Protein AF-0000000077138131 (afdb_homodimer)

pLDDT: mean 81.43, std 16.79, range [23.45, 96.25]

Radius of gyration: 29.4 Å; Cα contacts (8 Å, |Δi|>4): 985; chains: 2; bounding box: 98×81×58 Å

Secondary structure (DSSP, 8-state):
----SHHHHHHHHHHHHHHHHHHHHHHHHHHHHHHH--HHHHHHHHHHHHHHHHHHHHHHHHHHHTS---SS-TTTTHHHHHHHHHHHHHHHHHHHHHHHHHHHHHHHTT----HHHHHHHHHHHHHHHHHHHHHHHTTTTT-HHHHHHHHHHHHHHHHHHHHHHHHHHHHHH--THHHHHHHHHHHHHHHHHHHHHHHHHHHHHTT---SSS-HHHHHHHHHTSTTEEEEEEEEEEEEETTEEEEEEEEEE-TT--HHHHHHHHHHIIIIIS--SEEEEEEEEHHHHHHHHTPPPP------S----------------------/--TTHHHHHHHHHHHHHHHHHHHHHHHHHHHHHHHH--HHHHHHHHHHHHHHHHHHHHHHHHHHHTS---SS-TTTTHHHHHHHHHHHHHHHHHHHHHHHHHHHHHHHTT----HHHHHHHHHHHHHHHHHHHHHHHTTTTT-HHHHHHHHHHHHHHHHHHHHHHHHHHHHHH--THHHHHHHHHHHHHHHHHHHHHHHHHHHHHTT---SSS-HHHHHHHHHTSTTEEEEEEEEEEEEETTEEEEEEEEEE-TT--HHHHHHHHHHIIIIIS--SEEEEEEEEHHHHHHHHTPPPP------S----------------------

Foldseek 3Di:
DDPVVVLVVVVCVLLVVLLVLLVVLLVLLVVLCVVFVFLLSVLLSQLSVLVSQLSVQVVVLCVFQVDDQDPVRNPGSQLSNLVSLLVSLVSLLVSLVVLLVVLVVVLPPDRGGRLVSQQVSLVVSLVSLVVSLVSLVVCLVVDVSSVVSNVVSVVSNVSSVLSNVLSVCCVVVVPPNSSSVSSNVSSVVSNVVSVVSNVVSVCQVVFPDDPVQDVVVLLVQLVPDPFFDDWPDWRWHDSHVLEIAIETETAGHPPDDPVVSVVSSCCCCCVPVNHPHYHYHYHHPVVVVVVVPDDDDDDPDDPDPPPDPPPPPPPPDDPDPPPPDD/DPPVVVLVVVVCVLLVVLLVLLVVLLVLLCVLCVVFVFLLSVLLSQLSVLVSQLSVQVVVLCVFQVDDQDPVRNPGSQLSNLVSLLVSLVSLLVSLVVLLVVLVVVLPPDRGGRLVSQQVSLVVSLVSLVVSLVSLVVCLVVDVSSVVSNVVSVVSNVSSVLSNVLSVCCVVVVPPNSSSVSSNVSSVVSNVVSVVSNVVSVCQVVFPDDPVQDVVVLLVQLVPDPFFDDWPDWRWHDSHVLEIAIETETAGHPPDDVVVSVVVSCCCCCVPVNHPHYHYHYHHPVVVVVVVPDDDDDDPDDPDPPPDPPPPPPPPPPPDPPPPDD

Organism: Leptospira biflexa serovar Patoc (strain Patoc 1 / ATCC 23582 / Paris) (NCBI:txid456481)

Structure (mmCIF, N/CA/C/O backbone):
data_AF-0000000077138131-model_v1
#
loop_
_entity.id
_entity.type
_entity.pdbx_description
1 polymer 'Putative cation efflux system protein putative membrane protein putative signal peptide'
#
loop_
_atom_site.group_PDB
_atom_site.id
_atom_site.type_symbol
_atom_site.label_atom_id
_atom_site.label_alt_id
_atom_site.label_comp_id
_atom_site.label_asym_id
_atom_site.label_entity_id
_atom_site.label_seq_id
_atom_site.pdbx_PDB_ins_code
_atom_site.Cartn_x
_atom_site.Cartn_y
_atom_site.Cartn_z
_atom_site.occupancy
_atom_site.B_iso_or_equiv
_atom_site.auth_seq_id
_atom_site.auth_comp_id
_atom_site.auth_asym_id
_atom_site.auth_atom_id
_atom_site.pdbx_PDB_model_num
ATOM 1 N N . MET A 1 1 ? -25.469 8.414 31.25 1 25.17 1 MET A N 1
ATOM 2 C CA . MET A 1 1 ? -25.016 7.031 31.375 1 25.17 1 MET A CA 1
ATOM 3 C C . MET A 1 1 ? -25 6.336 30.031 1 25.17 1 MET A C 1
ATOM 5 O O . MET A 1 1 ? -26.031 5.848 29.562 1 25.17 1 MET A O 1
ATOM 9 N N . SER A 1 2 ? -24.453 6.926 28.922 1 30.14 2 SER A N 1
ATOM 10 C CA . SER A 1 2 ? -24.547 6.945 27.469 1 30.14 2 SER A CA 1
ATOM 11 C C . SER A 1 2 ? -24.156 5.594 26.875 1 30.14 2 SER A C 1
ATOM 13 O O . SER A 1 2 ? -23.047 5.098 27.109 1 30.14 2 SER A O 1
ATOM 15 N N . ASN A 1 3 ? -25 4.59 26.719 1 34.44 3 ASN A N 1
ATOM 16 C CA . ASN A 1 3 ? -25.266 3.205 26.344 1 34.44 3 ASN A CA 1
ATOM 17 C C . ASN A 1 3 ? -24.562 2.832 25.047 1 34.44 3 ASN A C 1
ATOM 19 O O . ASN A 1 3 ? -25.188 2.371 24.094 1 34.44 3 ASN A O 1
ATOM 23 N N . LYS A 1 4 ? -23.656 3.559 24.516 1 38.31 4 LYS A N 1
ATOM 24 C CA . LYS A 1 4 ? -23 3.666 23.203 1 38.31 4 LYS A CA 1
ATOM 25 C C . LYS A 1 4 ? -22.156 2.43 22.906 1 38.31 4 LYS A C 1
ATOM 27 O O . LYS A 1 4 ? -21.609 2.297 21.812 1 38.31 4 LYS A O 1
ATOM 32 N N . ARG A 1 5 ? -21.656 1.759 23.859 1 42.44 5 ARG A N 1
ATOM 33 C CA . ARG A 1 5 ? -20.734 0.623 23.828 1 42.44 5 ARG A CA 1
ATOM 34 C C . ARG A 1 5 ? -21.438 -0.628 23.297 1 42.44 5 ARG A C 1
ATOM 36 O O . ARG A 1 5 ? -20.797 -1.668 23.109 1 42.44 5 ARG A O 1
ATOM 43 N N . PRO A 1 6 ? -22.688 -0.85 23.594 1 48.09 6 PRO A N 1
ATOM 44 C CA . PRO A 1 6 ? -23.422 -2.057 23.203 1 48.09 6 PRO A CA 1
ATOM 45 C C . PRO A 1 6 ? -23.422 -2.283 21.703 1 48.09 6 PRO A C 1
ATOM 47 O O . PRO A 1 6 ? -23.516 -3.426 21.25 1 48.09 6 PRO A O 1
ATOM 50 N N . LYS A 1 7 ? -23.281 -1.236 20.922 1 63.47 7 LYS A N 1
ATOM 51 C CA . LYS A 1 7 ? -23.422 -1.116 19.469 1 63.47 7 LYS A CA 1
ATOM 52 C C . LYS A 1 7 ? -22.219 -1.716 18.75 1 63.47 7 LYS A C 1
ATOM 54 O O . LYS A 1 7 ? -22.375 -2.428 17.75 1 63.47 7 LYS A O 1
ATOM 59 N N . ARG A 1 8 ? -21.203 -1.608 19.5 1 67.62 8 ARG A N 1
ATOM 60 C CA . ARG A 1 8 ? -20 -2.186 18.891 1 67.62 8 ARG A CA 1
ATOM 61 C C . ARG A 1 8 ? -20.031 -3.709 18.969 1 67.62 8 ARG A C 1
ATOM 63 O O . ARG A 1 8 ? -19.672 -4.387 18 1 67.62 8 ARG A O 1
ATOM 70 N N . LYS A 1 9 ? -20.531 -4.145 20.156 1 72.75 9 LYS A N 1
ATOM 71 C CA . LYS A 1 9 ? -20.594 -5.59 20.344 1 72.75 9 LYS A CA 1
ATOM 72 C C . LYS A 1 9 ? -21.547 -6.234 19.344 1 72.75 9 LYS A C 1
ATOM 74 O O . LYS A 1 9 ? -21.25 -7.293 18.781 1 72.75 9 LYS A O 1
ATOM 79 N N . LYS A 1 10 ? -22.75 -5.602 19.234 1 76 10 LYS A N 1
ATOM 80 C CA . LYS A 1 10 ? -23.719 -6.102 18.281 1 76 10 LYS A CA 1
ATOM 81 C C . LYS A 1 10 ? -23.172 -6.047 16.859 1 76 10 LYS A C 1
ATOM 83 O O . LYS A 1 10 ? -23.391 -6.965 16.062 1 76 10 LYS A O 1
ATOM 88 N N . LEU A 1 11 ? -22.453 -5.055 16.609 1 74.31 11 LEU A N 1
ATOM 89 C CA . LEU A 1 11 ? -21.828 -4.887 15.305 1 74.31 11 LEU A CA 1
ATOM 90 C C . LEU A 1 11 ? -20.828 -6.004 15.031 1 74.31 11 LEU A C 1
ATOM 92 O O . LEU A 1 11 ? -20.875 -6.645 13.977 1 74.31 11 LEU A O 1
ATOM 96 N N . ILE A 1 12 ? -20.062 -6.289 16.062 1 75 12 ILE A N 1
ATOM 97 C CA . ILE A 1 12 ? -19.031 -7.316 15.914 1 75 12 ILE A CA 1
ATOM 98 C C . ILE A 1 12 ? -19.688 -8.688 15.766 1 75 12 ILE A C 1
ATOM 100 O O . ILE A 1 12 ? -19.219 -9.523 14.992 1 75 12 ILE A O 1
ATOM 104 N N . PHE A 1 13 ? -20.734 -8.82 16.469 1 81.56 13 PHE A N 1
ATOM 105 C CA . PHE A 1 13 ? -21.438 -10.094 16.422 1 81.56 13 PHE A CA 1
ATOM 106 C C . PHE A 1 13 ? -22 -10.359 15.023 1 81.56 13 PHE A C 1
ATOM 108 O O . PHE A 1 13 ? -21.734 -11.422 14.438 1 81.56 13 PHE A O 1
ATOM 115 N N . TYR A 1 14 ? -22.688 -9.43 14.5 1 79.56 14 TYR A N 1
ATOM 116 C CA . TYR A 1 14 ? -23.328 -9.609 13.203 1 79.56 14 TYR A CA 1
ATOM 117 C C . TYR A 1 14 ? -22.281 -9.727 12.102 1 79.56 14 TYR A C 1
ATOM 119 O O . TYR A 1 14 ? -22.422 -10.523 11.172 1 79.56 14 TYR A O 1
ATOM 127 N N . LEU A 1 15 ? -21.234 -9.062 12.242 1 77.38 15 LEU A N 1
ATOM 128 C CA . LEU A 1 15 ? -20.172 -9.133 11.242 1 77.38 15 LEU A CA 1
ATOM 129 C C . LEU A 1 15 ? -19.453 -10.477 11.32 1 77.38 15 LEU A C 1
ATOM 131 O O . LEU A 1 15 ? -19.125 -11.07 10.289 1 77.38 15 LEU A O 1
ATOM 135 N N . SER A 1 16 ? -19.219 -10.898 12.516 1 82.5 16 SER A N 1
ATOM 136 C CA . SER A 1 16 ? -18.562 -12.188 12.703 1 82.5 16 SER A CA 1
ATOM 137 C C . SER A 1 16 ? -19.438 -13.328 12.203 1 82.5 16 SER A C 1
ATOM 139 O O . SER A 1 16 ? -18.938 -14.281 11.594 1 82.5 16 SER A O 1
ATOM 141 N N . LEU A 1 17 ? -20.688 -13.18 12.469 1 83.75 17 LEU A N 1
ATOM 142 C CA . LEU A 1 17 ? -21.625 -14.203 12.016 1 83.75 17 LEU A CA 1
ATOM 143 C C . LEU A 1 17 ? -21.672 -14.25 10.492 1 83.75 17 LEU A C 1
ATOM 145 O O . LEU A 1 17 ? -21.656 -15.328 9.898 1 83.75 17 LEU A O 1
ATOM 149 N N . SER A 1 18 ? -21.781 -13.156 9.945 1 81.94 18 SER A N 1
ATOM 150 C CA . SER A 1 18 ? -21.781 -13.086 8.484 1 81.94 18 SER A CA 1
ATOM 151 C C . SER A 1 18 ? -20.484 -13.656 7.91 1 81.94 18 SER A C 1
ATOM 153 O O . SER A 1 18 ? -20.516 -14.352 6.891 1 81.94 18 SER A O 1
ATOM 155 N N . GLY A 1 19 ? -19.422 -13.391 8.586 1 83.19 19 GLY A N 1
ATOM 156 C CA . GLY A 1 19 ? -18.141 -13.953 8.18 1 83.19 19 GLY A CA 1
ATOM 157 C C . GLY A 1 19 ? -18.094 -15.461 8.273 1 83.19 19 GLY A C 1
ATOM 158 O O . GLY A 1 19 ? -17.578 -16.125 7.371 1 83.19 19 GLY A O 1
ATOM 159 N N . LEU A 1 20 ? -18.594 -15.945 9.266 1 87 20 LEU A N 1
ATOM 160 C CA . LEU A 1 20 ? -18.641 -17.391 9.461 1 87 20 LEU A CA 1
ATOM 161 C C . LEU A 1 20 ? -19.484 -18.062 8.383 1 87 20 LEU A C 1
ATOM 163 O O . LEU A 1 20 ? -19.141 -19.125 7.879 1 87 20 LEU A O 1
ATOM 167 N N . LEU A 1 21 ? -20.578 -17.438 8.141 1 88.75 21 LEU A N 1
ATOM 168 C CA . LEU A 1 21 ? -21.438 -17.969 7.086 1 88.75 21 LEU A CA 1
ATOM 169 C C . LEU A 1 21 ? -20.734 -17.938 5.738 1 88.75 21 LEU A C 1
ATOM 171 O O . LEU A 1 21 ? -20.875 -18.859 4.934 1 88.75 21 LEU A O 1
ATOM 175 N N . SER A 1 22 ? -19.969 -16.922 5.57 1 88.38 22 SER A N 1
ATOM 176 C CA . SER A 1 22 ? -19.203 -16.828 4.328 1 88.38 22 SER A CA 1
ATOM 177 C C . SER A 1 22 ? -18.188 -17.953 4.227 1 88.38 22 SER A C 1
ATOM 179 O O . SER A 1 22 ? -17.969 -18.516 3.146 1 88.38 22 SER A O 1
ATOM 181 N N . ILE A 1 23 ? -17.625 -18.281 5.324 1 90 23 ILE A N 1
ATOM 182 C CA . ILE A 1 23 ? -16.641 -19.359 5.352 1 90 23 ILE A CA 1
ATOM 183 C C . ILE A 1 23 ? -17.328 -20.688 4.996 1 90 23 ILE A C 1
ATOM 185 O O . ILE A 1 23 ? -16.781 -21.484 4.23 1 90 23 ILE A O 1
ATOM 189 N N . LEU A 1 24 ? -18.484 -20.828 5.527 1 92.38 24 LEU A N 1
ATOM 190 C CA . LEU A 1 24 ? -19.25 -22.031 5.234 1 92.38 24 LEU A CA 1
ATOM 191 C C . LEU A 1 24 ? -19.594 -22.094 3.75 1 92.38 24 LEU A C 1
ATOM 193 O O . LEU A 1 24 ? -19.469 -23.156 3.131 1 92.38 24 LEU A O 1
ATOM 197 N N . ILE A 1 25 ? -20.016 -21.062 3.252 1 91.31 25 ILE A N 1
ATOM 198 C CA . ILE A 1 25 ? -20.375 -21.016 1.839 1 91.31 25 ILE A CA 1
ATOM 199 C C . ILE A 1 25 ? -19.156 -21.297 0.981 1 91.31 25 ILE A C 1
ATOM 201 O O . ILE A 1 25 ? -19.234 -22.031 -0.009 1 91.31 25 ILE A O 1
ATOM 205 N N . PHE A 1 26 ? -18.047 -20.781 1.332 1 91.31 26 PHE A N 1
ATOM 206 C CA . PHE A 1 26 ? -16.812 -21.016 0.593 1 91.31 26 PHE A CA 1
ATOM 207 C C . PHE A 1 26 ? -16.5 -22.5 0.534 1 91.31 26 PHE A C 1
ATOM 209 O O . PHE A 1 26 ? -16.203 -23.031 -0.538 1 91.31 26 PHE A O 1
ATOM 216 N N . CYS A 1 27 ? -16.562 -23.125 1.654 1 93.38 27 CYS A N 1
ATOM 217 C CA . CYS A 1 27 ? -16.266 -24.547 1.721 1 93.38 27 CYS A CA 1
ATOM 218 C C . CYS A 1 27 ? -17.219 -25.344 0.84 1 93.38 27 CYS A C 1
ATOM 220 O O . CYS A 1 27 ? -16.781 -26.219 0.089 1 93.38 27 CYS A O 1
ATOM 222 N N . ILE A 1 28 ? -18.453 -25 0.902 1 92.38 28 ILE A N 1
ATOM 223 C CA . ILE A 1 28 ? -19.484 -25.703 0.143 1 92.38 28 ILE A CA 1
ATOM 224 C C . ILE A 1 28 ? -19.25 -25.5 -1.353 1 92.38 28 ILE A C 1
ATOM 226 O O . ILE A 1 28 ? -19.266 -26.453 -2.127 1 92.38 28 ILE A O 1
ATOM 230 N N . GLU A 1 29 ? -19 -24.328 -1.694 1 92.69 29 GLU A N 1
ATOM 231 C CA . GLU A 1 29 ? -18.828 -24.031 -3.113 1 92.69 29 GLU A CA 1
ATOM 232 C C . GLU A 1 29 ? -17.5 -24.562 -3.635 1 92.69 29 GLU A C 1
ATOM 234 O O . GLU A 1 29 ? -17.406 -24.984 -4.793 1 92.69 29 GLU A O 1
ATOM 239 N N . TRP A 1 30 ? -16.516 -24.516 -2.826 1 92.69 30 TRP A N 1
ATOM 240 C CA . TRP A 1 30 ? -15.219 -25.078 -3.215 1 92.69 30 TRP A CA 1
ATOM 241 C C . TRP A 1 30 ? -15.344 -26.578 -3.496 1 92.69 30 TRP A C 1
ATOM 243 O O . TRP A 1 30 ? -14.891 -27.062 -4.539 1 92.69 30 TRP A O 1
ATOM 253 N N . VAL A 1 31 ? -16 -27.281 -2.594 1 93.56 31 VAL A N 1
ATOM 254 C CA . VAL A 1 31 ? -16.219 -28.703 -2.768 1 93.56 31 VAL A CA 1
ATOM 255 C C . VAL A 1 31 ? -17.141 -28.953 -3.967 1 93.56 31 VAL A C 1
ATOM 257 O O . VAL A 1 31 ? -16.875 -29.828 -4.793 1 93.56 31 VAL A O 1
ATOM 260 N N . GLY A 1 32 ? -18.156 -28.172 -4.055 1 92.12 32 GLY A N 1
ATOM 261 C CA . GLY A 1 32 ? -19.078 -28.297 -5.168 1 92.12 32 GLY A CA 1
ATOM 262 C C . GLY A 1 32 ? -18.422 -28.078 -6.516 1 92.12 32 GLY A C 1
ATOM 263 O O . GLY A 1 32 ? -18.766 -28.734 -7.5 1 92.12 32 GLY A O 1
ATOM 264 N N . SER A 1 33 ? -17.5 -27.141 -6.562 1 91.88 33 SER A N 1
ATOM 265 C CA . SER A 1 33 ? -16.812 -26.859 -7.816 1 91.88 33 SER A CA 1
ATOM 266 C C . SER A 1 33 ? -15.945 -28.047 -8.234 1 91.88 33 SER A C 1
ATOM 268 O O . SER A 1 33 ? -15.867 -28.375 -9.422 1 91.88 33 SER A O 1
ATOM 270 N N . LYS A 1 34 ? -15.336 -28.734 -7.324 1 91.31 34 LYS A N 1
ATOM 271 C CA . LYS A 1 34 ? -14.492 -29.891 -7.617 1 91.31 34 LYS A CA 1
ATOM 272 C C . LYS A 1 34 ? -15.328 -31.078 -8.055 1 91.31 34 LYS A C 1
ATOM 274 O O . LYS A 1 34 ? -14.945 -31.812 -8.977 1 91.31 34 LYS A O 1
ATOM 279 N N . GLU A 1 35 ? -16.484 -31.297 -7.43 1 92.19 35 GLU A N 1
ATOM 280 C CA . GLU A 1 35 ? -17.344 -32.438 -7.723 1 92.19 35 GLU A CA 1
ATOM 281 C C . GLU A 1 35 ? -18.125 -32.219 -9.016 1 92.19 35 GLU A C 1
ATOM 283 O O . GLU A 1 35 ? -18.297 -33.156 -9.797 1 92.19 35 GLU A O 1
ATOM 288 N N . SER A 1 36 ? -18.531 -31.062 -9.25 1 90.94 36 SER A N 1
ATOM 289 C CA . SER A 1 36 ? -19.359 -30.797 -10.43 1 90.94 36 SER A CA 1
ATOM 290 C C . SER A 1 36 ? -18.5 -30.484 -11.648 1 90.94 36 SER A C 1
ATOM 292 O O . SER A 1 36 ? -18.938 -30.641 -12.789 1 90.94 36 SER A O 1
ATOM 294 N N . GLY A 1 37 ? -17.297 -29.891 -11.359 1 89.44 37 GLY A N 1
ATOM 295 C CA . GLY A 1 37 ? -16.438 -29.438 -12.445 1 89.44 37 GLY A CA 1
ATOM 296 C C . GLY A 1 37 ? -16.797 -28.062 -12.961 1 89.44 37 GLY A C 1
ATOM 297 O O . GLY A 1 37 ? -16.328 -27.641 -14.016 1 89.44 37 GLY A O 1
ATOM 298 N N . SER A 1 38 ? -17.641 -27.438 -12.305 1 89.94 38 SER A N 1
ATOM 299 C CA . SER A 1 38 ? -18.109 -26.141 -12.758 1 89.94 38 SER A CA 1
ATOM 300 C C . SER A 1 38 ? -17.094 -25.047 -12.438 1 89.94 38 SER A C 1
ATOM 302 O O . SER A 1 38 ? -16.703 -24.875 -11.281 1 89.94 38 SER A O 1
ATOM 304 N N . LEU A 1 39 ? -16.766 -24.312 -13.453 1 88.81 39 LEU A N 1
ATOM 305 C CA . LEU A 1 39 ? -15.875 -23.172 -13.281 1 88.81 39 LEU A CA 1
ATOM 306 C C . LEU A 1 39 ? -16.609 -21.984 -12.672 1 88.81 39 LEU A C 1
ATOM 308 O O . LEU A 1 39 ? -16.031 -21.203 -11.93 1 88.81 39 LEU A O 1
ATOM 312 N N . ALA A 1 40 ? -17.812 -21.906 -13.047 1 88.75 40 ALA A N 1
ATOM 313 C CA . ALA A 1 40 ? -18.625 -20.812 -12.484 1 88.75 40 ALA A CA 1
ATOM 314 C C . ALA A 1 40 ? -18.719 -20.938 -10.969 1 88.75 40 ALA A C 1
ATOM 316 O O . ALA A 1 40 ? -18.609 -19.938 -10.25 1 88.75 40 ALA A O 1
ATOM 317 N N . LEU A 1 41 ? -18.891 -22.109 -10.555 1 89.56 41 LEU A N 1
ATOM 318 C CA . LEU A 1 41 ? -18.922 -22.359 -9.117 1 89.56 41 LEU A CA 1
ATOM 319 C C . LEU A 1 41 ? -17.578 -22.062 -8.477 1 89.56 41 LEU A C 1
ATOM 321 O O . LEU A 1 41 ? -17.516 -21.531 -7.367 1 89.56 41 LEU A O 1
ATOM 325 N N . PHE A 1 42 ? -16.594 -22.391 -9.109 1 88.81 42 PHE A N 1
ATOM 326 C CA . PHE A 1 42 ? -15.234 -22.094 -8.656 1 88.81 42 PHE A CA 1
ATOM 327 C C . PHE A 1 42 ? -15.016 -20.578 -8.57 1 88.81 42 PHE A C 1
ATOM 329 O O . PHE A 1 42 ? -14.414 -20.094 -7.609 1 88.81 42 PHE A O 1
ATOM 336 N N . ALA A 1 43 ? -15.445 -19.906 -9.539 1 87.44 43 ALA A N 1
ATOM 337 C CA . ALA A 1 43 ? -15.312 -18.453 -9.57 1 87.44 43 ALA A CA 1
ATOM 338 C C . ALA A 1 43 ? -15.992 -17.812 -8.359 1 87.44 43 ALA A C 1
ATOM 340 O O . ALA A 1 43 ? -15.422 -16.922 -7.719 1 87.44 43 ALA A O 1
ATOM 341 N N . ASP A 1 44 ? -17.078 -18.266 -8.086 1 88.06 44 ASP A N 1
ATOM 342 C CA . ASP A 1 44 ? -17.812 -17.75 -6.934 1 88.06 44 ASP A CA 1
ATOM 343 C C . ASP A 1 44 ? -17.078 -18.062 -5.629 1 88.06 44 ASP A C 1
ATOM 345 O O . ASP A 1 44 ? -16.938 -17.203 -4.762 1 88.06 44 ASP A O 1
ATOM 349 N N . ALA A 1 45 ? -16.641 -19.25 -5.512 1 88.62 45 ALA A N 1
ATOM 350 C CA . ALA A 1 45 ? -15.867 -19.656 -4.336 1 88.62 45 ALA A CA 1
ATOM 351 C C . ALA A 1 45 ? -14.625 -18.781 -4.176 1 88.62 45 ALA A C 1
ATOM 353 O O . ALA A 1 45 ? -14.281 -18.375 -3.062 1 88.62 45 ALA A O 1
ATOM 354 N N . GLY A 1 46 ? -13.992 -18.547 -5.273 1 86.06 46 GLY A N 1
ATOM 355 C CA . GLY A 1 46 ? -12.812 -17.703 -5.254 1 86.06 46 GLY A CA 1
ATOM 356 C C . GLY A 1 46 ? -13.109 -16.281 -4.777 1 86.06 46 GLY A C 1
ATOM 357 O O . GLY A 1 46 ? -12.336 -15.711 -4.008 1 86.06 46 GLY A O 1
ATOM 358 N N . HIS A 1 47 ? -14.133 -15.773 -5.211 1 86.56 47 HIS A N 1
ATOM 359 C CA . HIS A 1 47 ? -14.562 -14.445 -4.793 1 86.56 47 HIS A CA 1
ATOM 360 C C . HIS A 1 47 ? -14.812 -14.398 -3.289 1 86.56 47 HIS A C 1
ATOM 362 O O . HIS A 1 47 ? -14.344 -13.484 -2.607 1 86.56 47 HIS A O 1
ATOM 368 N N . ILE A 1 48 ? -15.422 -15.422 -2.82 1 86.5 48 ILE A N 1
ATOM 369 C CA . ILE A 1 48 ? -15.734 -15.492 -1.397 1 86.5 48 ILE A CA 1
ATOM 370 C C . ILE A 1 48 ? -14.445 -15.648 -0.591 1 86.5 48 ILE A C 1
ATOM 372 O O . ILE A 1 48 ? -14.297 -15.055 0.479 1 86.5 48 ILE A O 1
ATOM 376 N N . PHE A 1 49 ? -13.625 -16.359 -1.09 1 86.88 49 PHE A N 1
ATOM 377 C CA . PHE A 1 49 ? -12.344 -16.578 -0.426 1 86.88 49 PHE A CA 1
ATOM 378 C C . PHE A 1 49 ? -11.594 -15.258 -0.254 1 86.88 49 PHE A C 1
ATOM 380 O O . PHE A 1 49 ? -11.102 -14.961 0.834 1 86.88 49 PHE A O 1
ATOM 387 N N . ALA A 1 50 ? -11.555 -14.547 -1.346 1 84.25 50 ALA A N 1
ATOM 388 C CA . ALA A 1 50 ? -10.867 -13.266 -1.31 1 84.25 50 ALA A CA 1
ATOM 389 C C . ALA A 1 50 ? -11.516 -12.32 -0.302 1 84.25 50 ALA A C 1
ATOM 391 O O . ALA A 1 50 ? -10.82 -11.609 0.433 1 84.25 50 ALA A O 1
ATOM 392 N N . ASP A 1 51 ? -12.742 -12.383 -0.251 1 81.75 51 ASP A N 1
ATOM 393 C CA . ASP A 1 51 ? -13.477 -11.508 0.664 1 81.75 51 ASP A CA 1
ATOM 394 C C . ASP A 1 51 ? -13.211 -11.898 2.117 1 81.75 51 ASP A C 1
ATOM 396 O O . ASP A 1 51 ? -13.062 -11.031 2.979 1 81.75 51 ASP A O 1
ATOM 400 N N . ILE A 1 52 ? -13.195 -13.133 2.365 1 83.31 52 ILE A N 1
ATOM 401 C CA . ILE A 1 52 ? -12.922 -13.617 3.711 1 83.31 52 ILE A CA 1
ATOM 402 C C . ILE A 1 52 ? -11.539 -13.148 4.152 1 83.31 52 ILE A C 1
ATOM 404 O O . ILE A 1 52 ? -11.359 -12.688 5.285 1 83.31 52 ILE A O 1
ATOM 408 N N . PHE A 1 53 ? -10.648 -13.18 3.266 1 78.69 53 PHE A N 1
ATOM 409 C CA . PHE A 1 53 ? -9.281 -12.758 3.561 1 78.69 53 PHE A CA 1
ATOM 410 C C . PHE A 1 53 ? -9.227 -11.273 3.893 1 78.69 53 PHE A C 1
ATOM 412 O O . PHE A 1 53 ? -8.617 -10.875 4.887 1 78.69 53 PHE A O 1
ATOM 419 N N . ALA A 1 54 ? -9.867 -10.594 3.098 1 73.62 54 ALA A N 1
ATOM 420 C CA . ALA A 1 54 ? -9.906 -9.148 3.328 1 73.62 54 ALA A CA 1
ATOM 421 C C . ALA A 1 54 ? -10.594 -8.82 4.652 1 73.62 54 ALA A C 1
ATOM 423 O O . ALA A 1 54 ? -10.148 -7.941 5.387 1 73.62 54 ALA A O 1
ATOM 424 N N . HIS A 1 55 ? -11.602 -9.539 4.887 1 72.44 55 HIS A N 1
ATOM 425 C CA . HIS A 1 55 ? -12.359 -9.32 6.113 1 72.44 55 HIS A CA 1
ATOM 426 C C . HIS A 1 55 ? -11.523 -9.648 7.344 1 72.44 55 HIS A C 1
ATOM 428 O O . HIS A 1 55 ? -11.555 -8.914 8.336 1 72.44 55 HIS A O 1
ATOM 434 N N . LEU A 1 56 ? -10.812 -10.656 7.293 1 75 56 LEU A N 1
ATOM 435 C CA . LEU A 1 56 ? -9.961 -11.055 8.406 1 75 56 LEU A CA 1
ATOM 436 C C . LEU A 1 56 ? -8.891 -10.008 8.68 1 75 56 LEU A C 1
ATOM 438 O O . LEU A 1 56 ? -8.641 -9.641 9.828 1 75 56 LEU A O 1
ATOM 442 N N . ILE A 1 57 ? -8.336 -9.523 7.625 1 70.5 57 ILE A N 1
ATOM 443 C CA . ILE A 1 57 ? -7.305 -8.508 7.777 1 70.5 57 ILE A CA 1
ATOM 444 C C . ILE A 1 57 ? -7.918 -7.227 8.336 1 70.5 57 ILE A C 1
ATOM 446 O O . ILE A 1 57 ? -7.332 -6.586 9.219 1 70.5 57 ILE A O 1
ATOM 450 N N . SER A 1 58 ? -9.07 -6.961 7.832 1 65.44 58 SER A N 1
ATOM 451 C CA . SER A 1 58 ? -9.766 -5.766 8.305 1 65.44 58 SER A CA 1
ATOM 452 C C . SER A 1 58 ? -10.117 -5.887 9.789 1 65.44 58 SER A C 1
ATOM 454 O O . SER A 1 58 ? -9.984 -4.922 10.539 1 65.44 58 SER A O 1
ATOM 456 N N . LEU A 1 59 ? -10.609 -7.043 10.141 1 68.44 59 LEU A N 1
ATOM 457 C CA . LEU A 1 59 ? -10.945 -7.273 11.539 1 68.44 59 LEU A CA 1
ATOM 458 C C . LEU A 1 59 ? -9.703 -7.156 12.422 1 68.44 59 LEU A C 1
ATOM 460 O O . LEU A 1 59 ? -9.758 -6.566 13.5 1 68.44 59 LEU A O 1
ATOM 464 N N . PHE A 1 60 ? -8.664 -7.648 11.953 1 70.5 60 PHE A N 1
ATOM 465 C CA . PHE A 1 60 ? -7.402 -7.551 12.688 1 70.5 60 PHE A CA 1
ATOM 466 C C . PHE A 1 60 ? -6.957 -6.102 12.805 1 70.5 60 PHE A C 1
ATOM 468 O O . PHE A 1 60 ? -6.512 -5.668 13.867 1 70.5 60 PHE A O 1
ATOM 475 N N . ALA A 1 61 ? -7.086 -5.438 11.719 1 62.19 61 ALA A N 1
ATOM 476 C CA . ALA A 1 61 ? -6.738 -4.02 11.703 1 62.19 61 ALA A CA 1
ATOM 477 C C . ALA A 1 61 ? -7.594 -3.238 12.695 1 62.19 61 ALA A C 1
ATOM 479 O O . ALA A 1 61 ? -7.094 -2.348 13.391 1 62.19 61 ALA A O 1
ATOM 480 N N . LEU A 1 62 ? -8.844 -3.57 12.703 1 60.31 62 LEU A N 1
ATOM 481 C CA . LEU A 1 62 ? -9.773 -2.896 13.609 1 60.31 62 LEU A CA 1
ATOM 482 C C . LEU A 1 62 ? -9.422 -3.186 15.062 1 60.31 62 LEU A C 1
ATOM 484 O O . LEU A 1 62 ? -9.523 -2.305 15.914 1 60.31 62 LEU A O 1
ATOM 488 N N . LEU A 1 63 ? -9.062 -4.395 15.234 1 64 63 LEU A N 1
ATOM 489 C CA . LEU A 1 63 ? -8.711 -4.773 16.609 1 64 63 LEU A CA 1
ATOM 490 C C . LEU A 1 63 ? -7.461 -4.039 17.062 1 64 63 LEU A C 1
ATOM 492 O O . LEU A 1 63 ? -7.359 -3.65 18.234 1 64 63 LEU A O 1
ATOM 496 N N . ILE A 1 64 ? -6.688 -3.729 16.094 1 63.22 64 ILE A N 1
ATOM 497 C CA . ILE A 1 64 ? -5.453 -3.033 16.438 1 63.22 64 ILE A CA 1
ATOM 498 C C . ILE A 1 64 ? -5.684 -1.523 16.391 1 63.22 64 ILE A C 1
ATOM 500 O O . ILE A 1 64 ? -5.086 -0.776 17.172 1 63.22 64 ILE A O 1
ATOM 504 N N . ALA A 1 65 ? -6.469 -1.178 15.367 1 56.62 65 ALA A N 1
ATOM 505 C CA . ALA A 1 65 ? -6.754 0.242 15.172 1 56.62 65 ALA A CA 1
ATOM 506 C C . ALA A 1 65 ? -7.48 0.822 16.375 1 56.62 65 ALA A C 1
ATOM 508 O O . ALA A 1 65 ? -7.406 2.025 16.641 1 56.62 65 ALA A O 1
ATOM 509 N N . SER A 1 66 ? -8.32 -0.052 16.953 1 58.22 66 SER A N 1
ATOM 510 C CA . SER A 1 66 ? -8.977 0.452 18.156 1 58.22 66 SER A CA 1
ATOM 511 C C . SER A 1 66 ? -7.961 0.969 19.172 1 58.22 66 SER A C 1
ATOM 513 O O . SER A 1 66 ? -8.32 1.669 20.109 1 58.22 66 SER A O 1
ATOM 515 N N . LYS A 1 67 ? -6.789 0.785 18.719 1 61.59 67 LYS A N 1
ATOM 516 C CA . LYS A 1 67 ? -5.766 1.322 19.609 1 61.59 67 LYS A CA 1
ATOM 517 C C . LYS A 1 67 ? -5.445 2.775 19.266 1 61.59 67 LYS A C 1
ATOM 519 O O . LYS A 1 67 ? -5.363 3.139 18.094 1 61.59 67 LYS A O 1
ATOM 524 N N . LYS A 1 68 ? -5.57 3.658 20.125 1 66.31 68 LYS A N 1
ATOM 525 C CA . LYS A 1 68 ? -5.262 5.082 20 1 66.31 68 LYS A CA 1
ATOM 526 C C . LYS A 1 68 ? -3.924 5.293 19.297 1 66.31 68 LYS A C 1
ATOM 528 O O . LYS A 1 68 ? -3.031 4.445 19.391 1 66.31 68 LYS A O 1
ATOM 533 N N . PRO A 1 69 ? -3.957 6.367 18.484 1 71.19 69 PRO A N 1
ATOM 534 C CA . PRO A 1 69 ? -2.664 6.727 17.906 1 71.19 69 PRO A CA 1
ATOM 535 C C . PRO A 1 69 ? -1.536 6.75 18.938 1 71.19 69 PRO A C 1
ATOM 537 O O . PRO A 1 69 ? -1.773 7.051 20.109 1 71.19 69 PRO A O 1
ATOM 540 N N . SER A 1 70 ? -0.458 6.176 18.562 1 74.31 70 SER A N 1
ATOM 541 C CA . SER A 1 70 ? 0.732 6.168 19.406 1 74.31 70 SER A CA 1
ATOM 542 C C . SER A 1 70 ? 1.887 6.91 18.734 1 74.31 70 SER A C 1
ATOM 544 O O . SER A 1 70 ? 1.749 7.402 17.609 1 74.31 70 SER A O 1
ATOM 546 N N . SER A 1 71 ? 2.9 7.051 19.484 1 78.06 71 SER A N 1
ATOM 547 C CA . SER A 1 71 ? 4.082 7.723 18.953 1 78.06 71 SER A CA 1
ATOM 548 C C . SER A 1 71 ? 4.641 6.98 17.75 1 78.06 71 SER A C 1
ATOM 550 O O . SER A 1 71 ? 5.113 7.602 16.781 1 78.06 71 SER A O 1
ATOM 552 N N . LYS A 1 72 ? 4.398 5.727 17.766 1 79.31 72 LYS A N 1
ATOM 553 C CA . LYS A 1 72 ? 4.91 4.918 16.672 1 79.31 72 LYS A CA 1
ATOM 554 C C . LYS A 1 72 ? 3.965 4.953 15.477 1 79.31 72 LYS A C 1
ATOM 556 O O . LYS A 1 72 ? 4.406 4.906 14.328 1 79.31 72 LYS A O 1
ATOM 561 N N . TYR A 1 73 ? 2.717 5.059 15.82 1 81.75 73 TYR A N 1
ATOM 562 C CA . TYR A 1 73 ? 1.687 5.105 14.789 1 81.75 73 TYR A CA 1
ATOM 563 C C . TYR A 1 73 ? 0.812 6.344 14.945 1 81.75 73 TYR A C 1
ATOM 565 O O . TYR A 1 73 ? -0.335 6.246 15.383 1 81.75 73 TYR A O 1
ATOM 573 N N . PRO A 1 74 ? 1.342 7.398 14.453 1 78.94 74 PRO A N 1
ATOM 574 C CA . PRO A 1 74 ? 0.682 8.68 14.727 1 78.94 74 PRO A CA 1
ATOM 575 C C . PRO A 1 74 ? -0.719 8.758 14.117 1 78.94 74 PRO A C 1
ATOM 577 O O . PRO A 1 74 ? -1.56 9.523 14.602 1 78.94 74 PRO A O 1
ATOM 580 N N . PHE A 1 75 ? -1.027 8.008 13.156 1 78.38 75 PHE A N 1
ATOM 581 C CA . PHE A 1 75 ? -2.336 8.086 12.516 1 78.38 75 PHE A CA 1
ATOM 582 C C . PHE A 1 75 ? -3.135 6.812 12.766 1 78.38 75 PHE A C 1
ATOM 584 O O . PHE A 1 75 ? -4.156 6.578 12.109 1 78.38 75 PHE A O 1
ATOM 591 N N . GLY A 1 76 ? -2.562 6.004 13.695 1 75.12 76 GLY A N 1
ATOM 592 C CA . GLY A 1 76 ? -3.252 4.766 14.023 1 75.12 76 GLY A CA 1
ATOM 593 C C . GLY A 1 76 ? -3.074 3.693 12.961 1 75.12 76 GLY A C 1
ATOM 594 O O . GLY A 1 76 ? -2.072 3.682 12.242 1 75.12 76 GLY A O 1
ATOM 595 N N . PHE A 1 77 ? -4.121 2.814 12.922 1 76.06 77 PHE A N 1
ATOM 596 C CA . PHE A 1 77 ? -3.971 1.633 12.078 1 76.06 77 PHE A CA 1
ATOM 597 C C . PHE A 1 77 ? -4.965 1.663 10.922 1 76.06 77 PHE A C 1
ATOM 599 O O . PHE A 1 77 ? -5.266 0.625 10.328 1 76.06 77 PHE A O 1
ATOM 606 N N . HIS A 1 78 ? -5.359 2.799 10.523 1 76.5 78 HIS A N 1
ATOM 607 C CA . HIS A 1 78 ? -6.379 2.977 9.492 1 76.5 78 HIS A CA 1
ATOM 608 C C . HIS A 1 78 ? -5.891 2.461 8.141 1 76.5 78 HIS A C 1
ATOM 610 O O . HIS A 1 78 ? -6.637 1.798 7.422 1 76.5 78 HIS A O 1
ATOM 616 N N . ARG A 1 79 ? -4.648 2.607 7.91 1 85.38 79 ARG A N 1
ATOM 617 C CA . ARG A 1 79 ? -4.133 2.305 6.582 1 85.38 79 ARG A CA 1
ATOM 618 C C . ARG A 1 79 ? -3.947 0.801 6.395 1 85.38 79 ARG A C 1
ATOM 620 O O . ARG A 1 79 ? -3.789 0.324 5.27 1 85.38 79 ARG A O 1
ATOM 627 N N . PHE A 1 80 ? -4.012 0.079 7.492 1 82.69 80 PHE A N 1
ATOM 628 C CA . PHE A 1 80 ? -3.979 -1.373 7.363 1 82.69 80 PHE A CA 1
ATOM 629 C C . PHE A 1 80 ? -5.195 -1.875 6.594 1 82.69 80 PHE A C 1
ATOM 631 O O . PHE A 1 80 ? -5.105 -2.848 5.844 1 82.69 80 PHE A O 1
ATOM 638 N N . GLU A 1 81 ? -6.234 -1.159 6.84 1 80.19 81 GLU A N 1
ATOM 639 C CA . GLU A 1 81 ? -7.461 -1.515 6.125 1 80.19 81 GLU A CA 1
ATOM 640 C C . GLU A 1 81 ? -7.305 -1.306 4.621 1 80.19 81 GLU A C 1
ATOM 642 O O . GLU A 1 81 ? -7.797 -2.105 3.826 1 80.19 81 GLU A O 1
ATOM 647 N N . VAL A 1 82 ? -6.648 -0.29 4.277 1 85.75 82 VAL A N 1
ATOM 648 C CA . VAL A 1 82 ? -6.457 0.035 2.869 1 85.75 82 VAL A CA 1
ATOM 649 C C . VAL A 1 82 ? -5.516 -0.982 2.229 1 85.75 82 VAL A C 1
ATOM 651 O O . VAL A 1 82 ? -5.738 -1.418 1.097 1 85.75 82 VAL A O 1
ATOM 654 N N . ILE A 1 83 ? -4.551 -1.399 2.969 1 86.75 83 ILE A N 1
ATOM 655 C CA . ILE A 1 83 ? -3.621 -2.408 2.475 1 86.75 83 ILE A CA 1
ATOM 656 C C . ILE A 1 83 ? -4.355 -3.732 2.273 1 86.75 83 ILE A C 1
ATOM 658 O O . ILE A 1 83 ? -4.152 -4.414 1.266 1 86.75 83 ILE A O 1
ATOM 662 N N . ALA A 1 84 ? -5.172 -4.039 3.23 1 82.5 84 ALA A N 1
ATOM 663 C CA . ALA A 1 84 ? -5.961 -5.262 3.121 1 82.5 84 ALA A CA 1
ATOM 664 C C . ALA A 1 84 ? -6.848 -5.23 1.879 1 82.5 84 ALA A C 1
ATOM 666 O O . ALA A 1 84 ? -6.949 -6.227 1.157 1 82.5 84 ALA A O 1
ATOM 667 N N . ALA A 1 85 ? -7.469 -4.098 1.661 1 83.88 85 ALA A N 1
ATOM 668 C CA . ALA A 1 85 ? -8.32 -3.936 0.484 1 83.88 85 ALA A CA 1
ATOM 669 C C . ALA A 1 85 ? -7.508 -4.062 -0.801 1 83.88 85 ALA A C 1
ATOM 671 O O . ALA A 1 85 ? -7.957 -4.68 -1.77 1 83.88 85 ALA A O 1
ATOM 672 N N . PHE A 1 86 ? -6.352 -3.484 -0.778 1 89.31 86 PHE A N 1
ATOM 673 C CA . PHE A 1 86 ? -5.449 -3.537 -1.922 1 89.31 86 PHE A CA 1
ATOM 674 C C . PHE A 1 86 ? -5.074 -4.977 -2.25 1 89.31 86 PHE A C 1
ATOM 676 O O . PHE A 1 86 ? -5.176 -5.402 -3.402 1 89.31 86 PHE A O 1
ATOM 683 N N . LEU A 1 87 ? -4.668 -5.727 -1.267 1 86.88 87 LEU A N 1
ATOM 684 C CA . LEU A 1 87 ? -4.289 -7.121 -1.439 1 86.88 87 LEU A CA 1
ATOM 685 C C . LEU A 1 87 ? -5.48 -7.957 -1.903 1 86.88 87 LEU A C 1
ATOM 687 O O . LEU A 1 87 ? -5.336 -8.82 -2.768 1 86.88 87 LEU A O 1
ATOM 691 N N . ASN A 1 88 ? -6.586 -7.645 -1.342 1 83.44 88 ASN A N 1
ATOM 692 C CA . ASN A 1 88 ? -7.809 -8.328 -1.753 1 83.44 88 ASN A CA 1
ATOM 693 C C . ASN A 1 88 ? -8.102 -8.102 -3.232 1 83.44 88 ASN A C 1
ATOM 695 O O . ASN A 1 88 ? -8.406 -9.047 -3.959 1 83.44 88 ASN A O 1
ATOM 699 N N . GLY A 1 89 ? -8.039 -6.859 -3.58 1 87.94 89 GLY A N 1
ATOM 700 C CA . GLY A 1 89 ? -8.266 -6.539 -4.98 1 87.94 89 GLY A CA 1
ATOM 701 C C . GLY A 1 89 ? -7.316 -7.262 -5.918 1 87.94 89 GLY A C 1
ATOM 702 O O . GLY A 1 89 ? -7.734 -7.773 -6.957 1 87.94 89 GLY A O 1
ATOM 703 N N . LEU A 1 90 ? -6.094 -7.332 -5.551 1 88.94 90 LEU A N 1
ATOM 704 C CA . LEU A 1 90 ? -5.098 -8.008 -6.375 1 88.94 90 LEU A CA 1
ATOM 705 C C . LEU A 1 90 ? -5.41 -9.5 -6.484 1 88.94 90 LEU A C 1
ATOM 707 O O . LEU A 1 90 ? -5.297 -10.086 -7.562 1 88.94 90 LEU A O 1
ATOM 711 N N . LEU A 1 91 ? -5.711 -10.07 -5.363 1 86.69 91 LEU A N 1
ATOM 712 C CA . LEU A 1 91 ? -6.07 -11.484 -5.359 1 86.69 91 LEU A CA 1
ATOM 713 C C . LEU A 1 91 ? -7.258 -11.75 -6.277 1 86.69 91 LEU A C 1
ATOM 715 O O . LEU A 1 91 ? -7.25 -12.711 -7.047 1 86.69 91 LEU A O 1
ATOM 719 N N . LEU A 1 92 ? -8.203 -10.867 -6.199 1 88.69 92 LEU A N 1
ATOM 720 C CA . LEU A 1 92 ? -9.398 -11.008 -7.031 1 88.69 92 LEU A CA 1
ATOM 721 C C . LEU A 1 92 ? -9.055 -10.859 -8.508 1 88.69 92 LEU A C 1
ATOM 723 O O . LEU A 1 92 ? -9.625 -11.547 -9.359 1 88.69 92 LEU A O 1
ATOM 727 N N . ILE A 1 93 ? -8.18 -9.961 -8.781 1 91.06 93 ILE A N 1
ATOM 728 C CA . ILE A 1 93 ? -7.738 -9.797 -10.164 1 91.06 93 ILE A CA 1
ATOM 729 C C . ILE A 1 93 ? -7.09 -11.094 -10.648 1 91.06 93 ILE A C 1
ATOM 731 O O . ILE A 1 93 ? -7.398 -11.578 -11.742 1 91.06 93 ILE A O 1
ATOM 735 N N . GLY A 1 94 ? -6.23 -11.641 -9.844 1 89.88 94 GLY A N 1
ATOM 736 C CA . GLY A 1 94 ? -5.613 -12.914 -10.195 1 89.88 94 GLY A CA 1
ATOM 737 C C . GLY A 1 94 ? -6.617 -14.023 -10.43 1 89.88 94 GLY A C 1
ATOM 738 O O . GLY A 1 94 ? -6.535 -14.742 -11.422 1 89.88 94 GLY A O 1
ATOM 739 N N . ILE A 1 95 ? -7.531 -14.148 -9.531 1 86.44 95 ILE A N 1
ATOM 740 C CA . ILE A 1 95 ? -8.562 -15.18 -9.625 1 86.44 95 ILE A CA 1
ATOM 741 C C . ILE A 1 95 ? -9.383 -14.977 -10.891 1 86.44 95 ILE A C 1
ATOM 743 O O . ILE A 1 95 ? -9.672 -15.93 -11.617 1 86.44 95 ILE A O 1
ATOM 747 N N . SER A 1 96 ? -9.742 -13.758 -11.102 1 91.62 96 SER A N 1
ATOM 748 C CA . SER A 1 96 ? -10.562 -13.453 -12.266 1 91.62 96 SER A CA 1
ATOM 749 C C . SER A 1 96 ? -9.828 -13.766 -13.57 1 91.62 96 SER A C 1
ATOM 751 O O . SER A 1 96 ? -10.414 -14.305 -14.508 1 91.62 96 SER A O 1
ATOM 753 N N . LEU A 1 97 ? -8.586 -13.445 -13.672 1 91.81 97 LEU A N 1
ATOM 754 C CA . LEU A 1 97 ? -7.801 -13.75 -14.867 1 91.81 97 LEU A CA 1
ATOM 755 C C . LEU A 1 97 ? -7.695 -15.258 -15.07 1 91.81 97 LEU A C 1
ATOM 757 O O . LEU A 1 97 ? -7.766 -15.742 -16.203 1 91.81 97 LEU A O 1
ATOM 761 N N . PHE A 1 98 ? -7.473 -15.984 -14.016 1 89.25 98 PHE A N 1
ATOM 762 C CA . PHE A 1 98 ? -7.434 -17.438 -14.062 1 89.25 98 PHE A CA 1
ATOM 763 C C . PHE A 1 98 ? -8.75 -18 -14.586 1 89.25 98 PHE A C 1
ATOM 765 O O . PHE A 1 98 ? -8.758 -18.875 -15.445 1 89.25 98 PHE A O 1
ATOM 772 N N . ILE A 1 99 ? -9.844 -17.484 -14.086 1 88.69 99 ILE A N 1
ATOM 773 C CA . ILE A 1 99 ? -11.172 -17.938 -14.484 1 88.69 99 ILE A CA 1
ATOM 774 C C . ILE A 1 99 ? -11.398 -17.656 -15.961 1 88.69 99 ILE A C 1
ATOM 776 O O . ILE A 1 99 ? -11.93 -18.5 -16.688 1 88.69 99 ILE A O 1
ATOM 780 N N . LEU A 1 100 ? -11.016 -16.5 -16.375 1 92.19 100 LEU A N 1
ATOM 781 C CA . LEU A 1 100 ? -11.18 -16.125 -17.781 1 92.19 100 LEU A CA 1
ATOM 782 C C . LEU A 1 100 ? -10.344 -17.016 -18.688 1 92.19 100 LEU A C 1
ATOM 784 O O . LEU A 1 100 ? -10.812 -17.453 -19.75 1 92.19 100 LEU A O 1
ATOM 788 N N . TYR A 1 101 ? -9.188 -17.297 -18.266 1 90.5 101 TYR A N 1
ATOM 789 C CA . TYR A 1 101 ? -8.32 -18.188 -19.031 1 90.5 101 TYR A CA 1
ATOM 790 C C . TYR A 1 101 ? -8.898 -19.594 -19.109 1 90.5 101 TYR A C 1
ATOM 792 O O . TYR A 1 101 ? -9.023 -20.156 -20.203 1 90.5 101 TYR A O 1
ATOM 800 N N . GLU A 1 102 ? -9.195 -20.141 -17.984 1 88.69 102 GLU A N 1
ATOM 801 C CA . GLU A 1 102 ? -9.75 -21.5 -17.938 1 88.69 102 GLU A CA 1
ATOM 802 C C . GLU A 1 102 ? -11.062 -21.594 -18.719 1 88.69 102 GLU A C 1
ATOM 804 O O . GLU A 1 102 ? -11.336 -22.609 -19.344 1 88.69 102 GLU A O 1
ATOM 809 N N . SER A 1 103 ? -11.867 -20.562 -18.609 1 90.19 103 SER A N 1
ATOM 810 C CA . SER A 1 103 ? -13.148 -20.547 -19.312 1 90.19 103 SER A CA 1
ATOM 811 C C . SER A 1 103 ? -12.938 -20.594 -20.828 1 90.19 103 SER A C 1
ATOM 813 O O . SER A 1 103 ? -13.703 -21.234 -21.547 1 90.19 103 SER A O 1
ATOM 815 N N . TYR A 1 104 ? -11.977 -19.906 -21.25 1 88.44 104 TYR A N 1
ATOM 816 C CA . TYR A 1 104 ? -11.656 -19.906 -22.672 1 88.44 104 TYR A CA 1
ATOM 817 C C . TYR A 1 104 ? -11.227 -21.297 -23.125 1 88.44 104 TYR A C 1
ATOM 819 O O . TYR A 1 104 ? -11.648 -21.766 -24.188 1 88.44 104 TYR A O 1
ATOM 827 N N . GLU A 1 105 ? -10.391 -21.969 -22.375 1 87.56 105 GLU A N 1
ATOM 828 C CA . GLU A 1 105 ? -9.914 -23.312 -22.703 1 87.56 105 GLU A CA 1
ATOM 829 C C . GLU A 1 105 ? -11.055 -24.328 -22.672 1 87.56 105 GLU A C 1
ATOM 831 O O . GLU A 1 105 ? -11.125 -25.219 -23.516 1 87.56 105 GLU A O 1
ATOM 836 N N . ARG A 1 106 ? -11.891 -24.141 -21.734 1 86.06 106 ARG A N 1
ATOM 837 C CA . ARG A 1 106 ? -12.961 -25.094 -21.531 1 86.06 106 ARG A CA 1
ATOM 838 C C . ARG A 1 106 ? -14.07 -24.906 -22.562 1 86.06 106 ARG A C 1
ATOM 840 O O . ARG A 1 106 ? -14.789 -25.859 -22.875 1 86.06 106 ARG A O 1
ATOM 847 N N . TYR A 1 107 ? -14.211 -23.703 -22.969 1 86.31 107 TYR A N 1
ATOM 848 C CA . TYR A 1 107 ? -15.25 -23.422 -23.953 1 86.31 107 TYR A CA 1
ATOM 849 C C . TYR A 1 107 ? -15.062 -24.281 -25.203 1 86.31 107 TYR A C 1
ATOM 851 O O . TYR A 1 107 ? -16.031 -24.797 -25.766 1 86.31 107 TYR A O 1
ATOM 859 N N . TYR A 1 108 ? -13.758 -24.406 -25.578 1 82.31 108 TYR A N 1
ATOM 860 C CA . TYR A 1 108 ? -13.477 -25.172 -26.797 1 82.31 108 TYR A CA 1
ATOM 861 C C . TYR A 1 108 ? -13.219 -26.641 -26.469 1 82.31 108 TYR A C 1
ATOM 863 O O . TYR A 1 108 ? -13.172 -27.484 -27.375 1 82.31 108 TYR A O 1
ATOM 871 N N . GLY A 1 109 ? -13.016 -26.781 -25.234 1 76.44 109 GLY A N 1
ATOM 872 C CA . GLY A 1 109 ? -12.734 -28.156 -24.859 1 76.44 109 GLY A CA 1
ATOM 873 C C . GLY A 1 109 ? -13.961 -28.922 -24.391 1 76.44 109 GLY A C 1
ATOM 874 O O . GLY A 1 109 ? -15.086 -28.438 -24.531 1 76.44 109 GLY A O 1
ATOM 875 N N . ASN A 1 110 ? -13.703 -30.25 -23.969 1 68.31 110 ASN A N 1
ATOM 876 C CA . ASN A 1 110 ? -14.75 -31.141 -23.5 1 68.31 110 ASN A CA 1
ATOM 877 C C . ASN A 1 110 ? -14.836 -31.156 -21.984 1 68.31 110 ASN A C 1
ATOM 879 O O . ASN A 1 110 ? -14.594 -32.188 -21.344 1 68.31 110 ASN A O 1
ATOM 883 N N . ALA A 1 111 ? -15.07 -29.906 -21.5 1 71.12 111 ALA A N 1
ATOM 884 C CA . ALA A 1 111 ? -15.172 -29.922 -20.031 1 71.12 111 ALA A CA 1
ATOM 885 C C . ALA A 1 111 ? -16.5 -30.531 -19.594 1 71.12 111 ALA A C 1
ATOM 887 O O . ALA A 1 111 ? -17.531 -30.344 -20.25 1 71.12 111 ALA A O 1
ATOM 888 N N . THR A 1 112 ? -16.391 -31.516 -18.625 1 82.5 112 THR A N 1
ATOM 889 C CA . THR A 1 112 ? -17.594 -32.156 -18.094 1 82.5 112 THR A CA 1
ATOM 890 C C . THR A 1 112 ? -18.109 -31.422 -16.859 1 82.5 112 THR A C 1
ATOM 892 O O . THR A 1 112 ? -17.328 -31.141 -15.938 1 82.5 112 THR A O 1
ATOM 895 N N . VAL A 1 113 ? -19.328 -30.859 -17.047 1 88.5 113 VAL A N 1
ATOM 896 C CA . VAL A 1 113 ? -19.984 -30.219 -15.914 1 88.5 113 VAL A CA 1
ATOM 897 C C . VAL A 1 113 ? -21.219 -31.016 -15.508 1 88.5 113 VAL A C 1
ATOM 899 O O . VAL A 1 113 ? -22.078 -31.312 -16.344 1 88.5 113 VAL A O 1
ATOM 902 N N . GLU A 1 114 ? -21.141 -31.484 -14.242 1 92.25 114 GLU A N 1
ATOM 903 C CA . GLU A 1 114 ? -22.312 -32.156 -13.703 1 92.25 114 GLU A CA 1
ATOM 904 C C . GLU A 1 114 ? -23.344 -31.172 -13.188 1 92.25 114 GLU A C 1
ATOM 906 O O . GLU A 1 114 ? -23.25 -30.719 -12.039 1 92.25 114 GLU A O 1
ATOM 911 N N . ALA A 1 115 ? -24.328 -31.016 -13.93 1 91.19 115 ALA A N 1
ATOM 912 C CA . ALA A 1 115 ? -25.312 -29.938 -13.703 1 91.19 115 ALA A CA 1
ATOM 913 C C . ALA A 1 115 ? -26.031 -30.141 -12.375 1 91.19 115 ALA A C 1
ATOM 915 O O . ALA A 1 115 ? -26.297 -29.172 -11.656 1 91.19 115 ALA A O 1
ATOM 916 N N . ASP A 1 116 ? -26.375 -31.328 -12.078 1 93 116 ASP A N 1
ATOM 917 C CA . ASP A 1 116 ? -27.141 -31.594 -10.852 1 93 116 ASP A CA 1
ATOM 918 C C . ASP A 1 116 ? -26.297 -31.266 -9.617 1 93 116 ASP A C 1
ATOM 920 O O . ASP A 1 116 ? -26.797 -30.641 -8.672 1 93 116 ASP A O 1
ATOM 924 N N . THR A 1 117 ? -25.125 -31.703 -9.703 1 92.38 117 THR A N 1
ATOM 925 C CA . THR A 1 117 ? -24.219 -31.422 -8.602 1 92.38 117 THR A CA 1
ATOM 926 C C . THR A 1 117 ? -23.984 -29.922 -8.469 1 92.38 117 THR A C 1
ATOM 928 O O . THR A 1 117 ? -24.016 -29.375 -7.367 1 92.38 117 THR A O 1
ATOM 931 N N . MET A 1 118 ? -23.797 -29.328 -9.562 1 92.69 118 MET A N 1
ATOM 932 C CA . MET A 1 118 ? -23.625 -27.875 -9.602 1 92.69 118 MET A CA 1
ATOM 933 C C . MET A 1 118 ? -24.844 -27.172 -9 1 92.69 118 MET A C 1
ATOM 935 O O . MET A 1 118 ? -24.688 -26.234 -8.203 1 92.69 118 MET A O 1
ATOM 939 N N . LEU A 1 119 ? -25.938 -27.641 -9.328 1 93.56 119 LEU A N 1
ATOM 940 C CA . LEU A 1 119 ? -27.188 -27.031 -8.875 1 93.56 119 LEU A CA 1
ATOM 941 C C . LEU A 1 119 ? -27.359 -27.203 -7.367 1 93.56 119 LEU A C 1
ATOM 943 O O . LEU A 1 119 ? -27.703 -26.266 -6.664 1 93.56 119 LEU A O 1
ATOM 947 N N . VAL A 1 120 ? -27.172 -28.359 -6.863 1 94.31 120 VAL A N 1
ATOM 948 C CA . VAL A 1 120 ? -27.359 -28.656 -5.449 1 94.31 120 VAL A CA 1
ATOM 949 C C . VAL A 1 120 ? -26.453 -27.766 -4.602 1 94.31 120 VAL A C 1
ATOM 951 O O . VAL A 1 120 ? -26.922 -27.109 -3.664 1 94.31 120 VAL A O 1
ATOM 954 N N . TYR A 1 121 ? -25.203 -27.734 -4.965 1 93.5 121 TYR A N 1
ATOM 955 C CA . TYR A 1 121 ? -24.25 -26.953 -4.191 1 93.5 121 TYR A CA 1
ATOM 956 C C . TYR A 1 121 ? -24.562 -25.469 -4.297 1 93.5 121 TYR A C 1
ATOM 958 O O . TYR A 1 121 ? -24.438 -24.719 -3.316 1 93.5 121 TYR A O 1
ATOM 966 N N . SER A 1 122 ? -24.953 -25.016 -5.438 1 93.44 122 SER A N 1
ATOM 967 C CA . SER A 1 122 ? -25.297 -23.609 -5.609 1 93.44 122 SER A CA 1
ATOM 968 C C . SER A 1 122 ? -26.531 -23.25 -4.793 1 93.44 122 SER A C 1
ATOM 970 O O . SER A 1 122 ? -26.609 -22.156 -4.219 1 93.44 122 SER A O 1
ATOM 972 N N . LEU A 1 123 ? -27.406 -24.141 -4.738 1 94.19 123 LEU A N 1
ATOM 973 C CA . LEU A 1 123 ? -28.625 -23.891 -3.973 1 94.19 123 LEU A CA 1
ATOM 974 C C . LEU A 1 123 ? -28.328 -23.812 -2.479 1 94.19 123 LEU A C 1
ATOM 976 O O . LEU A 1 123 ? -28.906 -22.984 -1.768 1 94.19 123 LEU A O 1
ATOM 980 N N . ILE A 1 124 ? -27.484 -24.656 -2.061 1 93.75 124 ILE A N 1
ATOM 981 C CA . ILE A 1 124 ? -27.078 -24.625 -0.656 1 93.75 124 ILE A CA 1
ATOM 982 C C . ILE A 1 124 ? -26.406 -23.297 -0.34 1 93.75 124 ILE A C 1
ATOM 984 O O . ILE A 1 124 ? -26.734 -22.641 0.646 1 93.75 124 ILE A O 1
ATOM 988 N N . GLY A 1 125 ? -25.453 -22.938 -1.149 1 91.06 125 GLY A N 1
ATOM 989 C CA . GLY A 1 125 ? -24.781 -21.656 -0.966 1 91.06 125 GLY A CA 1
ATOM 990 C C . GLY A 1 125 ? -25.75 -20.469 -0.986 1 91.06 125 GLY A C 1
ATOM 991 O O . GLY A 1 125 ? -25.641 -19.562 -0.159 1 91.06 125 GLY A O 1
ATOM 992 N N . PHE A 1 126 ? -26.641 -20.531 -1.887 1 92.5 126 PHE A N 1
ATOM 993 C CA . PHE A 1 126 ? -27.656 -19.484 -2.004 1 92.5 126 PHE A CA 1
ATOM 994 C C . PHE A 1 126 ? -28.516 -19.422 -0.747 1 92.5 126 PHE A C 1
ATOM 996 O O . PHE A 1 126 ? -28.812 -18.344 -0.248 1 92.5 126 PHE A O 1
ATOM 1003 N N . GLY A 1 127 ? -28.875 -20.547 -0.312 1 93.94 127 GLY A N 1
ATOM 1004 C CA . GLY A 1 127 ? -29.656 -20.609 0.915 1 93.94 127 GLY A CA 1
ATOM 1005 C C . GLY A 1 127 ? -28.938 -19.984 2.104 1 93.94 127 GLY A C 1
ATOM 1006 O O . GLY A 1 127 ? -29.531 -19.203 2.854 1 93.94 127 GLY A O 1
ATOM 1007 N N . ILE A 1 128 ? -27.75 -20.312 2.244 1 92.5 128 ILE A N 1
ATOM 1008 C CA . ILE A 1 128 ? -26.969 -19.766 3.346 1 92.5 128 ILE A CA 1
ATOM 1009 C C . ILE A 1 128 ? -26.844 -18.25 3.186 1 92.5 128 ILE A C 1
ATOM 1011 O O . ILE A 1 128 ? -26.938 -17.5 4.164 1 92.5 128 ILE A O 1
ATOM 1015 N N . ASN A 1 129 ? -26.609 -17.812 2.014 1 88.88 129 ASN A N 1
ATOM 1016 C CA . ASN A 1 129 ? -26.531 -16.375 1.752 1 88.88 129 ASN A CA 1
ATOM 1017 C C . ASN A 1 129 ? -27.859 -15.688 2.072 1 88.88 129 ASN A C 1
ATOM 1019 O O . ASN A 1 129 ? -27.859 -14.562 2.58 1 88.88 129 ASN A O 1
ATOM 1023 N N . LEU A 1 130 ? -28.844 -16.375 1.783 1 92.44 130 LEU A N 1
ATOM 1024 C CA . LEU A 1 130 ? -30.156 -15.82 2.104 1 92.44 130 LEU A CA 1
ATOM 1025 C C . LEU A 1 130 ? -30.344 -15.688 3.613 1 92.44 130 LEU A C 1
ATOM 1027 O O . LEU A 1 130 ? -30.922 -14.711 4.086 1 92.44 130 LEU A O 1
ATOM 1031 N N . ILE A 1 131 ? -29.875 -16.625 4.258 1 92.62 131 ILE A N 1
ATOM 1032 C CA . ILE A 1 131 ? -29.906 -16.562 5.715 1 92.62 131 ILE A CA 1
ATOM 1033 C C . ILE A 1 131 ? -29.078 -15.383 6.203 1 92.62 131 ILE A C 1
ATOM 1035 O O . ILE A 1 131 ? -29.516 -14.625 7.066 1 92.62 131 ILE A O 1
ATOM 1039 N N . SER A 1 132 ? -27.969 -15.25 5.656 1 89.81 132 SER A N 1
ATOM 1040 C CA . SER A 1 132 ? -27.109 -14.133 6.02 1 89.81 132 SER A CA 1
ATOM 1041 C C . SER A 1 132 ? -27.781 -12.797 5.723 1 89.81 132 SER A C 1
ATOM 1043 O O . SER A 1 132 ? -27.75 -11.891 6.555 1 89.81 132 SER A O 1
ATOM 1045 N N . ALA A 1 133 ? -28.344 -12.688 4.621 1 90.19 133 ALA A N 1
ATOM 1046 C CA . ALA A 1 133 ? -29.062 -11.469 4.238 1 90.19 133 ALA A CA 1
ATOM 1047 C C . ALA A 1 133 ? -30.203 -11.172 5.207 1 90.19 133 ALA A C 1
ATOM 1049 O O . ALA A 1 133 ? -30.406 -10.016 5.59 1 90.19 133 ALA A O 1
ATOM 1050 N N . GLY A 1 134 ? -30.844 -12.188 5.555 1 90.75 134 GLY A N 1
ATOM 1051 C CA . GLY A 1 134 ? -31.938 -12.039 6.496 1 90.75 134 GLY A CA 1
ATOM 1052 C C . GLY A 1 134 ? -31.484 -11.57 7.863 1 90.75 134 GLY A C 1
ATOM 1053 O O . GLY A 1 134 ? -32.156 -10.758 8.5 1 90.75 134 GLY A O 1
ATOM 1054 N N . LEU A 1 135 ? -30.391 -12 8.242 1 89.19 135 LEU A N 1
ATOM 1055 C CA . LEU A 1 135 ? -29.828 -11.602 9.531 1 89.19 135 LEU A CA 1
ATOM 1056 C C . LEU A 1 135 ? -29.391 -10.141 9.5 1 89.19 135 LEU A C 1
ATOM 1058 O O . LEU A 1 135 ? -29.547 -9.422 10.492 1 89.19 135 LEU A O 1
ATOM 1062 N N . LEU A 1 136 ? -28.922 -9.75 8.367 1 87.88 136 LEU A N 1
ATOM 1063 C CA . LEU A 1 136 ? -28.312 -8.422 8.273 1 87.88 136 LEU A CA 1
ATOM 1064 C C . LEU A 1 136 ? -29.359 -7.375 7.918 1 87.88 136 LEU A C 1
ATOM 1066 O O . LEU A 1 136 ? -29.188 -6.191 8.219 1 87.88 136 LEU A O 1
ATOM 1070 N N . VAL A 1 137 ? -30.422 -7.824 7.309 1 87.75 137 VAL A N 1
ATOM 1071 C CA . VAL A 1 137 ? -31.406 -6.875 6.785 1 87.75 137 VAL A CA 1
ATOM 1072 C C . VAL A 1 137 ? -31.984 -6.047 7.93 1 87.75 137 VAL A C 1
ATOM 1074 O O . VAL A 1 137 ? -32.188 -4.836 7.789 1 87.75 137 VAL A O 1
ATOM 1077 N N . GLY A 1 138 ? -32.156 -6.633 9.031 1 85.38 138 GLY A N 1
ATOM 1078 C CA . GLY A 1 138 ? -32.75 -5.949 10.172 1 85.38 138 GLY A CA 1
ATOM 1079 C C . GLY A 1 138 ? -31.797 -4.957 10.828 1 85.38 138 GLY A C 1
ATOM 1080 O O . GLY A 1 138 ? -32.25 -4.008 11.477 1 85.38 138 GLY A O 1
ATOM 1081 N N . VAL A 1 139 ? -30.594 -5.18 10.609 1 83.81 139 VAL A N 1
ATOM 1082 C CA . VAL A 1 139 ? -29.641 -4.352 11.32 1 83.81 139 VAL A CA 1
ATOM 1083 C C . VAL A 1 139 ? -28.828 -3.521 10.328 1 83.81 139 VAL A C 1
ATOM 1085 O O . VAL A 1 139 ? -27.938 -2.771 10.719 1 83.81 139 VAL A O 1
ATOM 1088 N N . SER A 1 140 ? -29.125 -3.586 9.07 1 83 140 SER A N 1
ATOM 1089 C CA . SER A 1 140 ? -28.328 -2.967 8.016 1 83 140 SER A CA 1
ATOM 1090 C C . SER A 1 140 ? -28.406 -1.446 8.086 1 83 140 SER A C 1
ATOM 1092 O O . SER A 1 140 ? -27.5 -0.752 7.609 1 83 140 SER A O 1
ATOM 1094 N N . LYS A 1 141 ? -29.391 -0.972 8.758 1 77.44 141 LYS A N 1
ATOM 1095 C CA . LYS A 1 141 ? -29.562 0.477 8.812 1 77.44 141 LYS A CA 1
ATOM 1096 C C . LYS A 1 141 ? -28.938 1.057 10.078 1 77.44 141 LYS A C 1
ATOM 1098 O O . LYS A 1 141 ? -28.938 2.273 10.273 1 77.44 141 LYS A O 1
ATOM 1103 N N . THR A 1 142 ? -28.422 0.143 10.883 1 72.5 142 THR A N 1
ATOM 1104 C CA . THR A 1 142 ? -27.922 0.584 12.18 1 72.5 142 THR A CA 1
ATOM 1105 C C . THR A 1 142 ? -26.5 1.13 12.055 1 72.5 142 THR A C 1
ATOM 1107 O O . THR A 1 142 ? -26.047 1.903 12.898 1 72.5 142 THR A O 1
ATOM 1110 N N . SER A 1 143 ? -25.891 0.688 11.125 1 71.69 143 SER A N 1
ATOM 1111 C CA . SER A 1 143 ? -24.531 1.169 10.898 1 71.69 143 SER A CA 1
ATOM 1112 C C . SER A 1 143 ? -24.125 1.028 9.438 1 71.69 143 SER A C 1
ATOM 1114 O O . SER A 1 143 ? -24.688 0.214 8.711 1 71.69 143 SER A O 1
ATOM 1116 N N . LEU A 1 144 ? -23.203 1.953 9.117 1 67.69 144 LEU A N 1
ATOM 1117 C CA . LEU A 1 144 ? -22.688 1.904 7.75 1 67.69 144 LEU A CA 1
ATOM 1118 C C . LEU A 1 144 ? -22.016 0.566 7.469 1 67.69 144 LEU A C 1
ATOM 1120 O O . LEU A 1 144 ? -22.109 0.037 6.359 1 67.69 144 LEU A O 1
ATOM 1124 N N . ASN A 1 145 ? -21.438 0.091 8.469 1 70.31 145 ASN A N 1
ATOM 1125 C CA . ASN A 1 145 ? -20.75 -1.184 8.32 1 70.31 145 ASN A CA 1
ATOM 1126 C C . ASN A 1 145 ? -21.734 -2.328 8.07 1 70.31 145 ASN A C 1
ATOM 1128 O O . ASN A 1 145 ? -21.484 -3.188 7.223 1 70.31 145 ASN A O 1
ATOM 1132 N N . LEU A 1 146 ? -22.75 -2.248 8.75 1 74.81 146 LEU A N 1
ATOM 1133 C CA . LEU A 1 146 ? -23.75 -3.293 8.586 1 74.81 146 LEU A CA 1
ATOM 1134 C C . LEU A 1 146 ? -24.484 -3.137 7.262 1 74.81 146 LEU A C 1
ATOM 1136 O O . LEU A 1 146 ? -24.859 -4.129 6.629 1 74.81 146 LEU A O 1
ATOM 1140 N N . LYS A 1 147 ? -24.625 -1.955 6.891 1 78.62 147 LYS A N 1
ATOM 1141 C CA . LYS A 1 147 ? -25.219 -1.706 5.578 1 78.62 147 LYS A CA 1
ATOM 1142 C C . LYS A 1 147 ? -24.328 -2.262 4.465 1 78.62 147 LYS A C 1
ATOM 1144 O O . LYS A 1 147 ? -24.812 -2.938 3.557 1 78.62 147 LYS A O 1
ATOM 1149 N N . SER A 1 148 ? -23.109 -2.025 4.562 1 76.38 148 SER A N 1
ATOM 1150 C CA . SER A 1 148 ? -22.156 -2.51 3.568 1 76.38 148 SER A CA 1
ATOM 1151 C C . SER A 1 148 ? -22.109 -4.035 3.533 1 76.38 148 SER A C 1
ATOM 1153 O O . SER A 1 148 ? -22.047 -4.633 2.457 1 76.38 148 SER A O 1
ATOM 1155 N N . ALA A 1 149 ? -22.125 -4.535 4.66 1 76.12 149 ALA A N 1
ATOM 1156 C CA . ALA A 1 149 ? -22.125 -5.992 4.746 1 76.12 149 ALA A CA 1
ATOM 1157 C C . ALA A 1 149 ? -23.375 -6.574 4.082 1 76.12 149 ALA A C 1
ATOM 1159 O O . ALA A 1 149 ? -23.297 -7.566 3.354 1 76.12 149 ALA A O 1
ATOM 1160 N N . TYR A 1 150 ? -24.484 -5.941 4.379 1 81.75 150 TYR A N 1
ATOM 1161 C CA . TYR A 1 150 ? -25.75 -6.375 3.797 1 81.75 150 TYR A CA 1
ATOM 1162 C C . TYR A 1 150 ? -25.703 -6.289 2.275 1 81.75 150 TYR A C 1
ATOM 1164 O O . TYR A 1 150 ? -26.078 -7.234 1.582 1 81.75 150 TYR A O 1
ATOM 1172 N N . LEU A 1 151 ? -25.203 -5.246 1.745 1 80.25 151 LEU A N 1
ATOM 1173 C CA . LEU A 1 151 ? -25.109 -5.055 0.302 1 80.25 151 LEU A CA 1
ATOM 1174 C C . LEU A 1 151 ? -24.156 -6.074 -0.322 1 80.25 151 LEU A C 1
ATOM 1176 O O . LEU A 1 151 ? -24.406 -6.551 -1.433 1 80.25 151 LEU A O 1
ATOM 1180 N N . HIS A 1 152 ? -23.109 -6.34 0.377 1 79.44 152 HIS A N 1
ATOM 1181 C CA . HIS A 1 152 ? -22.172 -7.355 -0.085 1 79.44 152 HIS A CA 1
ATOM 1182 C C . HIS A 1 152 ? -22.844 -8.719 -0.217 1 79.44 152 HIS A C 1
ATOM 1184 O O . HIS A 1 152 ? -22.703 -9.391 -1.238 1 79.44 152 HIS A O 1
ATOM 1190 N N . VAL A 1 153 ? -23.578 -9.039 0.789 1 82.81 153 VAL A N 1
ATOM 1191 C CA . VAL A 1 153 ? -24.281 -10.312 0.778 1 82.81 153 VAL A CA 1
ATOM 1192 C C . VAL A 1 153 ? -25.281 -10.344 -0.38 1 82.81 153 VAL A C 1
ATOM 1194 O O . VAL A 1 153 ? -25.438 -11.367 -1.045 1 82.81 153 VAL A O 1
ATOM 1197 N N . LEU A 1 154 ? -25.859 -9.227 -0.638 1 84.75 154 LEU A N 1
ATOM 1198 C CA . LEU A 1 154 ? -26.797 -9.133 -1.747 1 84.75 154 LEU A CA 1
ATOM 1199 C C . LEU A 1 154 ? -26.094 -9.352 -3.082 1 84.75 154 LEU A C 1
ATOM 1201 O O . LEU A 1 154 ? -26.625 -10.031 -3.965 1 84.75 154 LEU A O 1
ATOM 1205 N N . SER A 1 155 ? -25 -8.773 -3.172 1 81.81 155 SER A N 1
ATOM 1206 C CA . SER A 1 155 ? -24.203 -8.953 -4.387 1 81.81 155 SER A CA 1
ATOM 1207 C C . SER A 1 155 ? -23.797 -10.414 -4.566 1 81.81 155 SER A C 1
ATOM 1209 O O . SER A 1 155 ? -23.859 -10.945 -5.68 1 81.81 155 SER A O 1
ATOM 1211 N N . ASP A 1 156 ? -23.438 -11.008 -3.482 1 84.62 156 ASP A N 1
ATOM 1212 C CA . ASP A 1 156 ? -23.094 -12.422 -3.525 1 84.62 156 ASP A CA 1
ATOM 1213 C C . ASP A 1 156 ? -24.281 -13.273 -3.939 1 84.62 156 ASP A C 1
ATOM 1215 O O . ASP A 1 156 ? -24.141 -14.25 -4.676 1 84.62 156 ASP A O 1
ATOM 1219 N N . LEU A 1 157 ? -25.422 -12.867 -3.461 1 86.75 157 LEU A N 1
ATOM 1220 C CA . LEU A 1 157 ? -26.656 -13.57 -3.809 1 86.75 157 LEU A CA 1
ATOM 1221 C C . LEU A 1 157 ? -26.906 -13.5 -5.309 1 86.75 157 LEU A C 1
ATOM 1223 O O . LEU A 1 157 ? -27.297 -14.492 -5.922 1 86.75 157 LEU A O 1
ATOM 1227 N N . LEU A 1 158 ? -26.625 -12.453 -5.875 1 83.94 158 LEU A N 1
ATOM 1228 C CA . LEU A 1 158 ? -26.812 -12.281 -7.312 1 83.94 158 LEU A CA 1
ATOM 1229 C C . LEU A 1 158 ? -25.844 -13.156 -8.094 1 83.94 158 LEU A C 1
ATOM 1231 O O . LEU A 1 158 ? -26.219 -13.758 -9.102 1 83.94 158 LEU A O 1
ATOM 1235 N N . GLY A 1 159 ? -24.672 -13.188 -7.621 1 82.19 159 GLY A N 1
ATOM 1236 C CA . GLY A 1 159 ? -23.672 -14.055 -8.242 1 82.19 159 GLY A CA 1
ATOM 1237 C C . GLY A 1 159 ? -24.062 -15.516 -8.219 1 82.19 159 GLY A C 1
ATOM 1238 O O . GLY A 1 159 ? -23.984 -16.203 -9.234 1 82.19 159 GLY A O 1
ATOM 1239 N N . THR A 1 160 ? -24.547 -15.922 -7.055 1 86.75 160 THR A N 1
ATOM 1240 C CA . THR A 1 160 ? -24.938 -17.312 -6.914 1 86.75 160 THR A CA 1
ATOM 1241 C C . THR A 1 160 ? -26.188 -17.609 -7.738 1 86.75 160 THR A C 1
ATOM 1243 O O . THR A 1 160 ? -26.344 -18.703 -8.273 1 86.75 160 THR A O 1
ATOM 1246 N N . LEU A 1 161 ? -27.031 -16.641 -7.801 1 88.88 161 LEU A N 1
ATOM 1247 C CA . LEU A 1 161 ? -28.219 -16.797 -8.617 1 88.88 161 LEU A CA 1
ATOM 1248 C C . LEU A 1 161 ? -27.859 -17.031 -10.078 1 88.88 161 LEU A C 1
ATOM 1250 O O . LEU A 1 161 ? -28.469 -17.859 -10.758 1 88.88 161 LEU A O 1
ATOM 1254 N N . ALA A 1 162 ? -26.891 -16.344 -10.547 1 88 162 ALA A N 1
ATOM 1255 C CA . ALA A 1 162 ? -26.422 -16.531 -11.914 1 88 162 ALA A CA 1
ATOM 1256 C C . ALA A 1 162 ? -25.906 -17.953 -12.125 1 88 162 ALA A C 1
ATOM 1258 O O . ALA A 1 162 ? -26.172 -18.578 -13.156 1 88 162 ALA A O 1
ATOM 1259 N N . VAL A 1 163 ? -25.234 -18.484 -11.148 1 90.25 163 VAL A N 1
ATOM 1260 C CA . VAL A 1 163 ? -24.703 -19.844 -11.219 1 90.25 163 VAL A CA 1
ATOM 1261 C C . VAL A 1 163 ? -25.844 -20.844 -11.234 1 90.25 163 VAL A C 1
ATOM 1263 O O . VAL A 1 163 ? -25.812 -21.812 -11.984 1 90.25 163 VAL A O 1
ATOM 1266 N N . ILE A 1 164 ? -26.859 -20.578 -10.43 1 92.38 164 ILE A N 1
ATOM 1267 C CA . ILE A 1 164 ? -28.031 -21.453 -10.375 1 92.38 164 ILE A CA 1
ATOM 1268 C C . ILE A 1 164 ? -28.719 -21.469 -11.734 1 92.38 164 ILE A C 1
ATOM 1270 O O . ILE A 1 164 ? -29.062 -22.531 -12.25 1 92.38 164 ILE A O 1
ATOM 1274 N N . PHE A 1 165 ? -28.844 -20.359 -12.297 1 91.25 165 PHE A N 1
ATOM 1275 C CA . PHE A 1 165 ? -29.453 -20.266 -13.609 1 91.25 165 PHE A CA 1
ATOM 1276 C C . PHE A 1 165 ? -28.641 -21.016 -14.656 1 91.25 165 PHE A C 1
ATOM 1278 O O . PHE A 1 165 ? -29.203 -21.688 -15.516 1 91.25 165 PHE A O 1
ATOM 1285 N N . GLY A 1 166 ? -27.422 -20.844 -14.578 1 90.81 166 GLY A N 1
ATOM 1286 C CA . GLY A 1 166 ? -26.562 -21.578 -15.477 1 90.81 166 GLY A CA 1
ATOM 1287 C C . GLY A 1 166 ? -26.688 -23.094 -15.32 1 90.81 166 GLY A C 1
ATOM 1288 O O . GLY A 1 166 ? -26.766 -23.812 -16.312 1 90.81 166 GLY A O 1
ATOM 1289 N N . ALA A 1 167 ? -26.766 -23.547 -14.102 1 92.12 167 ALA A N 1
ATOM 1290 C CA . ALA A 1 167 ? -26.922 -24.984 -13.828 1 92.12 167 ALA A CA 1
ATOM 1291 C C . ALA A 1 167 ? -28.234 -25.516 -14.398 1 92.12 167 ALA A C 1
ATOM 1293 O O . ALA A 1 167 ? -28.266 -26.609 -14.977 1 92.12 167 ALA A O 1
ATOM 1294 N N . LEU A 1 168 ? -29.234 -24.75 -14.258 1 93.5 168 LEU A N 1
ATOM 1295 C CA . LEU A 1 168 ? -30.531 -25.141 -14.781 1 93.5 168 LEU A CA 1
ATOM 1296 C C . LEU A 1 168 ? -30.516 -25.203 -16.297 1 93.5 168 LEU A C 1
ATOM 1298 O O . LEU A 1 168 ? -31.078 -26.125 -16.891 1 93.5 168 LEU A O 1
ATOM 1302 N N . LEU A 1 169 ? -29.875 -24.25 -16.859 1 92.56 169 LEU A N 1
ATOM 1303 C CA . LEU A 1 169 ? -29.781 -24.219 -18.312 1 92.56 169 LEU A CA 1
ATOM 1304 C C . LEU A 1 169 ? -29 -25.422 -18.828 1 92.56 169 LEU A C 1
ATOM 1306 O O . LEU A 1 169 ? -29.391 -26.031 -19.844 1 92.56 169 LEU A O 1
ATOM 1310 N N . ILE A 1 170 ? -27.984 -25.812 -18.156 1 90.81 170 ILE A N 1
ATOM 1311 C CA . ILE A 1 170 ? -27.188 -26.969 -18.562 1 90.81 170 ILE A CA 1
ATOM 1312 C C . ILE A 1 170 ? -28 -28.234 -18.375 1 90.81 170 ILE A C 1
ATOM 1314 O O . ILE A 1 170 ? -27.969 -29.125 -19.219 1 90.81 170 ILE A O 1
ATOM 1318 N N . ARG A 1 171 ? -28.703 -28.266 -17.281 1 91.19 171 ARG A N 1
ATOM 1319 C CA . ARG A 1 171 ? -29.5 -29.453 -16.953 1 91.19 171 ARG A CA 1
ATOM 1320 C C . ARG A 1 171 ? -30.562 -29.703 -18.016 1 91.19 171 ARG A C 1
ATOM 1322 O O . ARG A 1 171 ? -30.781 -30.844 -18.422 1 91.19 171 ARG A O 1
ATOM 1329 N N . PHE A 1 172 ? -31.125 -28.672 -18.516 1 92.94 172 PHE A N 1
ATOM 1330 C CA . PHE A 1 172 ? -32.25 -28.828 -19.422 1 92.94 172 PHE A CA 1
ATOM 1331 C C . PHE A 1 172 ? -31.797 -28.859 -20.859 1 92.94 172 PHE A C 1
ATOM 1333 O O . PHE A 1 172 ? -32.438 -29.5 -21.719 1 92.94 172 PHE A O 1
ATOM 1340 N N . THR A 1 173 ? -30.734 -28.172 -21.188 1 90.81 173 THR A N 1
ATOM 1341 C CA . THR A 1 173 ? -30.312 -28.078 -22.578 1 90.81 173 THR A CA 1
ATOM 1342 C C . THR A 1 173 ? -29.156 -29.031 -22.859 1 90.81 173 THR A C 1
ATOM 1344 O O . THR A 1 173 ? -28.906 -29.406 -24.016 1 90.81 173 THR A O 1
ATOM 1347 N N . GLY A 1 174 ? -28.359 -29.312 -21.859 1 87.69 174 GLY A N 1
ATOM 1348 C CA . GLY A 1 174 ? -27.188 -30.172 -22 1 87.69 174 GLY A CA 1
ATOM 1349 C C . GLY A 1 174 ? -25.969 -29.438 -22.531 1 87.69 174 GLY A C 1
ATOM 1350 O O . GLY A 1 174 ? -24.922 -30.047 -22.766 1 87.69 174 GLY A O 1
ATOM 1351 N N . VAL A 1 175 ? -26.234 -28.141 -22.75 1 87.75 175 VAL A N 1
ATOM 1352 C CA . VAL A 1 175 ? -25.141 -27.344 -23.297 1 87.75 175 VAL A CA 1
ATOM 1353 C C . VAL A 1 175 ? -24.188 -26.938 -22.172 1 87.75 175 VAL A C 1
ATOM 1355 O O . VAL A 1 175 ? -24.453 -26 -21.422 1 87.75 175 VAL A O 1
ATOM 1358 N N . LYS A 1 176 ? -23.109 -27.594 -22.141 1 86.69 176 LYS A N 1
ATOM 1359 C CA . LYS A 1 176 ? -22.141 -27.406 -21.062 1 86.69 176 LYS A CA 1
ATOM 1360 C C . LYS A 1 176 ? -21.391 -26.094 -21.219 1 86.69 176 LYS A C 1
ATOM 1362 O O . LYS A 1 176 ? -20.812 -25.578 -20.25 1 86.69 176 LYS A O 1
ATOM 1367 N N . GLN A 1 177 ? -21.422 -25.578 -22.422 1 89.25 177 GLN A N 1
ATOM 1368 C CA . GLN A 1 177 ? -20.734 -24.328 -22.703 1 89.25 177 GLN A CA 1
ATOM 1369 C C . GLN A 1 177 ? -21.359 -23.172 -21.922 1 89.25 177 GLN A C 1
ATOM 1371 O O . GLN A 1 177 ? -20.75 -22.109 -21.797 1 89.25 177 GLN A O 1
ATOM 1376 N N . VAL A 1 178 ? -22.531 -23.438 -21.438 1 89.44 178 VAL A N 1
ATOM 1377 C CA . VAL A 1 178 ? -23.203 -22.438 -20.625 1 89.44 178 VAL A CA 1
ATOM 1378 C C . VAL A 1 178 ? -22.344 -22.078 -19.422 1 89.44 178 VAL A C 1
ATOM 1380 O O . VAL A 1 178 ? -22.234 -20.922 -19.047 1 89.44 178 VAL A O 1
ATOM 1383 N N . ASP A 1 179 ? -21.734 -23.062 -18.891 1 89.88 179 ASP A N 1
ATOM 1384 C CA . ASP A 1 179 ? -20.875 -22.844 -17.734 1 89.88 179 ASP A CA 1
ATOM 1385 C C . ASP A 1 179 ? -19.703 -21.922 -18.094 1 89.88 179 ASP A C 1
ATOM 1387 O O . ASP A 1 179 ? -19.359 -21.016 -17.328 1 89.88 179 ASP A O 1
ATOM 1391 N N . SER A 1 180 ? -19.125 -22.109 -19.188 1 90 180 SER A N 1
ATOM 1392 C CA . SER A 1 180 ? -18.016 -21.297 -19.641 1 90 180 SER A CA 1
ATOM 1393 C C . SER A 1 180 ? -18.453 -19.859 -19.891 1 90 180 SER A C 1
ATOM 1395 O O . SER A 1 180 ? -17.75 -18.906 -19.516 1 90 180 SER A O 1
ATOM 1397 N N . ILE A 1 181 ? -19.578 -19.703 -20.453 1 90.44 181 ILE A N 1
ATOM 1398 C CA . ILE A 1 181 ? -20.094 -18.359 -20.75 1 90.44 181 ILE A CA 1
ATOM 1399 C C . ILE A 1 181 ? -20.391 -17.625 -19.453 1 90.44 181 ILE A C 1
ATOM 1401 O O . ILE A 1 181 ? -20.016 -16.453 -19.297 1 90.44 181 ILE A O 1
ATOM 1405 N N . LEU A 1 182 ? -21.016 -18.359 -18.609 1 89.38 182 LEU A N 1
ATOM 1406 C CA . LEU A 1 182 ? -21.312 -17.766 -17.312 1 89.38 182 LEU A CA 1
ATOM 1407 C C . LEU A 1 182 ? -20.031 -17.406 -16.562 1 89.38 182 LEU A C 1
ATOM 1409 O O . LEU A 1 182 ? -19.953 -16.375 -15.906 1 89.38 182 LEU A O 1
ATOM 1413 N N . SER A 1 183 ? -19.078 -18.25 -16.672 1 89.25 183 SER A N 1
ATOM 1414 C CA . SER A 1 183 ? -17.797 -18 -16.031 1 89.25 183 SER A CA 1
ATOM 1415 C C . SER A 1 183 ? -17.109 -16.766 -16.609 1 89.25 183 SER A C 1
ATOM 1417 O O . SER A 1 183 ? -16.469 -15.992 -15.883 1 89.25 183 SER A O 1
ATOM 1419 N N . ILE A 1 184 ? -17.25 -16.562 -17.844 1 91.31 184 ILE A N 1
ATOM 1420 C CA . ILE A 1 184 ? -16.656 -15.398 -18.484 1 91.31 184 ILE A CA 1
ATOM 1421 C C . ILE A 1 184 ? -17.344 -14.133 -17.984 1 91.31 184 ILE A C 1
ATOM 1423 O O . ILE A 1 184 ? -16.688 -13.156 -17.641 1 91.31 184 ILE A O 1
ATOM 1427 N N . LEU A 1 185 ? -18.625 -14.195 -17.891 1 90.81 185 LEU A N 1
ATOM 1428 C CA . LEU A 1 185 ? -19.391 -13.047 -17.422 1 90.81 185 LEU A CA 1
ATOM 1429 C C . LEU A 1 185 ? -19.031 -12.719 -15.977 1 90.81 185 LEU A C 1
ATOM 1431 O O . LEU A 1 185 ? -18.766 -11.562 -15.641 1 90.81 185 LEU A O 1
ATOM 1435 N N . LEU A 1 186 ? -19 -13.719 -15.234 1 87.69 186 LEU A N 1
ATOM 1436 C CA . LEU A 1 186 ? -18.656 -13.523 -13.836 1 87.69 186 LEU A CA 1
ATOM 1437 C C . LEU A 1 186 ? -17.203 -13.062 -13.688 1 87.69 186 LEU A C 1
ATOM 1439 O O . LEU A 1 186 ? -16.906 -12.188 -12.875 1 87.69 186 LEU A O 1
ATOM 1443 N N . GLY A 1 187 ? -16.375 -13.68 -14.445 1 90.56 187 GLY A N 1
ATOM 1444 C CA . GLY A 1 187 ? -14.977 -13.281 -14.414 1 90.56 187 GLY A CA 1
ATOM 1445 C C . GLY A 1 187 ? -14.766 -11.82 -14.781 1 90.56 187 GLY A C 1
ATOM 1446 O O . GLY A 1 187 ? -13.992 -11.117 -14.133 1 90.56 187 GLY A O 1
ATOM 1447 N N . LEU A 1 188 ? -15.484 -11.367 -15.742 1 92.19 188 LEU A N 1
ATOM 1448 C CA . LEU A 1 188 ? -15.375 -9.984 -16.172 1 92.19 188 LEU A CA 1
ATOM 1449 C C . LEU A 1 188 ? -15.938 -9.039 -15.109 1 92.19 188 LEU A C 1
ATOM 1451 O O . LEU A 1 188 ? -15.383 -7.961 -14.883 1 92.19 188 LEU A O 1
ATOM 1455 N N . PHE A 1 189 ? -16.969 -9.461 -14.578 1 88.06 189 PHE A N 1
ATOM 1456 C CA . PHE A 1 189 ? -17.562 -8.664 -13.508 1 88.06 189 PHE A CA 1
ATOM 1457 C C . PHE A 1 189 ? -16.609 -8.547 -12.328 1 88.06 189 PHE A C 1
ATOM 1459 O O . PHE A 1 189 ? -16.391 -7.449 -11.805 1 88.06 189 PHE A O 1
ATOM 1466 N N . ILE A 1 190 ? -16.016 -9.617 -11.906 1 86.88 190 ILE A N 1
ATOM 1467 C CA . ILE A 1 190 ? -15.062 -9.633 -10.797 1 86.88 190 ILE A CA 1
ATOM 1468 C C . ILE A 1 190 ? -13.836 -8.797 -11.148 1 86.88 190 ILE A C 1
ATOM 1470 O O . ILE A 1 190 ? -13.328 -8.055 -10.312 1 86.88 190 ILE A O 1
ATOM 1474 N N . LEU A 1 191 ? -13.445 -8.875 -12.328 1 91.88 191 LEU A N 1
ATOM 1475 C CA . LEU A 1 191 ? -12.273 -8.117 -12.773 1 91.88 191 LEU A CA 1
ATOM 1476 C C . LEU A 1 191 ? -12.539 -6.617 -12.703 1 91.88 191 LEU A C 1
ATOM 1478 O O . LEU A 1 191 ? -11.695 -5.859 -12.219 1 91.88 191 LEU A O 1
ATOM 1482 N N . LYS A 1 192 ? -13.695 -6.223 -13.125 1 91.56 192 LYS A N 1
ATOM 1483 C CA . LYS A 1 192 ? -14.055 -4.809 -13.109 1 91.56 192 LYS A CA 1
ATOM 1484 C C . LYS A 1 192 ? -14.125 -4.277 -11.68 1 91.56 192 LYS A C 1
ATOM 1486 O O . LYS A 1 192 ? -13.555 -3.227 -11.375 1 91.56 192 LYS A O 1
ATOM 1491 N N . THR A 1 193 ? -14.781 -4.98 -10.875 1 86.44 193 THR A N 1
ATOM 1492 C CA . THR A 1 193 ? -14.953 -4.547 -9.492 1 86.44 193 THR A CA 1
ATOM 1493 C C . THR A 1 193 ? -13.625 -4.551 -8.75 1 86.44 193 THR A C 1
ATOM 1495 O O . THR A 1 193 ? -13.32 -3.623 -7.996 1 86.44 193 THR A O 1
ATOM 1498 N N . SER A 1 194 ? -12.891 -5.566 -8.961 1 90 194 SER A N 1
ATOM 1499 C CA . SER A 1 194 ? -11.602 -5.664 -8.281 1 90 194 SER A CA 1
ATOM 1500 C C . SER A 1 194 ? -10.641 -4.578 -8.766 1 90 194 SER A C 1
ATOM 1502 O O . SER A 1 194 ? -9.836 -4.062 -7.988 1 90 194 SER A O 1
ATOM 1504 N N . TYR A 1 195 ? -10.742 -4.219 -9.969 1 91.69 195 TYR A N 1
ATOM 1505 C CA . TYR A 1 195 ? -9.945 -3.117 -10.492 1 91.69 195 TYR A CA 1
ATOM 1506 C C . TYR A 1 195 ? -10.281 -1.813 -9.773 1 91.69 195 TYR A C 1
ATOM 1508 O O . TYR A 1 195 ? -9.391 -1.031 -9.438 1 91.69 195 TYR A O 1
ATOM 1516 N N . GLY A 1 196 ? -11.531 -1.6 -9.625 1 90.62 196 GLY A N 1
ATOM 1517 C CA . GLY A 1 196 ? -11.961 -0.427 -8.875 1 90.62 196 GLY A CA 1
ATOM 1518 C C . GLY A 1 196 ? -11.406 -0.384 -7.465 1 90.62 196 GLY A C 1
ATOM 1519 O O . GLY A 1 196 ? -10.945 0.665 -7.004 1 90.62 196 GLY A O 1
ATOM 1520 N N . ILE A 1 197 ? -11.375 -1.482 -6.867 1 85.75 197 ILE A N 1
ATOM 1521 C CA . ILE A 1 197 ? -10.883 -1.594 -5.5 1 85.75 197 ILE A CA 1
ATOM 1522 C C . ILE A 1 197 ? -9.383 -1.283 -5.469 1 85.75 197 ILE A C 1
ATOM 1524 O O . ILE A 1 197 ? -8.922 -0.516 -4.621 1 85.75 197 ILE A O 1
ATOM 1528 N N . VAL A 1 198 ? -8.695 -1.882 -6.391 1 90.56 198 VAL A N 1
ATOM 1529 C CA . VAL A 1 198 ? -7.254 -1.668 -6.457 1 90.56 198 VAL A CA 1
ATOM 1530 C C . VAL A 1 198 ? -6.961 -0.198 -6.746 1 90.56 198 VAL A C 1
ATOM 1532 O O . VAL A 1 198 ? -6.121 0.418 -6.086 1 90.56 198 VAL A O 1
ATOM 1535 N N . LYS A 1 199 ? -7.672 0.354 -7.641 1 90.5 199 LYS A N 1
ATOM 1536 C CA . LYS A 1 199 ? -7.48 1.752 -8.016 1 90.5 199 LYS A CA 1
ATOM 1537 C C . LYS A 1 199 ? -7.727 2.678 -6.828 1 90.5 199 LYS A C 1
ATOM 1539 O O . LYS A 1 199 ? -6.914 3.562 -6.547 1 90.5 199 LYS A O 1
ATOM 1544 N N . GLU A 1 200 ? -8.75 2.447 -6.188 1 88.5 200 GLU A N 1
ATOM 1545 C CA . GLU A 1 200 ? -9.086 3.277 -5.035 1 88.5 200 GLU A CA 1
ATOM 1546 C C . GLU A 1 200 ? -8.047 3.123 -3.926 1 88.5 200 GLU A C 1
ATOM 1548 O O . GLU A 1 200 ? -7.633 4.109 -3.316 1 88.5 200 GLU A O 1
ATOM 1553 N N . SER A 1 201 ? -7.684 1.922 -3.682 1 89.38 201 SER A N 1
ATOM 1554 C CA . SER A 1 201 ? -6.691 1.662 -2.645 1 89.38 201 SER A CA 1
ATOM 1555 C C . SER A 1 201 ? -5.363 2.34 -2.967 1 89.38 201 SER A C 1
ATOM 1557 O O . SER A 1 201 ? -4.742 2.945 -2.094 1 89.38 201 SER A O 1
ATOM 1559 N N . VAL A 1 202 ? -4.965 2.275 -4.207 1 89.25 202 VAL A N 1
ATOM 1560 C CA . VAL A 1 202 ? -3.719 2.904 -4.637 1 89.25 202 VAL A CA 1
ATOM 1561 C C . VAL A 1 202 ? -3.814 4.418 -4.453 1 89.25 202 VAL A C 1
ATOM 1563 O O . VAL A 1 202 ? -2.879 5.051 -3.957 1 89.25 202 VAL A O 1
ATOM 1566 N N . GLN A 1 203 ? -4.879 4.98 -4.797 1 88.62 203 GLN A N 1
ATOM 1567 C CA . GLN A 1 203 ? -5.078 6.418 -4.656 1 88.62 203 GLN A CA 1
ATOM 1568 C C . GLN A 1 203 ? -4.938 6.855 -3.203 1 88.62 203 GLN A C 1
ATOM 1570 O O . GLN A 1 203 ? -4.352 7.902 -2.92 1 88.62 203 GLN A O 1
ATOM 1575 N N . ILE A 1 204 ? -5.418 6.059 -2.338 1 88.56 204 ILE A N 1
ATOM 1576 C CA . ILE A 1 204 ? -5.328 6.375 -0.917 1 88.56 204 ILE A CA 1
ATOM 1577 C C . ILE A 1 204 ? -3.885 6.23 -0.444 1 88.56 204 ILE A C 1
ATOM 1579 O O . ILE A 1 204 ? -3.361 7.105 0.25 1 88.56 204 ILE A O 1
ATOM 1583 N N . LEU A 1 205 ? -3.307 5.164 -0.88 1 88.5 205 LEU A N 1
ATOM 1584 C CA . LEU A 1 205 ? -1.964 4.848 -0.406 1 88.5 205 LEU A CA 1
ATOM 1585 C C . LEU A 1 205 ? -0.95 5.859 -0.927 1 88.5 205 LEU A C 1
ATOM 1587 O O . LEU A 1 205 ? 0.036 6.164 -0.251 1 88.5 205 LEU A O 1
ATOM 1591 N N . ILE A 1 206 ? -1.228 6.406 -2.102 1 85.31 206 ILE A N 1
ATOM 1592 C CA . ILE A 1 206 ? -0.282 7.375 -2.639 1 85.31 206 ILE A CA 1
ATOM 1593 C C . ILE A 1 206 ? -0.687 8.781 -2.209 1 85.31 206 ILE A C 1
ATOM 1595 O O . ILE A 1 206 ? -0.074 9.766 -2.629 1 85.31 206 ILE A O 1
ATOM 1599 N N . GLU A 1 207 ? -1.724 8.844 -1.454 1 87.75 207 GLU A N 1
ATOM 1600 C CA . GLU A 1 207 ? -2.207 10.094 -0.883 1 87.75 207 GLU A CA 1
ATOM 1601 C C . GLU A 1 207 ? -2.643 11.07 -1.976 1 87.75 207 GLU A C 1
ATOM 1603 O O . GLU A 1 207 ? -2.299 12.25 -1.934 1 87.75 207 GLU A O 1
ATOM 1608 N N . ALA A 1 208 ? -3.299 10.562 -2.889 1 85.5 208 ALA A N 1
ATOM 1609 C CA . ALA A 1 208 ? -3.92 11.406 -3.904 1 85.5 208 ALA A CA 1
ATOM 1610 C C . ALA A 1 208 ? -5.062 12.227 -3.312 1 85.5 208 ALA A C 1
ATOM 1612 O O . ALA A 1 208 ? -5.699 11.812 -2.344 1 85.5 208 ALA A O 1
ATOM 1613 N N . ASP A 1 209 ? -5.168 13.352 -3.896 1 88.12 209 ASP A N 1
ATOM 1614 C CA . ASP A 1 209 ? -6.301 14.164 -3.479 1 88.12 209 ASP A CA 1
ATOM 1615 C C . ASP A 1 209 ? -7.621 13.422 -3.682 1 88.12 209 ASP A C 1
ATOM 1617 O O . ASP A 1 209 ? -7.711 12.531 -4.523 1 88.12 209 ASP A O 1
ATOM 1621 N N . THR A 1 210 ? -8.602 13.75 -2.877 1 86.44 210 THR A N 1
ATOM 1622 C CA . THR A 1 210 ? -9.859 13.023 -2.936 1 86.44 210 THR A CA 1
ATOM 1623 C C . THR A 1 210 ? -11.023 13.984 -3.152 1 86.44 210 THR A C 1
ATOM 1625 O O . THR A 1 210 ? -11.039 15.094 -2.607 1 86.44 210 THR A O 1
ATOM 1628 N N . SER A 1 211 ? -11.914 13.578 -3.9 1 85.56 211 SER A N 1
ATOM 1629 C CA . SER A 1 211 ? -13.141 14.344 -4.121 1 85.56 211 SER A CA 1
ATOM 1630 C C . SER A 1 211 ? -14.203 14 -3.078 1 85.56 211 SER A C 1
ATOM 1632 O O . SER A 1 211 ? -15.258 14.633 -3.029 1 85.56 211 SER A O 1
ATOM 1634 N N . GLU A 1 212 ? -13.922 13.078 -2.268 1 84.81 212 GLU A N 1
ATOM 1635 C CA . GLU A 1 212 ? -14.867 12.641 -1.249 1 84.81 212 GLU A CA 1
ATOM 1636 C C . GLU A 1 212 ? -15.008 13.68 -0.142 1 84.81 212 GLU A C 1
ATOM 1638 O O . GLU A 1 212 ? -16.047 13.75 0.522 1 84.81 212 GLU A O 1
ATOM 1643 N N . PHE A 1 213 ? -13.922 14.406 0.105 1 89.31 213 PHE A N 1
ATOM 1644 C CA . PHE A 1 213 ? -13.945 15.477 1.092 1 89.31 213 PHE A CA 1
ATOM 1645 C C . PHE A 1 213 ? -14.414 16.781 0.46 1 89.31 213 PHE A C 1
ATOM 1647 O O . PHE A 1 213 ? -13.883 17.203 -0.576 1 89.31 213 PHE A O 1
ATOM 1654 N N . ASP A 1 214 ? -15.359 17.406 0.996 1 90.31 214 ASP A N 1
ATOM 1655 C CA . ASP A 1 214 ? -15.922 18.625 0.445 1 90.31 214 ASP A CA 1
ATOM 1656 C C . ASP A 1 214 ? -15.055 19.844 0.783 1 90.31 214 ASP A C 1
ATOM 1658 O O . ASP A 1 214 ? -15.359 20.594 1.706 1 90.31 214 ASP A O 1
ATOM 1662 N N . LYS A 1 215 ? -14.109 20.094 0.009 1 92.19 215 LYS A N 1
ATOM 1663 C CA . LYS A 1 215 ? -13.172 21.188 0.225 1 92.19 215 LYS A CA 1
ATOM 1664 C C . LYS A 1 215 ? -13.852 22.547 0.047 1 92.19 215 LYS A C 1
ATOM 1666 O O . LYS A 1 215 ? -13.531 23.5 0.75 1 92.19 215 LYS A O 1
ATOM 1671 N N . VAL A 1 216 ? -14.789 22.594 -0.842 1 92.31 216 VAL A N 1
ATOM 1672 C CA . VAL A 1 216 ? -15.484 23.844 -1.13 1 92.31 216 VAL A CA 1
ATOM 1673 C C . VAL A 1 216 ? -16.266 24.297 0.1 1 92.31 216 VAL A C 1
ATOM 1675 O O . VAL A 1 216 ? -16.172 25.453 0.519 1 92.31 216 VAL A O 1
ATOM 1678 N N . HIS A 1 217 ? -16.969 23.328 0.633 1 93.44 217 HIS A N 1
ATOM 1679 C CA . HIS A 1 217 ? -17.719 23.625 1.846 1 93.44 217 HIS A CA 1
ATOM 1680 C C . HIS A 1 217 ? -16.797 24.062 2.98 1 93.44 217 HIS A C 1
ATOM 1682 O O . HIS A 1 217 ? -17.109 25 3.713 1 93.44 217 HIS A O 1
ATOM 1688 N N . LEU A 1 218 ? -15.68 23.391 3.143 1 93.81 218 LEU A N 1
ATOM 1689 C CA . LEU A 1 218 ? -14.703 23.766 4.164 1 93.81 218 LEU A CA 1
ATOM 1690 C C . LEU A 1 218 ? -14.188 25.188 3.93 1 93.81 218 LEU A C 1
ATOM 1692 O O . LEU A 1 218 ? -14.109 25.984 4.863 1 93.81 218 LEU A O 1
ATOM 1696 N N . LEU A 1 219 ? -13.812 25.5 2.703 1 94.06 219 LEU A N 1
ATOM 1697 C CA . LEU A 1 219 ? -13.273 26.812 2.35 1 94.06 219 LEU A CA 1
ATOM 1698 C C . LEU A 1 219 ? -14.273 27.906 2.66 1 94.06 219 LEU A C 1
ATOM 1700 O O . LEU A 1 219 ? -13.891 29 3.102 1 94.06 219 LEU A O 1
ATOM 1704 N N . GLU A 1 220 ? -15.531 27.656 2.447 1 93.88 220 GLU A N 1
ATOM 1705 C CA . GLU A 1 220 ? -16.594 28.625 2.76 1 93.88 220 GLU A CA 1
ATOM 1706 C C . GLU A 1 220 ? -16.625 28.922 4.254 1 93.88 220 GLU A C 1
ATOM 1708 O O . GLU A 1 220 ? -16.75 30.094 4.652 1 93.88 220 GLU A O 1
ATOM 1713 N N . HIS A 1 221 ? -16.5 27.922 5.062 1 93.19 221 HIS A N 1
ATOM 1714 C CA . HIS A 1 221 ? -16.484 28.094 6.512 1 93.19 221 HIS A CA 1
ATOM 1715 C C . HIS A 1 221 ? -15.273 28.891 6.961 1 93.19 221 HIS A C 1
ATOM 1717 O O . HIS A 1 221 ? -15.383 29.797 7.789 1 93.19 221 HIS A O 1
ATOM 1723 N N . ILE A 1 222 ? -14.133 28.562 6.379 1 94.06 222 ILE A N 1
ATOM 1724 C CA . ILE A 1 222 ? -12.883 29.203 6.793 1 94.06 222 ILE A CA 1
ATOM 1725 C C . ILE A 1 222 ? -12.867 30.656 6.352 1 94.06 222 ILE A C 1
ATOM 1727 O O . ILE A 1 222 ? -12.469 31.547 7.113 1 94.06 222 ILE A O 1
ATOM 1731 N N . ASN A 1 223 ? -13.297 30.922 5.16 1 93.38 223 ASN A N 1
ATOM 1732 C CA . ASN A 1 223 ? -13.305 32.281 4.621 1 93.38 223 ASN A CA 1
ATOM 1733 C C . ASN A 1 223 ? -14.273 33.188 5.383 1 93.38 223 ASN A C 1
ATOM 1735 O O . ASN A 1 223 ? -14.148 34.406 5.348 1 93.38 223 ASN A O 1
ATOM 1739 N N . ALA A 1 224 ? -15.227 32.625 6.055 1 92.69 224 ALA A N 1
ATOM 1740 C CA . ALA A 1 224 ? -16.219 33.375 6.828 1 92.69 224 ALA A CA 1
ATOM 1741 C C . ALA A 1 224 ? -15.617 33.844 8.156 1 92.69 224 ALA A C 1
ATOM 1743 O O . ALA A 1 224 ? -16.188 34.719 8.812 1 92.69 224 ALA A O 1
ATOM 1744 N N . LEU A 1 225 ? -14.523 33.281 8.523 1 92.38 225 LEU A N 1
ATOM 1745 C CA . LEU A 1 225 ? -13.883 33.656 9.773 1 92.38 225 LEU A CA 1
ATOM 1746 C C . LEU A 1 225 ? -13.242 35.031 9.648 1 92.38 225 LEU A C 1
ATOM 1748 O O . LEU A 1 225 ? -12.695 35.375 8.602 1 92.38 225 LEU A O 1
ATOM 1752 N N . SER A 1 226 ? -13.242 35.781 10.703 1 90.69 226 SER A N 1
ATOM 1753 C CA . SER A 1 226 ? -12.648 37.125 10.711 1 90.69 226 SER A CA 1
ATOM 1754 C C . SER A 1 226 ? -11.125 37.031 10.711 1 90.69 226 SER A C 1
ATOM 1756 O O . SER A 1 226 ? -10.539 36.219 11.43 1 90.69 226 SER A O 1
ATOM 1758 N N . GLY A 1 227 ? -10.477 37.875 9.867 1 92 227 GLY A N 1
ATOM 1759 C CA . GLY A 1 227 ? -9.031 38 9.906 1 92 227 GLY A CA 1
ATOM 1760 C C . GLY A 1 227 ? -8.336 37.188 8.828 1 92 227 GLY A C 1
ATOM 1761 O O . GLY A 1 227 ? -7.109 37.25 8.703 1 92 227 GLY A O 1
ATOM 1762 N N . ILE A 1 228 ? -9.141 36.469 8.086 1 93.19 228 ILE A N 1
ATOM 1763 C CA . ILE A 1 228 ? -8.57 35.625 7.031 1 93.19 228 ILE A CA 1
ATOM 1764 C C . ILE A 1 228 ? -8.32 36.469 5.781 1 93.19 228 ILE A C 1
ATOM 1766 O O . ILE A 1 228 ? -9.203 37.219 5.34 1 93.19 228 ILE A O 1
ATOM 1770 N N . HIS A 1 229 ? -7.152 36.469 5.262 1 93.31 229 HIS A N 1
ATOM 1771 C CA . HIS A 1 229 ? -6.82 37.094 3.992 1 93.31 229 HIS A CA 1
ATOM 1772 C C . HIS A 1 229 ? -6.973 36.125 2.828 1 93.31 229 HIS A C 1
ATOM 1774 O O . HIS A 1 229 ? -7.641 36.438 1.838 1 93.31 229 HIS A O 1
ATOM 1780 N N . SER A 1 230 ? -6.375 34.938 2.986 1 93.12 230 SER A N 1
ATOM 1781 C CA . SER A 1 230 ? -6.453 33.906 1.961 1 93.12 230 SER A CA 1
ATOM 1782 C C . SER A 1 230 ? -6.082 32.531 2.523 1 93.12 230 SER A C 1
ATOM 1784 O O . SER A 1 230 ? -5.555 32.438 3.635 1 93.12 230 SER A O 1
ATOM 1786 N N . VAL A 1 231 ? -6.465 31.516 1.761 1 94.62 231 VAL A N 1
ATOM 1787 C CA . VAL A 1 231 ? -6.105 30.141 2.068 1 94.62 231 VAL A CA 1
ATOM 1788 C C . VAL A 1 231 ? -5.293 29.547 0.921 1 94.62 231 VAL A C 1
ATOM 1790 O O . VAL A 1 231 ? -5.84 28.875 0.05 1 94.62 231 VAL A O 1
ATOM 1793 N N . PRO A 1 232 ? -4.02 29.656 0.965 1 90.56 232 PRO A N 1
ATOM 1794 C CA . PRO A 1 232 ? -3.17 29.297 -0.17 1 90.56 232 PRO A CA 1
ATOM 1795 C C . PRO A 1 232 ? -3.145 27.781 -0.425 1 90.56 232 PRO A C 1
ATOM 1797 O O . PRO A 1 232 ? -3.014 27.359 -1.573 1 90.56 232 PRO A O 1
ATOM 1800 N N . LYS A 1 233 ? -3.242 27.016 0.624 1 91.25 233 LYS A N 1
ATOM 1801 C CA . LYS A 1 233 ? -3.041 25.594 0.436 1 91.25 233 LYS A CA 1
ATOM 1802 C C . LYS A 1 233 ? -3.916 24.781 1.39 1 91.25 233 LYS A C 1
ATOM 1804 O O . LYS A 1 233 ? -4 25.094 2.578 1 91.25 233 LYS A O 1
ATOM 1809 N N . ILE A 1 234 ? -4.625 23.828 0.848 1 92.75 234 ILE A N 1
ATOM 1810 C CA . ILE A 1 234 ? -5.355 22.828 1.61 1 92.75 234 ILE A CA 1
ATOM 1811 C C . ILE A 1 234 ? -4.977 21.438 1.118 1 92.75 234 ILE A C 1
ATOM 1813 O O . ILE A 1 234 ? -5.109 21.125 -0.071 1 92.75 234 ILE A O 1
ATOM 1817 N N . THR A 1 235 ? -4.457 20.641 1.999 1 91.38 235 THR A N 1
ATOM 1818 C CA . THR A 1 235 ? -4.109 19.266 1.669 1 91.38 235 THR A CA 1
ATOM 1819 C C . THR A 1 235 ? -4.973 18.281 2.461 1 91.38 235 THR A C 1
ATOM 1821 O O . THR A 1 235 ? -4.984 18.312 3.693 1 91.38 235 THR A O 1
ATOM 1824 N N . VAL A 1 236 ? -5.734 17.516 1.752 1 92.12 236 VAL A N 1
ATOM 1825 C CA . VAL A 1 236 ? -6.578 16.516 2.381 1 92.12 236 VAL A CA 1
ATOM 1826 C C . VAL A 1 236 ? -6.027 15.117 2.078 1 92.12 236 VAL A C 1
ATOM 1828 O O . VAL A 1 236 ? -5.789 14.781 0.917 1 92.12 236 VAL A O 1
ATOM 1831 N N . ARG A 1 237 ? -5.812 14.359 3.109 1 89.75 237 ARG A N 1
ATOM 1832 C CA . ARG A 1 237 ? -5.367 12.977 2.982 1 89.75 237 ARG A CA 1
ATOM 1833 C C . ARG A 1 237 ? -6.441 12.008 3.473 1 89.75 237 ARG A C 1
ATOM 1835 O O . ARG A 1 237 ? -6.938 12.141 4.594 1 89.75 237 ARG A O 1
ATOM 1842 N N . LYS A 1 238 ? -6.734 11.164 2.633 1 87.56 238 LYS A N 1
ATOM 1843 C CA . LYS A 1 238 ? -7.629 10.094 3.051 1 87.56 238 LYS A CA 1
ATOM 1844 C C . LYS A 1 238 ? -6.848 8.938 3.678 1 87.56 238 LYS A C 1
ATOM 1846 O O . LYS A 1 238 ? -6.023 8.305 3.012 1 87.56 238 LYS A O 1
ATOM 1851 N N . LEU A 1 239 ? -7.055 8.719 4.906 1 84.44 239 LEU A N 1
ATOM 1852 C CA . LEU A 1 239 ? -6.348 7.641 5.594 1 84.44 239 LEU A CA 1
ATOM 1853 C C . LEU A 1 239 ? -7.031 6.297 5.348 1 84.44 239 LEU A C 1
ATOM 1855 O O . LEU A 1 239 ? -6.359 5.285 5.145 1 84.44 239 LEU A O 1
ATOM 1859 N N . THR A 1 240 ? -8.266 6.281 5.449 1 80.69 240 THR A N 1
ATOM 1860 C CA . THR A 1 240 ? -9.156 5.168 5.137 1 80.69 240 THR A CA 1
ATOM 1861 C C . THR A 1 240 ? -10.57 5.672 4.848 1 80.69 240 THR A C 1
ATOM 1863 O O . THR A 1 240 ? -10.805 6.883 4.824 1 80.69 240 THR A O 1
ATOM 1866 N N . SER A 1 241 ? -11.414 4.785 4.586 1 77.31 241 SER A N 1
ATOM 1867 C CA . SER A 1 241 ? -12.781 5.199 4.277 1 77.31 241 SER A CA 1
ATOM 1868 C C . SER A 1 241 ? -13.367 6.039 5.402 1 77.31 241 SER A C 1
ATOM 1870 O O . SER A 1 241 ? -13.477 5.574 6.539 1 77.31 241 SER A O 1
ATOM 1872 N N . GLY A 1 242 ? -13.617 7.309 5.094 1 78.69 242 GLY A N 1
ATOM 1873 C CA . GLY A 1 242 ? -14.312 8.172 6.027 1 78.69 242 GLY A CA 1
ATOM 1874 C C . GLY A 1 242 ? -13.391 8.867 7.012 1 78.69 242 GLY A C 1
ATOM 1875 O O . GLY A 1 242 ? -13.844 9.641 7.859 1 78.69 242 GLY A O 1
ATOM 1876 N N . VAL A 1 243 ? -12.188 8.555 7 1 83.56 243 VAL A N 1
ATOM 1877 C CA . VAL A 1 243 ? -11.234 9.195 7.902 1 83.56 243 VAL A CA 1
ATOM 1878 C C . VAL A 1 243 ? -10.227 10.016 7.098 1 83.56 243 VAL A C 1
ATOM 1880 O O . VAL A 1 243 ? -9.555 9.477 6.215 1 83.56 243 VAL A O 1
ATOM 1883 N N . PHE A 1 244 ? -10.148 11.289 7.5 1 90.12 244 PHE A N 1
ATOM 1884 C CA . PHE A 1 244 ? -9.305 12.211 6.738 1 90.12 244 PHE A CA 1
ATOM 1885 C C . PHE A 1 244 ? -8.32 12.922 7.652 1 90.12 244 PHE A C 1
ATOM 1887 O O . PHE A 1 244 ? -8.539 13.016 8.859 1 90.12 244 PHE A O 1
ATOM 1894 N N . SER A 1 245 ? -7.254 13.25 7.137 1 91.31 245 SER A N 1
ATOM 1895 C CA . SER A 1 245 ? -6.316 14.211 7.707 1 91.31 245 SER A CA 1
ATOM 1896 C C . SER A 1 245 ? -6.215 15.469 6.848 1 91.31 245 SER A C 1
ATOM 1898 O O . SER A 1 245 ? -6.168 15.383 5.621 1 91.31 245 SER A O 1
ATOM 1900 N N . VAL A 1 246 ? -6.27 16.641 7.48 1 94 246 VAL A N 1
ATOM 1901 C CA . VAL A 1 246 ? -6.301 17.875 6.715 1 94 246 VAL A CA 1
ATOM 1902 C C . VAL A 1 246 ? -5.191 18.812 7.199 1 94 246 VAL A C 1
ATOM 1904 O O . VAL A 1 246 ? -5.027 19.016 8.406 1 94 246 VAL A O 1
ATOM 1907 N N . GLU A 1 247 ? -4.461 19.25 6.355 1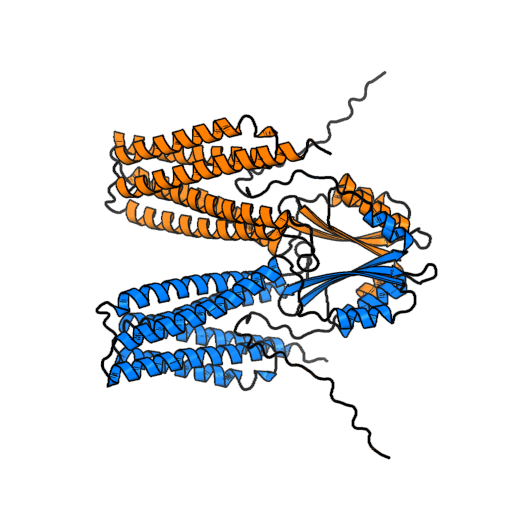 93.69 247 GLU A N 1
ATOM 1908 C CA . GLU A 1 247 ? -3.479 20.312 6.566 1 93.69 247 GLU A CA 1
ATOM 1909 C C . GLU A 1 247 ? -3.871 21.578 5.824 1 93.69 247 GLU A C 1
ATOM 1911 O O . GLU A 1 247 ? -4.113 21.547 4.617 1 93.69 247 GLU A O 1
ATOM 1916 N N . ILE A 1 248 ? -3.926 22.672 6.547 1 95.12 248 ILE A N 1
ATOM 1917 C CA . ILE A 1 248 ? -4.363 23.922 5.93 1 95.12 248 ILE A CA 1
ATOM 1918 C C . ILE A 1 248 ? -3.348 25.031 6.219 1 95.12 248 ILE A C 1
ATOM 1920 O O . ILE A 1 248 ? -2.824 25.125 7.332 1 95.12 248 ILE A O 1
ATOM 1924 N N . GLN A 1 249 ? -3.012 25.734 5.242 1 95.19 249 GLN A N 1
ATOM 1925 C CA . GLN A 1 249 ? -2.229 26.953 5.367 1 95.19 249 GLN A CA 1
ATOM 1926 C C . GLN A 1 249 ? -3.098 28.188 5.141 1 95.19 249 GLN A C 1
ATOM 1928 O O . GLN A 1 249 ? -3.814 28.266 4.141 1 95.19 249 GLN A O 1
ATOM 1933 N N . VAL A 1 250 ? -3.016 29.125 6.078 1 95.06 250 VAL A N 1
ATOM 1934 C CA . VAL A 1 250 ? -3.867 30.297 6.016 1 95.06 250 VAL A CA 1
ATOM 1935 C C . VAL A 1 250 ? -3.012 31.562 6.137 1 95.06 250 VAL A C 1
ATOM 1937 O O . VAL A 1 250 ? -2.08 31.609 6.941 1 95.06 250 VAL A O 1
ATOM 1940 N N . ALA A 1 251 ? -3.318 32.5 5.324 1 94.19 251 ALA A N 1
ATOM 1941 C CA . ALA A 1 251 ? -2.75 33.844 5.445 1 94.19 251 ALA A CA 1
ATOM 1942 C C . ALA A 1 251 ? -3.73 34.781 6.125 1 94.19 251 ALA A C 1
ATOM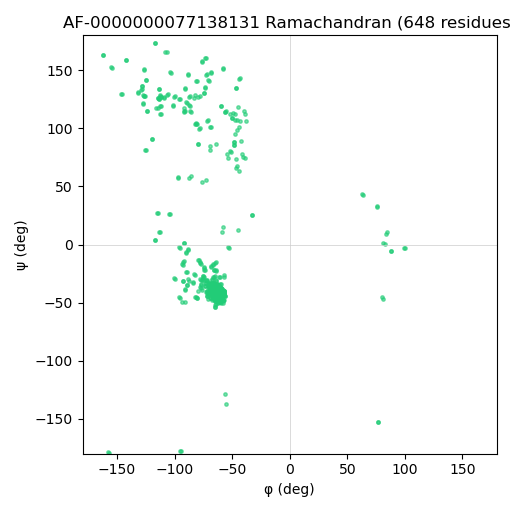 1944 O O . ALA A 1 251 ? -4.887 34.906 5.711 1 94.19 251 ALA A O 1
ATOM 1945 N N . THR A 1 252 ? -3.238 35.438 7.148 1 93.62 252 THR A N 1
ATOM 1946 C CA . THR A 1 252 ? -4.117 36.312 7.914 1 93.62 252 THR A CA 1
ATOM 1947 C C . THR A 1 252 ? -3.783 37.75 7.645 1 93.62 252 THR A C 1
ATOM 1949 O O . THR A 1 252 ? -2.703 38.094 7.145 1 93.62 252 THR A O 1
ATOM 1952 N N . LYS A 1 253 ? -4.746 38.594 8.07 1 90.94 253 LYS A N 1
ATOM 1953 C CA . LYS A 1 253 ? -4.512 40.031 8.102 1 90.94 253 LYS A CA 1
ATOM 1954 C C . LYS A 1 253 ? -3.58 40.406 9.25 1 90.94 253 LYS A C 1
ATOM 1956 O O . LYS A 1 253 ? -3.377 39.625 10.18 1 90.94 253 LYS A O 1
ATOM 1961 N N . ASP A 1 254 ? -2.963 41.531 9.211 1 84.81 254 ASP A N 1
ATOM 1962 C CA . ASP A 1 254 ? -1.917 41.938 10.141 1 84.81 254 ASP A CA 1
ATOM 1963 C C . ASP A 1 254 ? -2.438 41.969 11.578 1 84.81 254 ASP A C 1
ATOM 1965 O O . ASP A 1 254 ? -1.729 41.594 12.508 1 84.81 254 ASP A O 1
ATOM 1969 N N . ASN A 1 255 ? -3.678 42.375 11.852 1 83.62 255 ASN A N 1
ATOM 1970 C CA . ASN A 1 255 ? -4.176 42.531 13.219 1 83.62 255 ASN A CA 1
ATOM 1971 C C . ASN A 1 255 ? -5.098 41.406 13.633 1 83.62 255 ASN A C 1
ATOM 1973 O O . ASN A 1 255 ? -5.824 41.5 14.617 1 83.62 255 ASN A O 1
ATOM 1977 N N . ALA A 1 256 ? -4.848 40.312 12.984 1 89.75 256 ALA A N 1
ATOM 1978 C CA . ALA A 1 256 ? -5.758 39.219 13.297 1 89.75 256 ALA A CA 1
ATOM 1979 C C . ALA A 1 256 ? -5.258 38.406 14.492 1 89.75 256 ALA A C 1
ATOM 1981 O O . ALA A 1 256 ? -4.051 38.312 14.727 1 89.75 256 ALA A O 1
ATOM 1982 N N . ASN A 1 257 ? -6.227 37.906 15.25 1 91 257 ASN A N 1
ATOM 1983 C CA . ASN A 1 257 ? -5.898 36.969 16.328 1 91 257 ASN A CA 1
ATOM 1984 C C . ASN A 1 257 ? -5.637 35.562 15.812 1 91 257 ASN A C 1
ATOM 1986 O O . ASN A 1 257 ? -6.566 34.781 15.672 1 91 257 ASN A O 1
ATOM 1990 N N . ARG A 1 258 ? -4.441 35.219 15.68 1 92 258 ARG A N 1
ATOM 1991 C CA . ARG A 1 258 ? -4.043 34 15.031 1 92 258 ARG A CA 1
ATOM 1992 C C . ARG A 1 258 ? -4.426 32.781 15.875 1 92 258 ARG A C 1
ATOM 1994 O O . ARG A 1 258 ? -4.77 31.719 15.336 1 92 258 ARG A O 1
ATOM 2001 N N . ASP A 1 259 ? -4.336 32.906 17.172 1 92.31 259 ASP A N 1
ATOM 2002 C CA . ASP A 1 259 ? -4.723 31.828 18.062 1 92.31 259 ASP A CA 1
ATOM 2003 C C . ASP A 1 259 ? -6.203 31.484 17.906 1 92.31 259 ASP A C 1
ATOM 2005 O O . ASP A 1 259 ? -6.578 30.312 17.828 1 92.31 259 ASP A O 1
ATOM 2009 N N . GLN A 1 260 ? -6.945 32.5 17.859 1 92.44 260 GLN A N 1
ATOM 2010 C CA . GLN A 1 260 ? -8.383 32.312 17.719 1 92.44 260 GLN A CA 1
ATOM 2011 C C . GLN A 1 260 ? -8.719 31.688 16.375 1 92.44 260 GLN A C 1
ATOM 2013 O O . GLN A 1 260 ? -9.586 30.812 16.297 1 92.44 260 GLN A O 1
ATOM 2018 N N . ILE A 1 261 ? -8.07 32.125 15.375 1 94.12 261 ILE A N 1
ATOM 2019 C CA . ILE A 1 261 ? -8.289 31.594 14.031 1 94.12 261 ILE A CA 1
ATOM 2020 C C . ILE A 1 261 ? -7.922 30.109 14.008 1 94.12 261 ILE A C 1
ATOM 2022 O O . ILE A 1 261 ? -8.68 29.297 13.484 1 94.12 261 ILE A O 1
ATOM 2026 N N . THR A 1 262 ? -6.77 29.766 14.531 1 94.69 262 THR A N 1
ATOM 2027 C CA . THR A 1 262 ? -6.32 28.375 14.594 1 94.69 262 THR A CA 1
ATOM 2028 C C . THR A 1 262 ? -7.336 27.516 15.328 1 94.69 262 THR A C 1
ATOM 2030 O O . THR A 1 262 ? -7.699 26.438 14.859 1 94.69 262 THR A O 1
ATOM 2033 N N . LEU A 1 263 ? -7.824 28.047 16.438 1 93.88 263 LEU A N 1
ATOM 2034 C CA . LEU A 1 263 ? -8.789 27.312 17.234 1 93.88 263 LEU A CA 1
ATOM 2035 C C . LEU A 1 263 ? -10.086 27.078 16.469 1 93.88 263 LEU A C 1
ATOM 2037 O O . LEU A 1 263 ? -10.633 25.984 16.484 1 93.88 263 LEU A O 1
ATOM 2041 N N . GLN A 1 264 ? -10.531 28.062 15.883 1 94.25 264 GLN A N 1
ATOM 2042 C CA . GLN A 1 264 ? -11.789 27.984 15.148 1 94.25 264 GLN A CA 1
ATOM 2043 C C . GLN A 1 264 ? -11.688 27 13.984 1 94.25 264 GLN A C 1
ATOM 2045 O O . GLN A 1 264 ? -12.625 26.25 13.711 1 94.25 264 GLN A O 1
ATOM 2050 N N . ILE A 1 265 ? -10.586 27.016 13.312 1 95.56 265 ILE A N 1
ATOM 2051 C CA . ILE A 1 265 ? -10.391 26.094 12.195 1 95.56 265 ILE A CA 1
ATOM 2052 C C . ILE A 1 265 ? -10.391 24.656 12.711 1 95.56 265 ILE A C 1
ATOM 2054 O O . ILE A 1 265 ? -11.016 23.766 12.117 1 95.56 265 ILE A O 1
ATOM 2058 N N . HIS A 1 266 ? -9.688 24.438 13.781 1 95.56 266 HIS A N 1
ATOM 2059 C CA . HIS A 1 266 ? -9.703 23.109 14.398 1 95.56 266 HIS A CA 1
ATOM 2060 C C . HIS A 1 266 ? -11.117 22.688 14.766 1 95.56 266 HIS A C 1
ATOM 2062 O O . HIS A 1 266 ? -11.508 21.531 14.539 1 95.56 266 HIS A O 1
ATOM 2068 N N . GLN A 1 267 ? -11.844 23.578 15.312 1 93.94 267 GLN A N 1
ATOM 2069 C CA . GLN A 1 267 ? -13.211 23.297 15.734 1 93.94 267 GLN A CA 1
ATOM 2070 C C . GLN A 1 267 ? -14.086 22.906 14.547 1 93.94 267 GLN A C 1
ATOM 2072 O O . GLN A 1 267 ? -14.812 21.906 14.609 1 93.94 267 GLN A O 1
ATOM 2077 N N . VAL A 1 268 ? -14.008 23.688 13.516 1 93.62 268 VAL A N 1
ATOM 2078 C CA . VAL A 1 268 ? -14.789 23.406 12.32 1 93.62 268 VAL A CA 1
ATOM 2079 C C . VAL A 1 268 ? -14.438 22.016 11.781 1 93.62 268 VAL A C 1
ATOM 2081 O O . VAL A 1 268 ? -15.328 21.203 11.516 1 93.62 268 VAL A O 1
ATOM 2084 N N . LEU A 1 269 ? -13.188 21.734 11.68 1 95 269 LEU A N 1
ATOM 2085 C CA . LEU A 1 269 ? -12.734 20.484 11.078 1 95 269 LEU A CA 1
ATOM 2086 C C . LEU A 1 269 ? -13.062 19.297 11.977 1 95 269 LEU A C 1
ATOM 2088 O O . LEU A 1 269 ? -13.555 18.266 11.508 1 95 269 LEU A O 1
ATOM 2092 N N . LYS A 1 270 ? -12.875 19.438 13.258 1 92.81 270 LYS A N 1
ATOM 2093 C CA . LYS A 1 270 ? -13.062 18.328 14.18 1 92.81 270 LYS A CA 1
ATOM 2094 C C . LYS A 1 270 ? -14.547 18.125 14.5 1 92.81 270 LYS A C 1
ATOM 2096 O O . LYS A 1 270 ? -15.055 17.016 14.406 1 92.81 270 LYS A O 1
ATOM 2101 N N . GLU A 1 271 ? -15.211 19.172 14.781 1 90.69 271 GLU A N 1
ATOM 2102 C CA . GLU A 1 271 ? -16.562 19.062 15.312 1 90.69 271 GLU A CA 1
ATOM 2103 C C . GLU A 1 271 ? -17.594 19.016 14.18 1 90.69 271 GLU A C 1
ATOM 2105 O O . GLU A 1 271 ? -18.641 18.375 14.312 1 90.69 271 GLU A O 1
ATOM 2110 N N . GLU A 1 272 ? -17.359 19.703 13.148 1 88.88 272 GLU A N 1
ATOM 2111 C CA . GLU A 1 272 ? -18.344 19.766 12.07 1 88.88 272 GLU A CA 1
ATOM 2112 C C . GLU A 1 272 ? -18.031 18.75 10.977 1 88.88 272 GLU A C 1
ATOM 2114 O O . GLU A 1 272 ? -18.906 18.031 10.508 1 88.88 272 GLU A O 1
ATOM 2119 N N . PHE A 1 273 ? -16.797 18.703 10.594 1 91.62 273 PHE A N 1
ATOM 2120 C CA . PHE A 1 273 ? -16.422 17.844 9.477 1 91.62 273 PHE A CA 1
ATOM 2121 C C . PHE A 1 273 ? -15.977 16.484 9.977 1 91.62 273 PHE A C 1
ATOM 2123 O O . PHE A 1 273 ? -15.836 15.539 9.188 1 91.62 273 PHE A O 1
ATOM 2130 N N . GLY A 1 274 ? -15.633 16.344 11.281 1 90.25 274 GLY A N 1
ATOM 2131 C CA . GLY A 1 274 ? -15.25 15.07 11.867 1 90.25 274 GLY A CA 1
ATOM 2132 C C . GLY A 1 274 ? -13.844 14.633 11.5 1 90.25 274 GLY A C 1
ATOM 2133 O O . GLY A 1 274 ? -13.586 13.445 11.32 1 90.25 274 GLY A O 1
ATOM 2134 N N . VAL A 1 275 ? -12.938 15.523 11.312 1 91.44 275 VAL A N 1
ATOM 2135 C CA . VAL A 1 275 ? -11.555 15.234 10.945 1 91.44 275 VAL A CA 1
ATOM 2136 C C . VAL A 1 275 ? -10.711 15.109 12.211 1 91.44 275 VAL A C 1
ATOM 2138 O O . VAL A 1 275 ? -10.477 16.094 12.906 1 91.44 275 VAL A O 1
ATOM 2141 N N . PRO A 1 276 ? -10.219 13.977 12.453 1 87.56 276 PRO A N 1
ATOM 2142 C CA . PRO A 1 276 ? -9.477 13.781 13.703 1 87.56 276 PRO A CA 1
ATOM 2143 C C . PRO A 1 276 ? -8.078 14.391 13.656 1 87.56 276 PRO A C 1
ATOM 2145 O O . PRO A 1 276 ? -7.523 14.758 14.703 1 87.56 276 PRO A O 1
ATOM 2148 N N . PHE A 1 277 ? -7.445 14.445 12.516 1 90.56 277 PHE A N 1
ATOM 2149 C CA . PHE A 1 277 ? -6.082 14.938 12.375 1 90.56 277 PHE A CA 1
ATOM 2150 C C . PHE A 1 277 ? -6.051 16.25 11.594 1 90.56 277 PHE A C 1
ATOM 2152 O O . PHE A 1 277 ? -6.316 16.266 10.391 1 90.56 277 PHE A O 1
ATOM 2159 N N . VAL A 1 278 ? -5.688 17.328 12.328 1 94.25 278 VAL A N 1
ATOM 2160 C CA . VAL A 1 278 ? -5.738 18.672 11.734 1 94.25 278 VAL A CA 1
ATOM 2161 C C . VAL A 1 278 ? -4.43 19.406 12.008 1 94.25 278 VAL A C 1
ATOM 2163 O O . VAL A 1 278 ? -3.893 19.328 13.117 1 94.25 278 VAL A O 1
ATOM 2166 N N . SER A 1 279 ? -3.904 19.938 11.008 1 93.88 279 SER A N 1
ATOM 2167 C CA . SER A 1 279 ? -2.76 20.844 11.133 1 93.88 279 SER A CA 1
ATOM 2168 C C . SER A 1 279 ? -3.035 22.172 10.453 1 93.88 279 SER A C 1
ATOM 2170 O O . SER A 1 279 ? -3.459 22.219 9.297 1 93.88 279 SER A O 1
ATOM 2172 N N . VAL A 1 280 ? -2.816 23.281 11.219 1 96.25 280 VAL A N 1
ATOM 2173 C CA . VAL A 1 280 ? -3.113 24.609 10.703 1 96.25 280 VAL A CA 1
ATOM 2174 C C . VAL A 1 280 ? -1.864 25.484 10.789 1 96.25 280 VAL A C 1
ATOM 2176 O O . VAL A 1 280 ? -1.345 25.734 11.883 1 96.25 280 VAL A O 1
ATOM 2179 N N . GLU A 1 281 ? -1.409 25.844 9.727 1 95.56 281 GLU A N 1
ATOM 2180 C CA . GLU A 1 281 ? -0.312 26.812 9.672 1 95.56 281 GLU A CA 1
ATOM 2181 C C . GLU A 1 281 ? -0.823 28.203 9.336 1 95.56 281 GLU A C 1
ATOM 2183 O O . GLU A 1 281 ? -1.411 28.422 8.273 1 95.56 281 GLU A O 1
ATOM 2188 N N . VAL A 1 282 ? -0.59 29.109 10.227 1 94.25 282 VAL A N 1
ATOM 2189 C CA . VAL A 1 282 ? -1.067 30.484 10.055 1 94.25 282 VAL A CA 1
ATOM 2190 C C . VAL A 1 282 ? 0.12 31.422 9.875 1 94.25 282 VAL A C 1
ATOM 2192 O O . VAL A 1 282 ? 1.046 31.438 10.688 1 94.25 282 VAL A O 1
ATOM 2195 N N . LEU A 1 283 ? -0.009 32.188 8.805 1 92.19 283 LEU A N 1
ATOM 2196 C CA . LEU A 1 283 ? 1.04 33.156 8.523 1 92.19 283 LEU A CA 1
ATOM 2197 C C . LEU A 1 283 ? 0.448 34.438 7.977 1 92.19 283 LEU A C 1
ATOM 2199 O O . LEU A 1 283 ? -0.712 34.469 7.559 1 92.19 283 LEU A O 1
ATOM 2203 N N . THR A 1 284 ? 1.279 35.5 8.125 1 90.5 284 THR A N 1
ATOM 2204 C CA . THR A 1 284 ? 0.896 36.719 7.457 1 90.5 284 THR A CA 1
ATOM 2205 C C . THR A 1 284 ? 1.176 36.656 5.961 1 90.5 284 THR A C 1
ATOM 2207 O O . THR A 1 284 ? 2.01 35.844 5.523 1 90.5 284 THR A O 1
ATOM 2210 N N . TYR A 1 285 ? 0.537 37.406 5.211 1 86.31 285 TYR A N 1
ATOM 2211 C CA . TYR A 1 285 ? 0.628 37.375 3.756 1 86.31 285 TYR A CA 1
ATOM 2212 C C . TYR A 1 285 ? 2.055 37.625 3.287 1 86.31 285 TYR A C 1
ATOM 2214 O O . TYR A 1 285 ? 2.582 36.906 2.441 1 86.31 285 TYR A O 1
ATOM 2222 N N . PRO A 1 286 ? 2.807 38.594 3.846 1 85.5 286 PRO A N 1
ATOM 2223 C CA . PRO A 1 286 ? 4.18 38.812 3.398 1 85.5 286 PRO A CA 1
ATOM 2224 C C . PRO A 1 286 ? 5.102 37.625 3.674 1 85.5 286 PRO A C 1
ATOM 2226 O O . PRO A 1 286 ? 6.02 37.375 2.896 1 85.5 286 PRO A O 1
ATOM 2229 N N . MET A 1 287 ? 4.777 36.969 4.707 1 88.06 287 MET A N 1
ATOM 2230 C CA . MET A 1 287 ? 5.617 35.844 5.082 1 88.06 287 MET A CA 1
ATOM 2231 C C . MET A 1 287 ? 5.375 34.656 4.156 1 88.06 287 MET A C 1
ATOM 2233 O O . MET A 1 287 ? 6.273 33.844 3.926 1 88.06 287 MET A O 1
ATOM 2237 N N . LEU A 1 288 ? 4.23 34.594 3.631 1 88.69 288 LEU A N 1
ATOM 2238 C CA . LEU A 1 288 ? 3.9 33.531 2.686 1 88.69 288 LEU A CA 1
ATOM 2239 C C . LEU A 1 288 ? 4.82 33.562 1.471 1 88.69 288 LEU A C 1
ATOM 2241 O O . LEU A 1 288 ? 5.266 32.531 0.981 1 88.69 288 LEU A O 1
ATOM 2245 N N . GLN A 1 289 ? 5.133 34.688 0.995 1 86 289 GLN A N 1
ATOM 2246 C CA . GLN A 1 289 ? 6 34.844 -0.167 1 86 289 GLN A CA 1
ATOM 2247 C C . GLN A 1 289 ? 7.43 34.438 0.145 1 86 289 GLN A C 1
ATOM 2249 O O . GLN A 1 289 ? 8.102 33.844 -0.7 1 86 289 GLN A O 1
ATOM 2254 N N . LYS A 1 290 ? 7.832 34.688 1.295 1 88.5 290 LYS A N 1
ATOM 2255 C CA . LYS A 1 290 ? 9.172 34.312 1.715 1 88.5 290 LYS A CA 1
ATOM 2256 C C . LYS A 1 290 ? 9.297 32.781 1.811 1 88.5 290 LYS A C 1
ATOM 2258 O O . LYS A 1 290 ? 10.344 32.219 1.468 1 88.5 290 LYS A O 1
ATOM 2263 N N . LEU A 1 291 ? 8.266 32.219 2.254 1 89.5 291 LEU A N 1
ATOM 2264 C CA . LEU A 1 291 ? 8.266 30.766 2.393 1 89.5 291 LEU A CA 1
ATOM 2265 C C . LEU A 1 291 ? 8.406 30.094 1.03 1 89.5 291 LEU A C 1
ATOM 2267 O O . LEU A 1 291 ? 9.094 29.078 0.9 1 89.5 291 LEU A O 1
ATOM 2271 N N . GLU A 1 292 ? 7.695 30.625 0.064 1 84.88 292 GLU A N 1
ATOM 2272 C CA . GLU A 1 292 ? 7.68 30.031 -1.271 1 84.88 292 GLU A CA 1
ATOM 2273 C C . GLU A 1 292 ? 9.047 30.141 -1.939 1 84.88 292 GLU A C 1
ATOM 2275 O O . GLU A 1 292 ? 9.359 29.391 -2.865 1 84.88 292 GLU A O 1
ATOM 2280 N N . SER A 1 293 ? 9.891 31 -1.432 1 85 293 SER A N 1
ATOM 2281 C CA . SER A 1 293 ? 11.195 31.234 -2.039 1 85 293 SER A CA 1
ATOM 2282 C C . SER A 1 293 ? 12.25 30.297 -1.452 1 85 293 SER A C 1
ATOM 2284 O O . SER A 1 293 ? 13.375 30.234 -1.956 1 85 293 SER A O 1
ATOM 2286 N N . LEU A 1 294 ? 11.867 29.578 -0.479 1 87.62 294 LEU A N 1
ATOM 2287 C CA . LEU A 1 294 ? 12.828 28.672 0.138 1 87.62 294 LEU A CA 1
ATOM 2288 C C . LEU A 1 294 ? 13.148 27.5 -0.79 1 87.62 294 LEU A C 1
ATOM 2290 O O . LEU A 1 294 ? 12.266 27.016 -1.498 1 87.62 294 LEU A O 1
ATOM 2294 N N . THR A 1 295 ? 14.391 27.109 -0.794 1 82.44 295 THR A N 1
ATOM 2295 C CA . THR A 1 295 ? 14.82 25.984 -1.614 1 82.44 295 THR A CA 1
ATOM 2296 C C . THR A 1 295 ? 15.031 24.734 -0.757 1 82.44 295 THR A C 1
ATOM 2298 O O . THR A 1 295 ? 15.336 24.844 0.432 1 82.44 295 THR A O 1
ATOM 2301 N N . VAL A 1 296 ? 14.797 23.656 -1.298 1 83.31 296 VAL A N 1
ATOM 2302 C CA . VAL A 1 296 ? 15 22.375 -0.617 1 83.31 296 VAL A CA 1
ATOM 2303 C C . VAL A 1 296 ? 16.359 21.812 -0.989 1 83.31 296 VAL A C 1
ATOM 2305 O O . VAL A 1 296 ? 16.703 21.719 -2.17 1 83.31 296 VAL A O 1
ATOM 2308 N N . ARG A 1 297 ? 17.078 21.547 -0.01 1 77.12 297 ARG A N 1
ATOM 2309 C CA . ARG A 1 297 ? 18.359 20.891 -0.262 1 77.12 297 ARG A CA 1
ATOM 2310 C C . ARG A 1 297 ? 18.156 19.547 -0.97 1 77.12 297 ARG A C 1
ATOM 2312 O O . ARG A 1 297 ? 17.328 18.734 -0.543 1 77.12 297 ARG A O 1
ATOM 2319 N N . GLU A 1 298 ? 18.703 19.422 -2.145 1 65.94 298 GLU A N 1
ATOM 2320 C CA . GLU A 1 298 ? 18.547 18.188 -2.908 1 65.94 298 GLU A CA 1
ATOM 2321 C C . GLU A 1 298 ? 19.312 17.047 -2.248 1 65.94 298 GLU A C 1
ATOM 2323 O O . GLU A 1 298 ? 20.484 17.188 -1.886 1 65.94 298 GLU A O 1
ATOM 2328 N N . SER A 1 299 ? 18.641 16.203 -1.552 1 59.25 299 SER A N 1
ATOM 2329 C CA . SER A 1 299 ? 19.297 14.977 -1.096 1 59.25 299 SER A CA 1
ATOM 2330 C C . SER A 1 299 ? 19.203 13.875 -2.146 1 59.25 299 SER A C 1
ATOM 2332 O O . SER A 1 299 ? 18.219 13.789 -2.887 1 59.25 299 SER A O 1
ATOM 2334 N N . GLU A 1 300 ? 20.406 13.383 -2.645 1 57.69 300 GLU A N 1
ATOM 2335 C CA . GLU A 1 300 ? 20.375 12.25 -3.568 1 57.69 300 GLU A CA 1
ATOM 2336 C C . GLU A 1 300 ? 19.516 11.117 -3.02 1 57.69 300 GLU A C 1
ATOM 2338 O O . GLU A 1 300 ? 19.672 10.727 -1.858 1 57.69 300 GLU A O 1
ATOM 2343 N N . ARG A 1 301 ? 18.438 10.945 -3.602 1 59.44 301 ARG A N 1
ATOM 2344 C CA . ARG A 1 301 ? 17.547 9.898 -3.123 1 59.44 301 ARG A CA 1
ATOM 2345 C C . ARG A 1 301 ? 17.812 8.578 -3.838 1 59.44 301 ARG A C 1
ATOM 2347 O O . ARG A 1 301 ? 18.281 8.57 -4.977 1 59.44 301 ARG A O 1
ATOM 2354 N N . GLU A 1 302 ? 17.875 7.465 -3.023 1 58.06 302 GLU A N 1
ATOM 2355 C CA . GLU A 1 302 ? 17.984 6.121 -3.582 1 58.06 302 GLU A CA 1
ATOM 2356 C C . GLU A 1 302 ? 16.656 5.695 -4.23 1 58.06 302 GLU A C 1
ATOM 2358 O O . GLU A 1 302 ? 15.594 5.832 -3.627 1 58.06 302 GLU A O 1
ATOM 2363 N N . PHE A 1 303 ? 16.562 5.66 -5.562 1 52.88 303 PHE A N 1
ATOM 2364 C CA . PHE A 1 303 ? 15.359 5.164 -6.23 1 52.88 303 PHE A CA 1
ATOM 2365 C C . PHE A 1 303 ? 15.359 3.639 -6.281 1 52.88 303 PHE A C 1
ATOM 2367 O O . PHE A 1 303 ? 16.391 3.023 -6.559 1 52.88 303 PHE A O 1
ATOM 2374 N N . GLY A 1 304 ? 14.242 2.938 -6.086 1 52.16 304 GLY A N 1
ATOM 2375 C CA . GLY A 1 304 ? 13.969 1.569 -6.5 1 52.16 304 GLY A CA 1
ATOM 2376 C C . GLY A 1 304 ? 14.578 0.534 -5.57 1 52.16 304 GLY A C 1
ATOM 2377 O O . GLY A 1 304 ? 14.141 -0.62 -5.555 1 52.16 304 GLY A O 1
ATOM 2378 N N . HIS A 1 305 ? 15.891 0.688 -5.121 1 47.72 305 HIS A N 1
ATOM 2379 C CA . HIS A 1 305 ? 16.609 -0.506 -4.68 1 47.72 305 HIS A CA 1
ATOM 2380 C C . HIS A 1 305 ? 16.344 -0.787 -3.203 1 47.72 305 HIS A C 1
ATOM 2382 O O . HIS A 1 305 ? 17.047 -0.271 -2.332 1 47.72 305 HIS A O 1
ATOM 2388 N N . HIS A 1 306 ? 15.18 -0.953 -2.787 1 47.59 306 HIS A N 1
ATOM 2389 C CA . HIS A 1 306 ? 14.961 -1.33 -1.396 1 47.59 306 HIS A CA 1
ATOM 2390 C C . HIS A 1 306 ? 15.688 -2.627 -1.056 1 47.59 306 HIS A C 1
ATOM 2392 O O . HIS A 1 306 ? 15.227 -3.402 -0.216 1 47.59 306 HIS A O 1
ATOM 2398 N N . GLY A 1 307 ? 16.609 -3.102 -1.845 1 40.97 307 GLY A N 1
ATOM 2399 C CA . GLY A 1 307 ? 17.203 -4.379 -1.48 1 40.97 307 GLY A CA 1
ATOM 2400 C C . GLY A 1 307 ? 17.781 -4.391 -0.079 1 40.97 307 GLY A C 1
ATOM 2401 O O . GLY A 1 307 ? 17.5 -3.488 0.718 1 40.97 307 GLY A O 1
ATOM 2402 N N . HIS A 1 308 ? 19.047 -5.039 0.011 1 38.59 308 HIS A N 1
ATOM 2403 C CA . HIS A 1 308 ? 19.75 -5.684 1.114 1 38.59 308 HIS A CA 1
ATOM 2404 C C . HIS A 1 308 ? 20.281 -4.656 2.105 1 38.59 308 HIS A C 1
ATOM 2406 O O . HIS A 1 308 ? 21.344 -4.066 1.886 1 38.59 308 HIS A O 1
ATOM 2412 N N . GLU A 1 309 ? 19.547 -3.91 2.58 1 37.38 309 GLU A 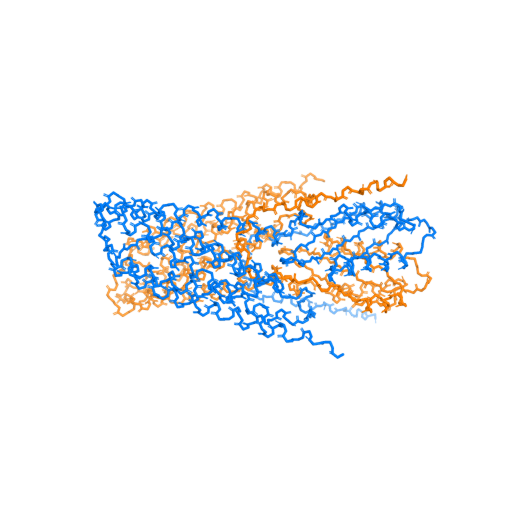N 1
ATOM 2413 C CA . GLU A 1 309 ? 20.234 -3.152 3.615 1 37.38 309 GLU A CA 1
ATOM 2414 C C . GLU A 1 309 ? 21.016 -4.078 4.551 1 37.38 309 GLU A C 1
ATOM 2416 O O . GLU A 1 309 ? 20.422 -4.922 5.227 1 37.38 309 GLU A O 1
ATOM 2421 N N . HIS A 1 310 ? 22.188 -4.449 4.262 1 35.91 310 HIS A N 1
ATOM 2422 C CA . HIS A 1 310 ? 23.016 -4.742 5.418 1 35.91 310 HIS A CA 1
ATOM 2423 C C . HIS A 1 310 ? 22.953 -3.613 6.441 1 35.91 310 HIS A C 1
ATOM 2425 O O . HIS A 1 310 ? 22.891 -2.438 6.074 1 35.91 310 HIS A O 1
ATOM 2431 N N . GLY A 1 311 ? 22.391 -3.84 7.605 1 34.34 311 GLY A N 1
ATOM 2432 C CA . GLY A 1 311 ? 22.344 -3.084 8.852 1 34.34 311 GLY A CA 1
ATOM 2433 C C . GLY A 1 311 ? 23.625 -2.289 9.094 1 34.34 311 GLY A C 1
ATOM 2434 O O . GLY A 1 311 ? 24.391 -2.615 10 1 34.34 311 GLY A O 1
ATOM 2435 N N . HIS A 1 312 ? 24.422 -1.883 8.227 1 33.09 312 HIS A N 1
ATOM 2436 C CA . HIS A 1 312 ? 25.484 -1.117 8.852 1 33.09 312 HIS A CA 1
ATOM 2437 C C . HIS A 1 312 ? 24.969 0.208 9.398 1 33.09 312 HIS A C 1
ATOM 2439 O O . HIS A 1 312 ? 24.562 1.083 8.641 1 33.09 312 HIS A O 1
ATOM 2445 N N . SER A 1 313 ? 24.422 0.183 10.617 1 32.16 313 SER A N 1
ATOM 2446 C CA . SER A 1 313 ? 24.375 1.371 11.461 1 32.16 313 SER A CA 1
ATOM 2447 C C . SER A 1 313 ? 25.672 2.162 11.383 1 32.16 313 SER A C 1
ATOM 2449 O O . SER A 1 313 ? 26.703 1.708 11.867 1 32.16 313 SER A O 1
ATOM 2451 N N . HIS A 1 314 ? 25.984 2.842 10.469 1 31.98 314 HIS A N 1
ATOM 2452 C CA . HIS A 1 314 ? 27.094 3.789 10.578 1 31.98 314 HIS A CA 1
ATOM 2453 C C . HIS A 1 314 ? 26.938 4.684 11.797 1 31.98 314 HIS A C 1
ATOM 2455 O O . HIS A 1 314 ? 26.016 5.496 11.867 1 31.98 314 HIS A O 1
ATOM 2461 N N . ASP A 1 315 ? 27.297 4.207 12.977 1 31.31 315 ASP A N 1
ATOM 2462 C CA . ASP A 1 315 ? 27.625 5 14.156 1 31.31 315 ASP A CA 1
ATOM 2463 C C . ASP A 1 315 ? 28.578 6.141 13.805 1 31.31 315 ASP A C 1
ATOM 2465 O O . ASP A 1 315 ? 29.766 5.914 13.562 1 31.31 315 ASP A O 1
ATOM 2469 N N . HIS A 1 316 ? 28.25 7.047 13.094 1 31.84 316 HIS A N 1
ATOM 2470 C CA . HIS A 1 316 ? 29.094 8.242 13.055 1 31.84 316 HIS A CA 1
ATOM 2471 C C . HIS A 1 316 ? 29.312 8.797 14.461 1 31.84 316 HIS A C 1
ATOM 2473 O O . HIS A 1 316 ? 28.422 9.438 15.023 1 31.84 316 HIS A O 1
ATOM 2479 N N . LYS A 1 317 ? 30.219 8.242 15.391 1 32.31 317 LYS A N 1
ATOM 2480 C CA . LYS A 1 317 ? 30.766 8.891 16.578 1 32.31 317 LYS A CA 1
ATOM 2481 C C . LYS A 1 317 ? 31.453 10.203 16.219 1 32.31 317 LYS A C 1
ATOM 2483 O O . LYS A 1 317 ? 32.25 10.266 15.281 1 32.31 317 LYS A O 1
ATOM 2488 N N . PRO A 1 318 ? 30.891 11.242 16.703 1 33.22 318 PRO A N 1
ATOM 2489 C CA . PRO A 1 318 ? 31.547 12.547 16.562 1 33.22 318 PRO A CA 1
ATOM 2490 C C . PRO A 1 318 ? 33.031 12.492 16.938 1 33.22 318 PRO A C 1
ATOM 2492 O O . PRO A 1 318 ? 33.406 11.734 17.828 1 33.22 318 PRO A O 1
ATOM 2495 N N . ASN A 1 319 ? 33.969 12.547 16.047 1 29.78 319 ASN A N 1
ATOM 2496 C CA . ASN A 1 319 ? 35.406 12.719 16.297 1 29.78 319 ASN A CA 1
ATOM 2497 C C . ASN A 1 319 ? 35.656 13.703 17.438 1 29.78 319 ASN A C 1
ATOM 2499 O O . ASN A 1 319 ? 35.062 14.781 17.484 1 29.78 319 ASN A O 1
ATOM 2503 N N . GLU A 1 320 ? 36.188 13.258 18.609 1 31.08 320 GLU A N 1
ATOM 2504 C CA . GLU A 1 320 ? 36.75 13.938 19.766 1 31.08 320 GLU A CA 1
ATOM 2505 C C . GLU A 1 320 ? 37.688 15.055 19.359 1 31.08 320 GLU A C 1
ATOM 2507 O O . GLU A 1 320 ? 38.531 14.883 18.469 1 31.08 320 GLU A O 1
ATOM 2512 N N . LYS A 1 321 ? 37.469 16.406 19.688 1 32.41 321 LYS A N 1
ATOM 2513 C CA . LYS A 1 321 ? 38.281 17.625 19.672 1 32.41 321 LYS A CA 1
ATOM 2514 C C . LYS A 1 321 ? 39.625 17.406 20.328 1 32.41 321 LYS A C 1
ATOM 2516 O O . LYS A 1 321 ? 39.719 16.969 21.469 1 32.41 321 LYS A O 1
ATOM 2521 N N . HIS A 1 322 ? 40.656 16.969 19.594 1 29.42 322 HIS A N 1
ATOM 2522 C CA . HIS A 1 322 ? 42.031 17.031 20.078 1 29.42 322 HIS A CA 1
ATOM 2523 C C . HIS A 1 322 ? 42.344 18.391 20.703 1 29.42 322 HIS A C 1
ATOM 2525 O O . HIS A 1 322 ? 42.094 19.438 20.078 1 29.42 322 HIS A O 1
ATOM 2531 N N . LYS A 1 323 ? 42.312 18.594 22.062 1 31.22 323 LYS A N 1
ATOM 2532 C CA . LYS A 1 323 ? 42.875 19.625 22.906 1 31.22 323 LYS A CA 1
ATOM 2533 C C . LYS A 1 323 ? 44.344 19.922 22.562 1 31.22 323 LYS A C 1
ATOM 2535 O O . LYS A 1 323 ? 45.188 19.047 22.703 1 31.22 323 LYS A O 1
ATOM 2540 N N . HIS A 1 324 ? 44.562 20.625 21.406 1 25.5 324 HIS A N 1
ATOM 2541 C CA . HIS A 1 324 ? 45.906 21.188 21.234 1 25.5 324 HIS A CA 1
ATOM 2542 C C . HIS A 1 324 ? 46.375 21.938 22.484 1 25.5 324 HIS A C 1
ATOM 2544 O O . HIS A 1 324 ? 45.656 22.812 22.984 1 25.5 324 HIS A O 1
ATOM 2550 N N . SER A 1 325 ? 47.031 21.266 23.484 1 28.42 325 SER A N 1
ATOM 2551 C CA . SER A 1 325 ? 47.844 21.844 24.531 1 28.42 325 SER A CA 1
ATOM 2552 C C . SER A 1 325 ? 48.812 22.906 23.969 1 28.42 325 SER A C 1
ATOM 2554 O O . SER A 1 325 ? 49.5 22.656 22.984 1 28.42 325 SER A O 1
ATOM 2556 N N . HIS A 1 326 ? 48.594 24.219 24.203 1 24.78 326 HIS A N 1
ATOM 2557 C CA . HIS A 1 326 ? 49.719 25.125 24.297 1 24.78 326 HIS A CA 1
ATOM 2558 C C . HIS A 1 326 ? 50.656 24.75 25.453 1 24.78 326 HIS A C 1
ATOM 2560 O O . HIS A 1 326 ? 50.188 24.297 26.5 1 24.78 326 HIS A O 1
ATOM 2566 N N . MET B 1 1 ? 23.781 25.391 -12.938 1 28.33 1 MET B N 1
ATOM 2567 C CA . MET B 1 1 ? 22.438 24.906 -13.266 1 28.33 1 MET B CA 1
ATOM 2568 C C . MET B 1 1 ? 22.516 23.641 -14.109 1 28.33 1 MET B C 1
ATOM 2570 O O . MET B 1 1 ? 21.484 23.016 -14.367 1 28.33 1 MET B O 1
ATOM 2574 N N . SER B 1 2 ? 23.391 23.609 -15.031 1 34.16 2 SER B N 1
ATOM 2575 C CA . SER B 1 2 ? 23.672 22.906 -16.266 1 34.16 2 SER B CA 1
ATOM 2576 C C . SER B 1 2 ? 24.078 21.453 -16 1 34.16 2 SER B C 1
ATOM 2578 O O . SER B 1 2 ? 23.875 20.578 -16.828 1 34.16 2 SER B O 1
ATOM 2580 N N . ASN B 1 3 ? 24.969 21.281 -15.055 1 35 3 ASN B N 1
ATOM 2581 C CA . ASN B 1 3 ? 25.797 20.094 -14.883 1 35 3 ASN B CA 1
ATOM 2582 C C . ASN B 1 3 ? 25.016 18.953 -14.234 1 35 3 ASN B C 1
ATOM 2584 O O . ASN B 1 3 ? 25.594 18 -13.734 1 35 3 ASN B O 1
ATOM 2588 N N . LYS B 1 4 ? 23.906 19.188 -13.656 1 42.31 4 LYS B N 1
ATOM 2589 C CA . LYS B 1 4 ? 23.062 18.297 -12.875 1 42.31 4 LYS B CA 1
ATOM 2590 C C . LYS B 1 4 ? 22.359 17.266 -13.766 1 42.31 4 LYS B C 1
ATOM 2592 O O . LYS B 1 4 ? 21.984 16.188 -13.305 1 42.31 4 LYS B O 1
ATOM 2597 N N . ARG B 1 5 ? 22.094 17.703 -15.008 1 45.62 5 ARG B N 1
ATOM 2598 C CA . ARG B 1 5 ? 21.344 16.984 -16.031 1 45.62 5 ARG B CA 1
ATOM 2599 C C . ARG B 1 5 ? 22.125 15.773 -16.547 1 45.62 5 ARG B C 1
ATOM 2601 O O . ARG B 1 5 ? 21.531 14.75 -16.891 1 45.62 5 ARG B O 1
ATOM 2608 N N . PRO B 1 6 ? 23.344 16.109 -16.797 1 47.75 6 PRO B N 1
ATOM 2609 C CA . PRO B 1 6 ? 24.156 15.016 -17.344 1 47.75 6 PRO B CA 1
ATOM 2610 C C . PRO B 1 6 ? 24.203 13.797 -16.438 1 47.75 6 PRO B C 1
ATOM 2612 O O . PRO B 1 6 ? 24.281 12.664 -16.906 1 47.75 6 PRO B O 1
ATOM 2615 N N . LYS B 1 7 ? 24.062 14.031 -15.195 1 62.25 7 LYS B N 1
ATOM 2616 C CA . LYS B 1 7 ? 24.172 13.031 -14.141 1 62.25 7 LYS B CA 1
ATOM 2617 C C . LYS B 1 7 ? 22.938 12.148 -14.094 1 62.25 7 LYS B C 1
ATOM 2619 O O . LYS B 1 7 ? 23.047 10.93 -13.938 1 62.25 7 LYS B O 1
ATOM 2624 N N . ARG B 1 8 ? 21.922 12.852 -14.578 1 68.06 8 ARG B N 1
ATOM 2625 C CA . ARG B 1 8 ? 20.688 12.07 -14.586 1 68.06 8 ARG B CA 1
ATOM 2626 C C . ARG B 1 8 ? 20.641 11.117 -15.773 1 68.06 8 ARG B C 1
ATOM 2628 O O . ARG B 1 8 ? 20.219 9.961 -15.641 1 68.06 8 ARG B O 1
ATOM 2635 N N . LYS B 1 9 ? 21.141 11.727 -16.891 1 72.62 9 LYS B N 1
ATOM 2636 C CA . LYS B 1 9 ? 21.141 10.891 -18.078 1 72.62 9 LYS B CA 1
ATOM 2637 C C . LYS B 1 9 ? 22.062 9.688 -17.906 1 72.62 9 LYS B C 1
ATOM 2639 O O . LYS B 1 9 ? 21.719 8.578 -18.312 1 72.62 9 LYS B O 1
ATOM 2644 N N . LYS B 1 10 ? 23.266 9.984 -17.375 1 75.88 10 LYS B N 1
ATOM 2645 C CA . LYS B 1 10 ? 24.219 8.906 -17.125 1 75.88 10 LYS B CA 1
ATOM 2646 C C . LYS B 1 10 ? 23.656 7.902 -16.125 1 75.88 10 LYS B C 1
ATOM 2648 O O . LYS B 1 10 ? 23.828 6.691 -16.281 1 75.88 10 LYS B O 1
ATOM 2653 N N . LEU B 1 11 ? 22.953 8.398 -15.219 1 74.19 11 LEU B N 1
ATOM 2654 C CA . LEU B 1 11 ? 22.312 7.559 -14.211 1 74.19 11 LEU B CA 1
ATOM 2655 C C . LEU B 1 11 ? 21.281 6.641 -14.852 1 74.19 11 LEU B C 1
ATOM 2657 O O . LEU B 1 11 ? 21.281 5.43 -14.625 1 74.19 11 LEU B O 1
ATOM 2661 N N . ILE B 1 12 ? 20.5 7.234 -15.758 1 75.12 12 ILE B N 1
ATOM 2662 C CA . ILE B 1 12 ? 19.453 6.473 -16.406 1 75.12 12 ILE B CA 1
ATOM 2663 C C . ILE B 1 12 ? 20.062 5.426 -17.344 1 75.12 12 ILE B C 1
ATOM 2665 O O . ILE B 1 12 ? 19.562 4.305 -17.438 1 75.12 12 ILE B O 1
ATOM 2669 N N . PHE B 1 13 ? 21.109 5.824 -17.906 1 81.25 13 PHE B N 1
ATOM 2670 C CA . PHE B 1 13 ? 21.781 4.922 -18.844 1 81.25 13 PHE B CA 1
ATOM 2671 C C . PHE B 1 13 ? 22.312 3.689 -18.109 1 81.25 13 PHE B C 1
ATOM 2673 O O . PHE B 1 13 ? 22.016 2.559 -18.5 1 81.25 13 PHE B O 1
ATOM 2680 N N . TYR B 1 14 ? 23.031 3.904 -17.078 1 79.44 14 TYR B N 1
ATOM 2681 C CA . TYR B 1 14 ? 23.625 2.795 -16.359 1 79.44 14 TYR B CA 1
ATOM 2682 C C . TYR B 1 14 ? 22.562 1.931 -15.688 1 79.44 14 TYR B C 1
ATOM 2684 O O . TYR B 1 14 ? 22.672 0.703 -15.664 1 79.44 14 TYR B O 1
ATOM 2692 N N . LEU B 1 15 ? 21.547 2.508 -15.281 1 77.19 15 LEU B N 1
ATOM 2693 C CA . LEU B 1 15 ? 20.469 1.748 -14.656 1 77.19 15 LEU B CA 1
ATOM 2694 C C . LEU B 1 15 ? 19.703 0.934 -15.695 1 77.19 15 LEU B C 1
ATOM 2696 O O . LEU B 1 15 ? 19.344 -0.22 -15.453 1 77.19 15 LEU B O 1
ATOM 2700 N N . SER B 1 16 ? 19.484 1.543 -16.812 1 82.12 16 SER B N 1
ATOM 2701 C CA . SER B 1 16 ? 18.797 0.842 -17.891 1 82.12 16 SER B CA 1
ATOM 2702 C C . SER B 1 16 ? 19.625 -0.322 -18.406 1 82.12 16 SER B C 1
ATOM 2704 O O . SER B 1 16 ? 19.094 -1.391 -18.703 1 82.12 16 SER B O 1
ATOM 2706 N N . LEU B 1 17 ? 20.875 -0.054 -18.484 1 83.44 17 LEU B N 1
ATOM 2707 C CA . LEU B 1 17 ? 21.781 -1.104 -18.953 1 83.44 17 LEU B CA 1
ATOM 2708 C C . LEU B 1 17 ? 21.812 -2.27 -17.969 1 83.44 17 LEU B C 1
ATOM 2710 O O . LEU B 1 17 ? 21.75 -3.432 -18.391 1 83.44 17 LEU B O 1
ATOM 2714 N N . SER B 1 18 ? 21.938 -1.951 -16.797 1 81.94 18 SER B N 1
ATOM 2715 C CA . SER B 1 18 ? 21.922 -2.99 -15.781 1 81.94 18 SER B CA 1
ATOM 2716 C C . SER B 1 18 ? 20.594 -3.76 -15.805 1 81.94 18 SER B C 1
ATOM 2718 O O . SER B 1 18 ? 20.578 -4.98 -15.633 1 81.94 18 SER B O 1
ATOM 2720 N N . GLY B 1 19 ? 19.547 -3.047 -16.047 1 82.94 19 GLY B N 1
ATOM 2721 C CA . GLY B 1 19 ? 18.25 -3.686 -16.172 1 82.94 19 GLY B CA 1
ATOM 2722 C C . GLY B 1 19 ? 18.156 -4.629 -17.359 1 82.94 19 GLY B C 1
ATOM 2723 O O . GLY B 1 19 ? 17.609 -5.723 -17.234 1 82.94 19 GLY B O 1
ATOM 2724 N N . LEU B 1 20 ? 18.672 -4.215 -18.391 1 86.75 20 LEU B N 1
ATOM 2725 C CA . LEU B 1 20 ? 18.672 -5.035 -19.594 1 86.75 20 LEU B CA 1
ATOM 2726 C C . LEU B 1 20 ? 19.484 -6.309 -19.375 1 86.75 20 LEU B C 1
ATOM 2728 O O . LEU B 1 20 ? 19.078 -7.387 -19.828 1 86.75 20 LEU B O 1
ATOM 2732 N N . LEU B 1 21 ? 20.578 -6.109 -18.766 1 88.75 21 LEU B N 1
ATOM 2733 C CA . LEU B 1 21 ? 21.406 -7.273 -18.469 1 88.75 21 LEU B CA 1
ATOM 2734 C C . LEU B 1 21 ? 20.688 -8.234 -17.531 1 88.75 21 LEU B C 1
ATOM 2736 O O . LEU B 1 21 ? 20.781 -9.453 -17.688 1 88.75 21 LEU B O 1
ATOM 2740 N N . SER B 1 22 ? 19.938 -7.668 -16.656 1 88.25 22 SER B N 1
ATOM 2741 C CA . SER B 1 22 ? 19.172 -8.508 -15.75 1 88.25 22 SER B CA 1
ATOM 2742 C C . SER B 1 22 ? 18.109 -9.297 -16.5 1 88.25 22 SER B C 1
ATOM 2744 O O . SER B 1 22 ? 17.859 -10.469 -16.188 1 88.25 22 SER B O 1
ATOM 2746 N N . ILE B 1 23 ? 17.547 -8.688 -17.469 1 89.88 23 ILE B N 1
ATOM 2747 C CA . ILE B 1 23 ? 16.531 -9.359 -18.281 1 89.88 23 ILE B CA 1
ATOM 2748 C C . ILE B 1 23 ? 17.172 -10.523 -19.031 1 89.88 23 ILE B C 1
ATOM 2750 O O . ILE B 1 23 ? 16.609 -11.617 -19.109 1 89.88 23 ILE B O 1
ATOM 2754 N N . LEU B 1 24 ? 18.328 -10.258 -19.516 1 92.31 24 LEU B N 1
ATOM 2755 C CA . LEU B 1 24 ? 19.062 -11.297 -20.219 1 92.31 24 LEU B CA 1
ATOM 2756 C C . LEU B 1 24 ? 19.391 -12.461 -19.297 1 92.31 24 LEU B C 1
ATOM 2758 O O . LEU B 1 24 ? 19.219 -13.625 -19.672 1 92.31 24 LEU B O 1
ATOM 2762 N N . ILE B 1 25 ? 19.828 -12.156 -18.203 1 91.25 25 ILE B N 1
ATOM 2763 C CA . ILE B 1 25 ? 20.172 -13.188 -17.219 1 91.25 25 ILE B CA 1
ATOM 2764 C C . ILE B 1 25 ? 18.922 -13.984 -16.859 1 91.25 25 ILE B C 1
ATOM 2766 O O . ILE B 1 25 ? 18.969 -15.211 -16.734 1 91.25 25 ILE B O 1
ATOM 2770 N N . PHE B 1 26 ? 17.844 -13.336 -16.672 1 91.25 26 PHE B N 1
ATOM 2771 C CA . PHE B 1 26 ? 16.594 -14 -16.344 1 91.25 26 PHE B CA 1
ATOM 2772 C C . PHE B 1 26 ? 16.219 -15.031 -17.406 1 91.25 26 PHE B C 1
ATOM 2774 O O . PHE B 1 26 ? 15.898 -16.172 -17.094 1 91.25 26 PHE B O 1
ATOM 2781 N N . CYS B 1 27 ? 16.297 -14.609 -18.609 1 93.31 27 CYS B N 1
ATOM 2782 C CA . CYS B 1 27 ? 15.953 -15.5 -19.719 1 93.31 27 CYS B CA 1
ATOM 2783 C C . CYS B 1 27 ? 16.859 -16.719 -19.734 1 93.31 27 CYS B C 1
ATOM 2785 O O . CYS B 1 27 ? 16.391 -17.844 -19.891 1 93.31 27 CYS B O 1
ATOM 2787 N N . ILE B 1 28 ? 18.109 -16.484 -19.547 1 92.31 28 ILE B N 1
ATOM 2788 C CA . ILE B 1 28 ? 19.109 -17.547 -19.578 1 92.31 28 ILE B CA 1
ATOM 2789 C C . ILE B 1 28 ? 18.859 -18.531 -18.422 1 92.31 28 ILE B C 1
ATOM 2791 O O . ILE B 1 28 ? 18.844 -19.734 -18.625 1 92.31 28 ILE B O 1
ATOM 2795 N N . GLU B 1 29 ? 18.641 -17.984 -17.328 1 92.69 29 GLU B N 1
ATOM 2796 C CA . GLU B 1 29 ? 18.469 -18.844 -16.156 1 92.69 29 GLU B CA 1
ATOM 2797 C C . GLU B 1 29 ? 17.109 -19.547 -16.188 1 92.69 29 GLU B C 1
ATOM 2799 O O . GLU B 1 29 ? 16.984 -20.688 -15.711 1 92.69 29 GLU B O 1
ATOM 2804 N N . TRP B 1 30 ? 16.141 -18.875 -16.672 1 92.69 30 TRP B N 1
ATOM 2805 C CA . TRP B 1 30 ? 14.828 -19.516 -16.812 1 92.69 30 TRP B CA 1
ATOM 2806 C C . TRP B 1 30 ? 14.898 -20.719 -17.734 1 92.69 30 TRP B C 1
ATOM 2808 O O . TRP B 1 30 ? 14.422 -21.797 -17.391 1 92.69 30 TRP B O 1
ATOM 2818 N N . VAL B 1 31 ? 15.539 -20.531 -18.875 1 93.56 31 VAL B N 1
ATOM 2819 C CA . VAL B 1 31 ? 15.719 -21.625 -19.828 1 93.56 31 VAL B CA 1
ATOM 2820 C C . VAL B 1 31 ? 16.609 -22.703 -19.219 1 93.56 31 VAL B C 1
ATOM 2822 O O . VAL B 1 31 ? 16.312 -23.891 -19.328 1 93.56 31 VAL B O 1
ATOM 2825 N N . GLY B 1 32 ? 17.641 -22.281 -18.594 1 92.06 32 GLY B N 1
ATOM 2826 C CA . GLY B 1 32 ? 18.547 -23.219 -17.953 1 92.06 32 GLY B CA 1
ATOM 2827 C C . GLY B 1 32 ? 17.875 -24.062 -16.891 1 92.06 32 GLY B C 1
ATOM 2828 O O . GLY B 1 32 ? 18.188 -25.25 -16.734 1 92.06 32 GLY B O 1
ATOM 2829 N N . SER B 1 33 ? 16.984 -23.438 -16.141 1 91.75 33 SER B N 1
ATOM 2830 C CA . SER B 1 33 ? 16.281 -24.172 -15.094 1 91.75 33 SER B CA 1
ATOM 2831 C C . SER B 1 33 ? 15.375 -25.25 -15.688 1 91.75 33 SER B C 1
ATOM 2833 O O . SER B 1 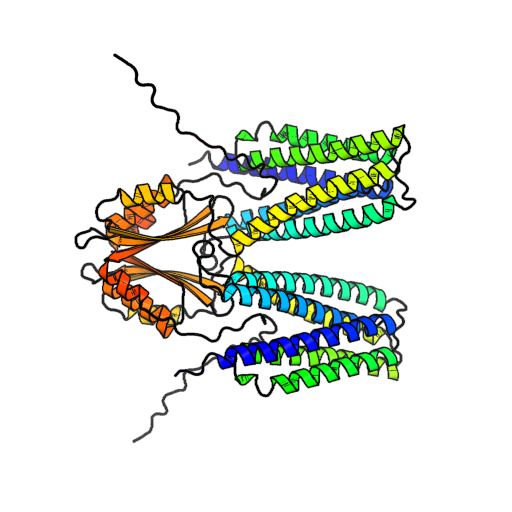33 ? 15.273 -26.359 -15.148 1 91.75 33 SER B O 1
ATOM 2835 N N . LYS B 1 34 ? 14.766 -25.016 -16.797 1 91.31 34 LYS B N 1
ATOM 2836 C CA . LYS B 1 34 ? 13.883 -25.969 -17.453 1 91.31 34 LYS B CA 1
ATOM 2837 C C . LYS B 1 34 ? 14.68 -27.125 -18.062 1 91.31 34 LYS B C 1
ATOM 2839 O O . LYS B 1 34 ? 14.258 -28.281 -17.984 1 91.31 34 LYS B O 1
ATOM 2844 N N . GLU B 1 35 ? 15.844 -26.828 -18.656 1 92.19 35 GLU B N 1
ATOM 2845 C CA . GLU B 1 35 ? 16.656 -27.844 -19.328 1 92.19 35 GLU B CA 1
ATOM 2846 C C . GLU B 1 35 ? 17.422 -28.688 -18.328 1 92.19 35 GLU B C 1
ATOM 2848 O O . GLU B 1 35 ? 17.578 -29.906 -18.5 1 92.19 35 GLU B O 1
ATOM 2853 N N . SER B 1 36 ? 17.875 -28.109 -17.297 1 90.94 36 SER B N 1
ATOM 2854 C CA . SER B 1 36 ? 18.688 -28.828 -16.328 1 90.94 36 SER B CA 1
ATOM 2855 C C . SER B 1 36 ? 17.812 -29.516 -15.273 1 90.94 36 SER B C 1
ATOM 2857 O O . SER B 1 36 ? 18.219 -30.484 -14.641 1 90.94 36 SER B O 1
ATOM 2859 N N . GLY B 1 37 ? 16.641 -28.859 -14.992 1 89.38 37 GLY B N 1
ATOM 2860 C CA . GLY B 1 37 ? 15.781 -29.328 -13.922 1 89.38 37 GLY B CA 1
ATOM 2861 C C . GLY B 1 37 ? 16.188 -28.812 -12.555 1 89.38 37 GLY B C 1
ATOM 2862 O O . GLY B 1 37 ? 15.703 -29.297 -11.531 1 89.38 37 GLY B O 1
ATOM 2863 N N . SER B 1 38 ? 17.047 -27.922 -12.547 1 89.94 38 SER B N 1
ATOM 2864 C CA . SER B 1 38 ? 17.547 -27.406 -11.273 1 89.94 38 SER B CA 1
ATOM 2865 C C . SER B 1 38 ? 16.578 -26.406 -10.656 1 89.94 38 SER B C 1
ATOM 2867 O O . SER B 1 38 ? 16.188 -25.422 -11.297 1 89.94 38 SER B O 1
ATOM 2869 N N . LEU B 1 39 ? 16.25 -26.672 -9.438 1 88.75 39 LEU B N 1
ATOM 2870 C CA . LEU B 1 39 ? 15.391 -25.75 -8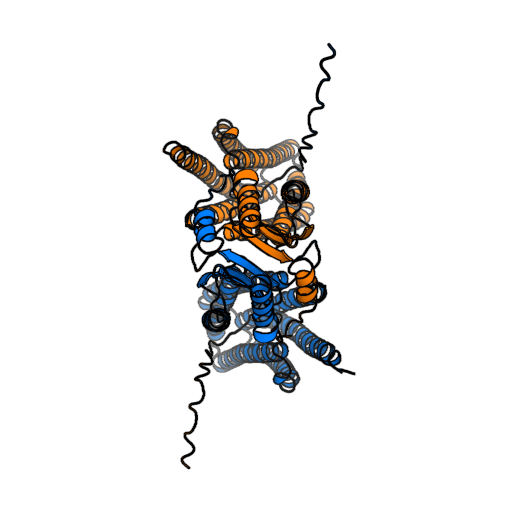.695 1 88.75 39 LEU B CA 1
ATOM 2871 C C . LEU B 1 39 ? 16.172 -24.531 -8.227 1 88.75 39 LEU B C 1
ATOM 2873 O O . LEU B 1 39 ? 15.617 -23.438 -8.125 1 88.75 39 LEU B O 1
ATOM 2877 N N . ALA B 1 40 ? 17.375 -24.781 -7.918 1 88.75 40 ALA B N 1
ATOM 2878 C CA . ALA B 1 40 ? 18.203 -23.672 -7.496 1 88.75 40 ALA B CA 1
ATOM 2879 C C . ALA B 1 40 ? 18.328 -22.625 -8.602 1 88.75 40 ALA B C 1
ATOM 2881 O O . ALA B 1 40 ? 18.25 -21.422 -8.336 1 88.75 40 ALA B O 1
ATOM 2882 N N . LEU B 1 41 ? 18.469 -23.094 -9.766 1 89.5 41 LEU B N 1
ATOM 2883 C CA . LEU B 1 41 ? 18.516 -22.188 -10.906 1 89.5 41 LEU B CA 1
ATOM 2884 C C . LEU B 1 41 ? 17.188 -21.484 -11.102 1 89.5 41 LEU B C 1
ATOM 2886 O O . LEU B 1 41 ? 17.156 -20.297 -11.438 1 89.5 41 LEU B O 1
ATOM 2890 N N . PHE B 1 42 ? 16.172 -22.141 -10.906 1 88.75 42 PHE B N 1
ATOM 2891 C CA . PHE B 1 42 ? 14.836 -21.562 -10.969 1 88.75 42 PHE B CA 1
ATOM 2892 C C . PHE B 1 42 ? 14.664 -20.484 -9.898 1 88.75 42 PHE B C 1
ATOM 2894 O O . PHE B 1 42 ? 14.094 -19.422 -10.172 1 88.75 42 PHE B O 1
ATOM 2901 N N . ALA B 1 43 ? 15.102 -20.766 -8.758 1 87.31 43 ALA B N 1
ATOM 2902 C CA . ALA B 1 43 ? 15.008 -19.812 -7.652 1 87.31 43 ALA B CA 1
ATOM 2903 C C . ALA B 1 43 ? 15.727 -18.516 -7.992 1 87.31 43 ALA B C 1
ATOM 2905 O O . ALA B 1 43 ? 15.188 -17.422 -7.754 1 87.31 43 ALA B O 1
ATOM 2906 N N . ASP B 1 44 ? 16.797 -18.641 -8.523 1 87.94 44 ASP B N 1
ATOM 2907 C CA . ASP B 1 44 ? 17.562 -17.453 -8.914 1 87.94 44 ASP B CA 1
ATOM 2908 C C . ASP B 1 44 ? 16.844 -16.672 -10.016 1 87.94 44 ASP B C 1
ATOM 2910 O O . ASP B 1 44 ? 16.75 -15.453 -9.945 1 87.94 44 ASP B O 1
ATOM 2914 N N . ALA B 1 45 ? 16.359 -17.375 -10.977 1 88.81 45 ALA B N 1
ATOM 2915 C CA . ALA B 1 45 ? 15.594 -16.734 -12.047 1 88.81 45 ALA B CA 1
ATOM 2916 C C . ALA B 1 45 ? 14.375 -16.016 -11.5 1 88.81 45 ALA B C 1
ATOM 2918 O O . ALA B 1 45 ? 14.062 -14.898 -11.93 1 88.81 45 ALA B O 1
ATOM 2919 N N . GLY B 1 46 ? 13.742 -16.641 -10.57 1 86 46 GLY B N 1
ATOM 2920 C CA . GLY B 1 46 ? 12.594 -16.031 -9.93 1 86 46 GLY B CA 1
ATOM 2921 C C . GLY B 1 46 ? 12.938 -14.742 -9.203 1 86 46 GLY B C 1
ATOM 2922 O O . GLY B 1 46 ? 12.195 -13.758 -9.273 1 86 46 GLY B O 1
ATOM 2923 N N . HIS B 1 47 ? 13.969 -14.75 -8.547 1 86.44 47 HIS B N 1
ATOM 2924 C CA . HIS B 1 47 ? 14.445 -13.562 -7.84 1 86.44 47 HIS B CA 1
ATOM 2925 C C . HIS B 1 47 ? 14.719 -12.422 -8.805 1 86.44 47 HIS B C 1
ATOM 2927 O O . HIS B 1 47 ? 14.289 -11.289 -8.578 1 86.44 47 HIS B O 1
ATOM 2933 N N . ILE B 1 48 ? 15.305 -12.773 -9.898 1 86.56 48 ILE B N 1
ATOM 2934 C CA . ILE B 1 48 ? 15.641 -11.773 -10.898 1 86.56 48 ILE B CA 1
ATOM 2935 C C . ILE B 1 48 ? 14.359 -11.242 -11.539 1 86.56 48 ILE B C 1
ATOM 2937 O O . ILE B 1 48 ? 14.242 -10.039 -11.812 1 86.56 48 ILE B O 1
ATOM 2941 N N . PHE B 1 49 ? 13.5 -12.062 -11.727 1 86.94 49 PHE B N 1
ATOM 2942 C CA . PHE B 1 49 ? 12.219 -11.672 -12.312 1 86.94 49 PHE B CA 1
ATOM 2943 C C . PHE B 1 49 ? 11.516 -10.641 -11.43 1 86.94 49 PHE B C 1
ATOM 2945 O O . PHE B 1 49 ? 11.039 -9.617 -11.922 1 86.94 49 PHE B O 1
ATOM 2952 N N . ALA B 1 50 ? 11.484 -10.984 -10.172 1 84.31 50 ALA B N 1
ATOM 2953 C CA . ALA B 1 50 ? 10.836 -10.078 -9.227 1 84.31 50 ALA B CA 1
ATOM 2954 C C . ALA B 1 50 ? 11.531 -8.719 -9.203 1 84.31 50 ALA B C 1
ATOM 2956 O O . ALA B 1 50 ? 10.875 -7.676 -9.156 1 84.31 50 ALA B O 1
ATOM 2957 N N . ASP B 1 51 ? 12.75 -8.75 -9.312 1 81.75 51 ASP B N 1
ATOM 2958 C CA . ASP B 1 51 ? 13.523 -7.512 -9.289 1 81.75 51 ASP B CA 1
ATOM 2959 C C . ASP B 1 51 ? 13.258 -6.68 -10.539 1 81.75 51 ASP B C 1
ATOM 2961 O O . ASP B 1 51 ? 13.141 -5.453 -10.461 1 81.75 51 ASP B O 1
ATOM 2965 N N . ILE B 1 52 ? 13.227 -7.32 -11.633 1 83.25 52 ILE B N 1
ATOM 2966 C CA . ILE B 1 52 ? 12.945 -6.633 -12.891 1 83.25 52 ILE B CA 1
ATOM 2967 C C . ILE B 1 52 ? 11.578 -5.953 -12.812 1 83.25 52 ILE B C 1
ATOM 2969 O O . ILE B 1 52 ? 11.43 -4.797 -13.219 1 83.25 52 ILE B O 1
ATOM 2973 N N . PHE B 1 53 ? 10.672 -6.621 -12.227 1 78.94 53 PHE B N 1
ATOM 2974 C CA . PHE B 1 53 ? 9.32 -6.09 -12.094 1 78.94 53 PHE B CA 1
ATOM 2975 C C . PHE B 1 53 ? 9.312 -4.852 -11.211 1 78.94 53 PHE B C 1
ATOM 2977 O O . PHE B 1 53 ? 8.719 -3.83 -11.57 1 78.94 53 PHE B O 1
ATOM 2984 N N . ALA B 1 54 ? 9.961 -5.004 -10.188 1 73.94 54 ALA B N 1
ATOM 2985 C CA . ALA B 1 54 ? 10.039 -3.869 -9.266 1 73.94 54 ALA B CA 1
ATOM 2986 C C . ALA B 1 54 ? 10.742 -2.684 -9.914 1 73.94 54 ALA B C 1
ATOM 2988 O O . ALA B 1 54 ? 10.328 -1.535 -9.742 1 73.94 54 ALA B O 1
ATOM 2989 N N . HIS B 1 55 ? 11.742 -3.008 -10.602 1 72.56 55 HIS B N 1
ATOM 2990 C CA . HIS B 1 55 ? 12.516 -1.964 -11.266 1 72.56 55 HIS B CA 1
ATOM 2991 C C . HIS B 1 55 ? 11.68 -1.242 -12.32 1 72.56 55 HIS B C 1
ATOM 2993 O O . HIS B 1 55 ? 11.742 -0.016 -12.43 1 72.56 55 HIS B O 1
ATOM 2999 N N . LEU B 1 56 ? 10.945 -1.938 -13.031 1 75 56 LEU B N 1
ATOM 3000 C CA . LEU B 1 56 ? 10.094 -1.35 -14.062 1 75 56 LEU B CA 1
ATOM 3001 C C . LEU B 1 56 ? 9.055 -0.425 -13.438 1 75 56 LEU B C 1
ATOM 3003 O O . LEU B 1 56 ? 8.828 0.682 -13.938 1 75 56 LEU B O 1
ATOM 3007 N N . ILE B 1 57 ? 8.5 -0.881 -12.375 1 70.62 57 ILE B N 1
ATOM 3008 C CA . ILE B 1 57 ? 7.492 -0.068 -11.703 1 70.62 57 ILE B CA 1
ATOM 3009 C C . ILE B 1 57 ? 8.141 1.191 -11.133 1 70.62 57 ILE B C 1
ATOM 3011 O O . ILE B 1 57 ? 7.582 2.285 -11.234 1 70.62 57 ILE B O 1
ATOM 3015 N N . SER B 1 58 ? 9.305 0.969 -10.609 1 65.81 58 SER B N 1
ATOM 3016 C CA . SER B 1 58 ? 10.023 2.104 -10.047 1 65.81 58 SER B CA 1
ATOM 3017 C C . SER B 1 58 ? 10.391 3.119 -11.125 1 65.81 58 SER B C 1
ATOM 3019 O O . SER B 1 58 ? 10.289 4.328 -10.906 1 65.81 58 SER B O 1
ATOM 3021 N N . LEU B 1 59 ? 10.844 2.604 -12.234 1 68.69 59 LEU B N 1
ATOM 3022 C CA . LEU B 1 59 ? 11.18 3.486 -13.344 1 68.69 59 LEU B CA 1
ATOM 3023 C C . LEU B 1 59 ? 9.945 4.25 -13.828 1 68.69 59 LEU B C 1
ATOM 3025 O O . LEU B 1 59 ? 10.023 5.445 -14.109 1 68.69 59 LEU B O 1
ATOM 3029 N N . PHE B 1 60 ? 8.898 3.586 -13.875 1 70.62 60 PHE B N 1
ATOM 3030 C CA . PHE B 1 60 ? 7.652 4.227 -14.273 1 70.62 60 PHE B CA 1
ATOM 3031 C C . PHE B 1 60 ? 7.238 5.289 -13.266 1 70.62 60 PHE B C 1
ATOM 3033 O O . PHE B 1 60 ? 6.816 6.383 -13.648 1 70.62 60 PHE B O 1
ATOM 3040 N N . ALA B 1 61 ? 7.383 4.926 -12.039 1 62.38 61 ALA B N 1
ATOM 3041 C CA . ALA B 1 61 ? 7.074 5.871 -10.969 1 62.38 61 ALA B CA 1
ATOM 3042 C C . ALA B 1 61 ? 7.953 7.113 -11.07 1 62.38 61 ALA B C 1
ATOM 3044 O O . ALA B 1 61 ? 7.48 8.234 -10.859 1 62.38 61 ALA B O 1
ATOM 3045 N N . LEU B 1 62 ? 9.195 6.875 -11.336 1 60.38 62 LEU B N 1
ATOM 3046 C CA . LEU B 1 62 ? 10.141 7.977 -11.453 1 60.38 62 LEU B CA 1
ATOM 3047 C C . LEU B 1 62 ? 9.789 8.875 -12.641 1 60.38 62 LEU B C 1
ATOM 3049 O O . LEU B 1 62 ? 9.914 10.094 -12.555 1 60.38 62 LEU B O 1
ATOM 3053 N N . LEU B 1 63 ? 9.406 8.195 -13.664 1 63.84 63 LEU B N 1
ATOM 3054 C CA . LEU B 1 63 ? 9.055 8.969 -14.852 1 63.84 63 LEU B CA 1
ATOM 3055 C C . LEU B 1 63 ? 7.828 9.836 -14.586 1 63.84 63 LEU B C 1
ATOM 3057 O O . LEU B 1 63 ? 7.746 10.961 -15.078 1 63.84 63 LEU B O 1
ATOM 3061 N N . ILE B 1 64 ? 7.059 9.344 -13.688 1 63.38 64 ILE B N 1
ATOM 3062 C CA . ILE B 1 64 ? 5.852 10.094 -13.375 1 63.38 64 ILE B CA 1
ATOM 3063 C C . ILE B 1 64 ? 6.129 11.07 -12.234 1 63.38 64 ILE B C 1
ATOM 3065 O O . ILE B 1 64 ? 5.559 12.164 -12.188 1 63.38 64 ILE B O 1
ATOM 3069 N N . ALA B 1 65 ? 6.949 10.523 -11.305 1 56.44 65 ALA B N 1
ATOM 3070 C CA . ALA B 1 65 ? 7.285 11.32 -10.133 1 56.44 65 ALA B CA 1
ATOM 3071 C C . ALA B 1 65 ? 8.031 12.594 -10.531 1 56.44 65 ALA B C 1
ATOM 3073 O O . ALA B 1 65 ? 7.992 13.594 -9.812 1 56.44 65 ALA B O 1
ATOM 3074 N N . SER B 1 66 ? 8.844 12.398 -11.57 1 58.03 66 SER B N 1
ATOM 3075 C CA . SER B 1 66 ? 9.531 13.609 -12.016 1 58.03 66 SER B CA 1
ATOM 3076 C C . SER B 1 66 ? 8.539 14.742 -12.281 1 58.03 66 SER B C 1
ATOM 3078 O O . SER B 1 66 ? 8.93 15.906 -12.391 1 58.03 66 SER B O 1
ATOM 3080 N N . LYS B 1 67 ? 7.348 14.32 -12.109 1 61.59 67 LYS B N 1
ATOM 3081 C CA . LYS B 1 67 ? 6.348 15.367 -12.273 1 61.59 67 LYS B CA 1
ATOM 3082 C C . LYS B 1 67 ? 6.078 16.078 -10.945 1 61.59 67 LYS B C 1
ATOM 3084 O O . LYS B 1 67 ? 5.996 15.438 -9.898 1 61.59 67 LYS B O 1
ATOM 3089 N N . LYS B 1 68 ? 6.254 17.297 -10.852 1 66.06 68 LYS B N 1
ATOM 3090 C CA . LYS B 1 68 ? 5.996 18.156 -9.695 1 66.06 68 LYS B CA 1
ATOM 3091 C C . LYS B 1 68 ? 4.652 17.812 -9.047 1 66.06 68 LYS B C 1
ATOM 3093 O O . LYS B 1 68 ? 3.736 17.344 -9.727 1 66.06 68 LYS B O 1
ATOM 3098 N N . PRO B 1 69 ? 4.715 17.922 -7.711 1 71.31 69 PRO B N 1
ATOM 3099 C CA . PRO B 1 69 ? 3.424 17.781 -7.035 1 71.31 69 PRO B CA 1
ATOM 3100 C C . PRO B 1 69 ? 2.314 18.594 -7.691 1 71.31 69 PRO B C 1
ATOM 3102 O O . PRO B 1 69 ? 2.576 19.656 -8.258 1 71.31 69 PRO B O 1
ATOM 3105 N N . SER B 1 70 ? 1.213 17.969 -7.855 1 74.19 70 SER B N 1
ATOM 3106 C CA . SER B 1 70 ? 0.034 18.625 -8.414 1 74.19 70 SER B CA 1
ATOM 3107 C C . SER B 1 70 ? -1.107 18.656 -7.398 1 74.19 70 SER B C 1
ATOM 3109 O O . SER B 1 70 ? -0.968 18.156 -6.281 1 74.19 70 SER B O 1
ATOM 3111 N N . SER B 1 71 ? -2.111 19.328 -7.797 1 77.88 71 SER B N 1
ATOM 3112 C CA . SER B 1 71 ? -3.281 19.406 -6.926 1 77.88 71 SER B CA 1
ATOM 3113 C C . SER B 1 71 ? -3.877 18.031 -6.668 1 77.88 71 SER B C 1
ATOM 3115 O O . SER B 1 71 ? -4.344 17.75 -5.562 1 77.88 71 SER B O 1
ATOM 3117 N N . LYS B 1 72 ? -3.664 17.203 -7.625 1 79.25 72 LYS B N 1
ATOM 3118 C CA . LYS B 1 72 ? -4.211 15.859 -7.488 1 79.25 72 LYS B CA 1
ATOM 3119 C C . LYS B 1 72 ? -3.281 14.969 -6.676 1 79.25 72 LYS B C 1
ATOM 3121 O O . LYS B 1 72 ? -3.738 14.094 -5.938 1 79.25 72 LYS B O 1
ATOM 3126 N N . TYR B 1 73 ? -2.018 15.266 -6.836 1 81.75 73 TYR B N 1
ATOM 3127 C CA . TYR B 1 73 ? -1 14.5 -6.129 1 81.75 73 TYR B CA 1
ATOM 3128 C C . TYR B 1 73 ? -0.089 15.422 -5.324 1 81.75 73 TYR B C 1
ATOM 3130 O O . TYR B 1 73 ? 1.062 15.648 -5.699 1 81.75 73 TYR B O 1
ATOM 3138 N N . PRO B 1 74 ? -0.588 15.766 -4.207 1 78.75 74 PRO B N 1
ATOM 3139 C CA . PRO B 1 74 ? 0.112 16.797 -3.443 1 78.75 74 PRO B CA 1
ATOM 3140 C C . PRO B 1 74 ? 1.506 16.359 -2.998 1 78.75 74 PRO B C 1
ATOM 3142 O O . PRO B 1 74 ? 2.375 17.203 -2.758 1 78.75 74 PRO B O 1
ATOM 3145 N N . PHE B 1 75 ? 1.769 15.141 -2.914 1 78.12 75 PHE B N 1
ATOM 3146 C CA . PHE B 1 75 ? 3.068 14.68 -2.445 1 78.12 75 PHE B CA 1
ATOM 3147 C C . PHE B 1 75 ? 3.836 13.992 -3.566 1 78.12 75 PHE B C 1
ATOM 3149 O O . PHE B 1 75 ? 4.84 13.32 -3.318 1 78.12 75 PHE B O 1
ATOM 3156 N N . GLY B 1 76 ? 3.262 14.172 -4.781 1 75.06 76 GLY B N 1
ATOM 3157 C CA . GLY B 1 76 ? 3.92 13.562 -5.926 1 75.06 76 GLY B CA 1
ATOM 3158 C C . GLY B 1 76 ? 3.695 12.062 -6.023 1 75.06 76 GLY B C 1
ATOM 3159 O O . GLY B 1 76 ? 2.682 11.555 -5.543 1 75.06 76 GLY B O 1
ATOM 3160 N N . PHE B 1 77 ? 4.715 11.414 -6.66 1 76.19 77 PHE B N 1
ATOM 3161 C CA . PHE B 1 77 ? 4.52 10 -6.977 1 76.19 77 PHE B CA 1
ATOM 3162 C C . PHE B 1 77 ? 5.5 9.133 -6.199 1 76.19 77 PHE B C 1
ATOM 3164 O O . PHE B 1 77 ? 5.766 7.992 -6.582 1 76.19 77 PHE B O 1
ATOM 3171 N N . HIS B 1 78 ? 5.922 9.578 -5.094 1 76.62 78 HIS B N 1
ATOM 3172 C CA . HIS B 1 78 ? 6.934 8.906 -4.293 1 76.62 78 HIS B CA 1
ATOM 3173 C C . HIS B 1 78 ? 6.418 7.566 -3.768 1 76.62 78 HIS B C 1
ATOM 3175 O O . HIS B 1 78 ? 7.141 6.566 -3.791 1 76.62 78 HIS B O 1
ATOM 3181 N N . ARG B 1 79 ? 5.184 7.527 -3.482 1 85.56 79 ARG B N 1
ATOM 3182 C CA . ARG B 1 79 ? 4.641 6.348 -2.816 1 85.56 79 ARG B CA 1
ATOM 3183 C C . ARG B 1 79 ? 4.414 5.215 -3.811 1 85.56 79 ARG B C 1
ATOM 3185 O O . ARG B 1 79 ? 4.227 4.062 -3.416 1 85.56 79 ARG B O 1
ATOM 3192 N N . PHE B 1 80 ? 4.465 5.547 -5.086 1 82.88 80 PHE B N 1
ATOM 3193 C CA . PHE B 1 80 ? 4.391 4.48 -6.078 1 82.88 80 PHE B CA 1
ATOM 3194 C C . PHE B 1 80 ? 5.582 3.541 -5.957 1 82.88 80 PHE B C 1
ATOM 3196 O O . PHE B 1 80 ? 5.453 2.336 -6.184 1 82.88 80 PHE B O 1
ATOM 3203 N N . GLU B 1 81 ? 6.641 4.18 -5.598 1 80.38 81 GLU B N 1
ATOM 3204 C CA . GLU B 1 81 ? 7.844 3.377 -5.406 1 80.38 81 GLU B CA 1
ATOM 3205 C C . GLU B 1 81 ? 7.676 2.398 -4.246 1 80.38 81 GLU B C 1
ATOM 3207 O O . GLU B 1 81 ? 8.141 1.259 -4.316 1 80.38 81 GLU B O 1
ATOM 3212 N N . VAL B 1 82 ? 7.047 2.84 -3.244 1 86.06 82 VAL B N 1
ATOM 3213 C CA . VAL B 1 82 ? 6.848 2.01 -2.061 1 86.06 82 VAL B CA 1
ATOM 3214 C C . VAL B 1 82 ? 5.867 0.882 -2.381 1 86.06 82 VAL B C 1
ATOM 3216 O O . VAL B 1 82 ? 6.062 -0.258 -1.954 1 86.06 82 VAL B O 1
ATOM 3219 N N . ILE B 1 83 ? 4.902 1.18 -3.172 1 87 83 ILE B N 1
ATOM 3220 C CA . ILE B 1 83 ? 3.938 0.167 -3.586 1 87 83 ILE B CA 1
ATOM 3221 C C . ILE B 1 83 ? 4.629 -0.886 -4.445 1 87 83 ILE B C 1
ATOM 3223 O O . ILE B 1 83 ? 4.398 -2.086 -4.277 1 87 83 ILE B O 1
ATOM 3227 N N . ALA B 1 84 ? 5.453 -0.397 -5.328 1 82.69 84 ALA B N 1
ATOM 3228 C CA . ALA B 1 84 ? 6.207 -1.317 -6.172 1 82.69 84 ALA B CA 1
ATOM 3229 C C . ALA B 1 84 ? 7.078 -2.248 -5.332 1 82.69 84 ALA B C 1
ATOM 3231 O O . ALA B 1 84 ? 7.137 -3.453 -5.59 1 82.69 84 ALA B O 1
ATOM 3232 N N . ALA B 1 85 ? 7.727 -1.677 -4.34 1 84 85 ALA B N 1
ATOM 3233 C CA . ALA B 1 85 ? 8.562 -2.473 -3.445 1 84 85 ALA B CA 1
ATOM 3234 C C . ALA B 1 85 ? 7.727 -3.49 -2.674 1 84 85 ALA B C 1
ATOM 3236 O O . ALA B 1 85 ? 8.141 -4.637 -2.494 1 84 85 ALA B O 1
ATOM 3237 N N . PHE B 1 86 ? 6.59 -3.053 -2.25 1 89.38 86 PHE B N 1
ATOM 3238 C CA . PHE B 1 86 ? 5.672 -3.914 -1.514 1 89.38 86 PHE B CA 1
ATOM 3239 C C . PHE B 1 86 ? 5.25 -5.105 -2.363 1 89.38 86 PHE B C 1
ATOM 3241 O O . PHE B 1 86 ? 5.324 -6.254 -1.915 1 89.38 86 PHE B O 1
ATOM 3248 N N . LEU B 1 87 ? 4.832 -4.859 -3.572 1 87 87 LEU B N 1
ATOM 3249 C CA . LEU B 1 87 ? 4.414 -5.906 -4.496 1 87 87 LEU B CA 1
ATOM 3250 C C . LEU B 1 87 ? 5.57 -6.844 -4.816 1 87 87 LEU B C 1
ATOM 3252 O O . LEU B 1 87 ? 5.391 -8.062 -4.883 1 87 87 LEU B O 1
ATOM 3256 N N . ASN B 1 88 ? 6.699 -6.254 -4.977 1 83.5 88 ASN B N 1
ATOM 3257 C CA . ASN B 1 88 ? 7.898 -7.051 -5.219 1 83.5 88 ASN B CA 1
ATOM 3258 C C . ASN B 1 88 ? 8.18 -8.008 -4.066 1 83.5 88 ASN B C 1
ATOM 3260 O O . ASN B 1 88 ? 8.445 -9.188 -4.289 1 83.5 88 ASN B O 1
ATOM 3264 N N . GLY B 1 89 ? 8.141 -7.438 -2.91 1 87.94 89 GLY B N 1
ATOM 3265 C CA . GLY B 1 89 ? 8.359 -8.273 -1.738 1 87.94 89 GLY B CA 1
ATOM 3266 C C . GLY B 1 89 ? 7.375 -9.422 -1.64 1 87.94 89 GLY B C 1
ATOM 3267 O O . GLY B 1 89 ? 7.762 -10.555 -1.329 1 87.94 89 GLY B O 1
ATOM 3268 N N . LEU B 1 90 ? 6.156 -9.156 -1.923 1 88.94 90 LEU B N 1
ATOM 3269 C CA . LEU B 1 90 ? 5.133 -10.195 -1.867 1 88.94 90 LEU B CA 1
ATOM 3270 C C . LEU B 1 90 ? 5.402 -11.281 -2.906 1 88.94 90 LEU B C 1
ATOM 3272 O O . LEU B 1 90 ? 5.258 -12.469 -2.619 1 88.94 90 LEU B O 1
ATOM 3276 N N . LEU B 1 91 ? 5.699 -10.836 -4.082 1 86.62 91 LEU B N 1
ATOM 3277 C CA . LEU B 1 91 ? 6.02 -11.789 -5.141 1 86.62 91 LEU B CA 1
ATOM 3278 C C . LEU B 1 91 ? 7.184 -12.68 -4.738 1 86.62 91 LEU B C 1
ATOM 3280 O O . LEU B 1 91 ? 7.141 -13.898 -4.941 1 86.62 91 LEU B O 1
ATOM 3284 N N . LEU B 1 92 ? 8.164 -12.062 -4.148 1 88.69 92 LEU B N 1
ATOM 3285 C CA . LEU B 1 92 ? 9.336 -12.812 -3.711 1 88.69 92 LEU B CA 1
ATOM 3286 C C . LEU B 1 92 ? 8.977 -13.797 -2.607 1 88.69 92 LEU B C 1
ATOM 3288 O O . LEU B 1 92 ? 9.508 -14.906 -2.561 1 88.69 92 LEU B O 1
ATOM 3292 N N . ILE B 1 93 ? 8.125 -13.383 -1.746 1 91 93 ILE B N 1
ATOM 3293 C CA . ILE B 1 93 ? 7.664 -14.289 -0.7 1 91 93 ILE B CA 1
ATOM 3294 C C . ILE B 1 93 ? 6.973 -15.492 -1.33 1 91 93 ILE B C 1
ATOM 3296 O O . ILE B 1 93 ? 7.254 -16.641 -0.969 1 91 93 ILE B O 1
ATOM 3300 N N . GLY B 1 94 ? 6.105 -15.242 -2.27 1 89.88 94 GLY B N 1
ATOM 3301 C CA . GLY B 1 94 ? 5.445 -16.328 -2.975 1 89.88 94 GLY B CA 1
ATOM 3302 C C . GLY B 1 94 ? 6.418 -17.266 -3.654 1 89.88 94 GLY B C 1
ATOM 3303 O O . GLY B 1 94 ? 6.301 -18.5 -3.523 1 89.88 94 GLY B O 1
ATOM 3304 N N . ILE B 1 95 ? 7.352 -16.719 -4.359 1 86.25 95 ILE B N 1
ATOM 3305 C CA . ILE B 1 95 ? 8.344 -17.5 -5.074 1 86.25 95 ILE B CA 1
ATOM 3306 C C . ILE B 1 95 ? 9.164 -18.328 -4.082 1 86.25 95 ILE B C 1
ATOM 3308 O O . ILE B 1 95 ? 9.414 -19.516 -4.312 1 86.25 95 ILE B O 1
ATOM 3312 N N . SER B 1 96 ? 9.539 -17.688 -3.045 1 91.56 96 SER B N 1
ATOM 3313 C CA . SER B 1 96 ? 10.359 -18.375 -2.051 1 91.56 96 SER B CA 1
ATOM 3314 C C . SER B 1 96 ? 9.602 -19.531 -1.405 1 91.56 96 SER B C 1
ATOM 3316 O O . SER B 1 96 ? 10.164 -20.594 -1.185 1 91.56 96 SER B O 1
ATOM 3318 N N . LEU B 1 97 ? 8.367 -19.359 -1.076 1 91.81 97 LEU B N 1
ATOM 3319 C CA . LEU B 1 97 ? 7.566 -20.438 -0.499 1 91.81 97 LEU B CA 1
ATOM 3320 C C . LEU B 1 97 ? 7.41 -21.594 -1.484 1 91.81 97 LEU B C 1
ATOM 3322 O O . LEU B 1 97 ? 7.457 -22.75 -1.091 1 91.81 97 LEU B O 1
ATOM 3326 N N . PHE B 1 98 ? 7.18 -21.266 -2.725 1 89.12 98 PHE B N 1
ATOM 3327 C CA . PHE B 1 98 ? 7.098 -22.281 -3.771 1 89.12 98 PHE B CA 1
ATOM 3328 C C . PHE B 1 98 ? 8.391 -23.078 -3.859 1 89.12 98 PHE B C 1
ATOM 3330 O O . PHE B 1 98 ? 8.367 -24.312 -3.949 1 89.12 98 PHE B O 1
ATOM 3337 N N . ILE B 1 99 ? 9.508 -22.406 -3.836 1 88.56 99 ILE B N 1
ATOM 3338 C CA . ILE B 1 99 ? 10.82 -23.031 -3.932 1 88.56 99 ILE B CA 1
ATOM 3339 C C . ILE B 1 99 ? 11.031 -23.953 -2.732 1 88.56 99 ILE B C 1
ATOM 3341 O O . ILE B 1 99 ? 11.523 -25.078 -2.883 1 88.56 99 ILE B O 1
ATOM 3345 N N . LEU B 1 100 ? 10.672 -23.484 -1.58 1 92.06 100 LEU B N 1
ATOM 3346 C CA . LEU B 1 100 ? 10.828 -24.281 -0.369 1 92.06 100 LEU B CA 1
ATOM 3347 C C . LEU B 1 100 ? 9.961 -25.531 -0.423 1 92.06 100 LEU B C 1
ATOM 3349 O O . LEU B 1 100 ? 10.398 -26.625 -0.045 1 92.06 100 LEU B O 1
ATOM 3353 N N . TYR B 1 101 ? 8.805 -25.375 -0.901 1 90.38 101 TYR B N 1
ATOM 3354 C CA . TYR B 1 101 ? 7.895 -26.5 -1.034 1 90.38 101 TYR B CA 1
ATOM 3355 C C . TYR B 1 101 ? 8.43 -27.516 -2.035 1 90.38 101 TYR B C 1
ATOM 3357 O O . TYR B 1 101 ? 8.523 -28.719 -1.731 1 90.38 101 TYR B O 1
ATOM 3365 N N . GLU B 1 102 ? 8.727 -27.062 -3.203 1 88.38 102 GLU B N 1
ATOM 3366 C CA . GLU B 1 102 ? 9.242 -27.938 -4.254 1 88.38 102 GLU B CA 1
ATOM 3367 C C . GLU B 1 102 ? 10.531 -28.625 -3.816 1 88.38 102 GLU B C 1
ATOM 3369 O O . GLU B 1 102 ? 10.773 -29.781 -4.152 1 88.38 102 GLU B O 1
ATOM 3374 N N . SER B 1 103 ? 11.375 -27.875 -3.141 1 90 103 SER B N 1
ATOM 3375 C CA . SER B 1 103 ? 12.641 -28.422 -2.678 1 90 103 SER B CA 1
ATOM 3376 C C . SER B 1 103 ? 12.422 -29.578 -1.695 1 90 103 SER B C 1
ATOM 3378 O O . SER B 1 103 ? 13.148 -30.562 -1.71 1 90 103 SER B O 1
ATOM 3380 N N . TYR B 1 104 ? 11.469 -29.406 -0.879 1 88.31 104 TYR B N 1
ATOM 3381 C CA . TYR B 1 104 ? 11.133 -30.469 0.072 1 88.31 104 TYR B CA 1
ATOM 3382 C C . TYR B 1 104 ? 10.656 -31.719 -0.651 1 88.31 104 TYR B C 1
ATOM 3384 O O . TYR B 1 104 ? 11.055 -32.844 -0.304 1 88.31 104 TYR B O 1
ATOM 3392 N N . GLU B 1 105 ? 9.812 -31.578 -1.647 1 87.44 105 GLU B N 1
ATOM 3393 C CA . GLU B 1 105 ? 9.305 -32.719 -2.414 1 87.44 105 GLU B CA 1
ATOM 3394 C C . GLU B 1 105 ? 10.414 -33.406 -3.209 1 87.44 105 GLU B C 1
ATOM 3396 O O . GLU B 1 105 ? 10.453 -34.625 -3.305 1 87.44 105 GLU B O 1
ATOM 3401 N N . ARG B 1 106 ? 11.273 -32.594 -3.699 1 85.94 106 ARG B N 1
ATOM 3402 C CA . ARG B 1 106 ? 12.328 -33.125 -4.566 1 85.94 106 ARG B CA 1
ATOM 3403 C C . ARG B 1 106 ? 13.43 -33.781 -3.754 1 85.94 106 ARG B C 1
ATOM 3405 O O . ARG B 1 106 ? 14.117 -34.688 -4.25 1 85.94 106 ARG B O 1
ATOM 3412 N N . TYR B 1 107 ? 13.594 -33.281 -2.572 1 86.38 107 TYR B N 1
ATOM 3413 C CA . TYR B 1 107 ? 14.625 -33.875 -1.721 1 86.38 107 TYR B CA 1
ATOM 3414 C C . TYR B 1 107 ? 14.406 -35.344 -1.528 1 86.38 107 TYR B C 1
ATOM 3416 O O . TYR B 1 107 ? 15.367 -36.125 -1.546 1 86.38 107 TYR B O 1
ATOM 3424 N N . TYR B 1 108 ? 13.094 -35.688 -1.365 1 82.31 108 TYR B N 1
ATOM 3425 C CA . TYR B 1 108 ? 12.773 -37.094 -1.12 1 82.31 108 TYR B CA 1
ATOM 3426 C C . TYR B 1 108 ? 12.477 -37.812 -2.426 1 82.31 108 TYR B C 1
ATOM 3428 O O . TYR B 1 108 ? 12.414 -39.031 -2.457 1 82.31 108 TYR B O 1
ATOM 3436 N N . GLY B 1 109 ? 12.281 -37 -3.354 1 76.38 109 GLY B N 1
ATOM 3437 C CA . GLY B 1 109 ? 11.961 -37.625 -4.625 1 76.38 109 GLY B CA 1
ATOM 3438 C C . GLY B 1 109 ? 13.172 -37.812 -5.516 1 76.38 109 GLY B C 1
ATOM 3439 O O . GLY B 1 109 ? 14.312 -37.656 -5.066 1 76.38 109 GLY B O 1
ATOM 3440 N N . ASN B 1 110 ? 12.867 -38.375 -6.781 1 68.31 110 ASN B N 1
ATOM 3441 C CA . ASN B 1 110 ? 13.891 -38.656 -7.781 1 68.31 110 ASN B CA 1
ATOM 3442 C C . ASN B 1 110 ? 14 -37.531 -8.812 1 68.31 110 ASN B C 1
ATOM 3444 O O . ASN B 1 110 ? 13.867 -37.781 -10.016 1 68.31 110 ASN B O 1
ATOM 3448 N N . ALA B 1 111 ? 14.258 -36.344 -8.219 1 70.94 111 ALA B N 1
ATOM 3449 C CA . ALA B 1 111 ? 14.375 -35.281 -9.211 1 70.94 111 ALA B CA 1
ATOM 3450 C C . ALA B 1 111 ? 15.695 -35.375 -9.961 1 70.94 111 ALA B C 1
ATOM 3452 O O . ALA B 1 111 ? 16.719 -35.781 -9.391 1 70.94 111 ALA B O 1
ATOM 3453 N N . THR B 1 112 ? 15.586 -35.312 -11.336 1 82.5 112 THR B N 1
ATOM 3454 C CA . THR B 1 112 ? 16.781 -35.375 -12.164 1 82.5 112 THR B CA 1
ATOM 3455 C C . THR B 1 112 ? 17.328 -33.969 -12.453 1 82.5 112 THR B C 1
ATOM 3457 O O . THR B 1 112 ? 16.562 -33.094 -12.836 1 82.5 112 THR B O 1
ATOM 3460 N N . VAL B 1 113 ? 18.562 -33.781 -11.945 1 88.44 113 VAL B N 1
ATOM 3461 C CA . VAL B 1 113 ? 19.25 -32.531 -12.234 1 88.44 113 VAL B CA 1
ATOM 3462 C C . VAL B 1 113 ? 20.469 -32.812 -13.125 1 88.44 113 VAL B C 1
ATOM 3464 O O . VAL B 1 113 ? 21.297 -33.656 -12.797 1 88.44 113 VAL B O 1
ATOM 3467 N N . GLU B 1 114 ? 20.406 -32.188 -14.312 1 92.19 114 GLU B N 1
ATOM 3468 C CA . GLU B 1 114 ? 21.562 -32.281 -15.195 1 92.19 114 GLU B CA 1
ATOM 3469 C C . GLU B 1 114 ? 22.625 -31.25 -14.82 1 92.19 114 GLU B C 1
ATOM 3471 O O . GLU B 1 114 ? 22.562 -30.094 -15.234 1 92.19 114 GLU B O 1
ATOM 3476 N N . ALA B 1 115 ? 23.609 -31.719 -14.203 1 91.06 115 ALA B N 1
ATOM 3477 C CA . ALA B 1 115 ? 24.609 -30.875 -13.57 1 91.06 115 ALA B CA 1
ATOM 3478 C C . ALA B 1 115 ? 25.359 -30.031 -14.609 1 91.06 115 ALA B C 1
ATOM 3480 O O . ALA B 1 115 ? 25.641 -28.859 -14.383 1 91.06 115 ALA B O 1
ATOM 3481 N N . ASP B 1 116 ? 25.672 -30.625 -15.695 1 93.06 116 ASP B N 1
ATOM 3482 C CA . ASP B 1 116 ? 26.438 -29.906 -16.719 1 93.06 116 ASP B CA 1
ATOM 3483 C C . ASP B 1 116 ? 25.625 -28.75 -17.297 1 93.06 116 ASP B C 1
ATOM 3485 O O . ASP B 1 116 ? 26.156 -27.641 -17.469 1 93.06 116 ASP B O 1
ATOM 3489 N N . THR B 1 117 ? 24.422 -29.062 -17.547 1 92.25 117 THR B N 1
ATOM 3490 C CA . THR B 1 117 ? 23.547 -28.016 -18.062 1 92.25 117 THR B CA 1
ATOM 3491 C C . THR B 1 117 ? 23.359 -26.922 -17.031 1 92.25 117 THR B C 1
ATOM 3493 O O . THR B 1 117 ? 23.422 -25.734 -17.359 1 92.25 117 THR B O 1
ATOM 3496 N N . MET B 1 118 ? 23.188 -27.344 -15.852 1 92.69 118 MET B N 1
ATOM 3497 C CA . MET B 1 118 ? 23.047 -26.391 -14.75 1 92.69 118 MET B CA 1
ATOM 3498 C C . MET B 1 118 ? 24.297 -25.516 -14.641 1 92.69 118 MET B C 1
ATOM 3500 O O . MET B 1 118 ? 24.188 -24.297 -14.477 1 92.69 118 MET B O 1
ATOM 3504 N N . LEU B 1 119 ? 25.375 -26.094 -14.781 1 93.44 119 LEU B N 1
ATOM 3505 C CA . LEU B 1 119 ? 26.641 -25.391 -14.648 1 93.44 119 LEU B CA 1
ATOM 3506 C C . LEU B 1 119 ? 26.844 -24.406 -15.789 1 93.44 119 LEU B C 1
ATOM 3508 O O . LEU B 1 119 ? 27.219 -23.25 -15.555 1 93.44 119 LEU B O 1
ATOM 3512 N N . VAL B 1 120 ? 26.609 -24.781 -16.969 1 94.31 120 VAL B N 1
ATOM 3513 C CA . VAL B 1 120 ? 26.812 -23.938 -18.141 1 94.31 120 VAL B CA 1
ATOM 3514 C C . VAL B 1 120 ? 25.953 -22.688 -18.031 1 94.31 120 VAL B C 1
ATOM 3516 O O . VAL B 1 120 ? 26.438 -21.562 -18.188 1 94.31 120 VAL B O 1
ATOM 3519 N N . TYR B 1 121 ? 24.703 -22.891 -17.75 1 93.56 121 TYR B N 1
ATOM 3520 C CA . TYR B 1 121 ? 23.781 -21.766 -17.672 1 93.56 121 TYR B CA 1
ATOM 3521 C C . TYR B 1 121 ? 24.125 -20.859 -16.5 1 93.56 121 TYR B C 1
ATOM 3523 O O . TYR B 1 121 ? 24.031 -19.625 -16.594 1 93.56 121 TYR B O 1
ATOM 3531 N N . SER B 1 122 ? 24.516 -21.422 -15.406 1 93.44 122 SER B N 1
ATOM 3532 C CA . SER B 1 122 ? 24.906 -20.609 -14.25 1 93.44 122 SER B CA 1
ATOM 3533 C C . SER B 1 122 ? 26.156 -19.797 -14.539 1 93.44 122 SER B C 1
ATOM 3535 O O . SER B 1 122 ? 26.281 -18.656 -14.109 1 93.44 122 SER B O 1
ATOM 3537 N N . LEU B 1 123 ? 27.016 -20.391 -15.25 1 94.12 123 LEU B N 1
ATOM 3538 C CA . LEU B 1 123 ? 28.25 -19.688 -15.594 1 94.12 123 LEU B CA 1
ATOM 3539 C C . LEU B 1 123 ? 27.969 -18.516 -16.531 1 94.12 123 LEU B C 1
ATOM 3541 O O . LEU B 1 123 ? 28.578 -17.453 -16.406 1 94.12 123 LEU B O 1
ATOM 3545 N N . ILE B 1 124 ? 27.109 -18.75 -17.438 1 93.75 124 ILE B N 1
ATOM 3546 C CA . ILE B 1 124 ? 26.734 -17.672 -18.344 1 93.75 124 ILE B CA 1
ATOM 3547 C C . ILE B 1 124 ? 26.094 -16.531 -17.562 1 93.75 124 ILE B C 1
ATOM 3549 O O . ILE B 1 124 ? 26.453 -15.367 -17.734 1 93.75 124 ILE B O 1
ATOM 3553 N N . GLY B 1 125 ? 25.141 -16.844 -16.734 1 91.06 125 GLY B N 1
ATOM 3554 C CA . GLY B 1 125 ? 24.516 -15.828 -15.891 1 91.06 125 GLY B CA 1
ATOM 3555 C C . GLY B 1 125 ? 25.516 -15.086 -15.016 1 91.06 125 GLY B C 1
ATOM 3556 O O . GLY B 1 125 ? 25.453 -13.867 -14.891 1 91.06 125 GLY B O 1
ATOM 3557 N N . PHE B 1 126 ? 26.391 -15.828 -14.453 1 92.5 126 PHE B N 1
ATOM 3558 C CA . PHE B 1 126 ? 27.438 -15.25 -13.609 1 92.5 126 PHE B CA 1
ATOM 3559 C C . PHE B 1 126 ? 28.312 -14.297 -14.414 1 92.5 126 PHE B C 1
ATOM 3561 O O . PHE B 1 126 ? 28.656 -13.219 -13.945 1 92.5 126 PHE B O 1
ATOM 3568 N N . GLY B 1 127 ? 28.656 -14.742 -15.555 1 93.88 127 GLY B N 1
ATOM 3569 C CA . GLY B 1 127 ? 29.453 -13.891 -16.422 1 93.88 127 GLY B CA 1
ATOM 3570 C C . GLY B 1 127 ? 28.781 -12.57 -16.75 1 93.88 127 GLY B C 1
ATOM 3571 O O . GLY B 1 127 ? 29.406 -11.516 -16.672 1 93.88 127 GLY B O 1
ATOM 3572 N N . ILE B 1 128 ? 27.578 -12.648 -17.062 1 92.44 128 ILE B N 1
ATOM 3573 C CA . ILE B 1 128 ? 26.812 -11.438 -17.375 1 92.44 128 ILE B CA 1
ATOM 3574 C C . ILE B 1 128 ? 26.734 -10.539 -16.141 1 92.44 128 ILE B C 1
ATOM 3576 O O . ILE B 1 128 ? 26.859 -9.32 -16.25 1 92.44 128 ILE B O 1
ATOM 3580 N N . ASN B 1 129 ? 26.5 -11.117 -15.031 1 88.75 129 ASN B N 1
ATOM 3581 C CA . ASN B 1 129 ? 26.453 -10.352 -13.789 1 88.75 129 ASN B CA 1
ATOM 3582 C C . ASN B 1 129 ? 27.797 -9.688 -13.5 1 88.75 129 ASN B C 1
ATOM 3584 O O . ASN B 1 129 ? 27.844 -8.562 -13 1 88.75 129 ASN B O 1
ATOM 3588 N N . LEU B 1 130 ? 28.781 -10.398 -13.828 1 92.38 130 LEU B N 1
ATOM 3589 C CA . LEU B 1 130 ? 30.109 -9.828 -13.641 1 92.38 130 LEU B CA 1
ATOM 3590 C C . LEU B 1 130 ? 30.312 -8.617 -14.547 1 92.38 130 LEU B C 1
ATOM 3592 O O . LEU B 1 130 ? 30.938 -7.633 -14.148 1 92.38 130 LEU B O 1
ATOM 3596 N N . ILE B 1 131 ? 29.828 -8.758 -15.688 1 92.62 131 ILE B N 1
ATOM 3597 C CA . ILE B 1 131 ? 29.891 -7.629 -16.609 1 92.62 131 ILE B CA 1
ATOM 3598 C C . ILE B 1 131 ? 29.094 -6.453 -16.047 1 92.62 131 ILE B C 1
ATOM 3600 O O . ILE B 1 131 ? 29.562 -5.316 -16.062 1 92.62 131 ILE B O 1
ATOM 3604 N N . SER B 1 132 ? 28 -6.73 -15.562 1 89.75 132 SER B N 1
ATOM 3605 C CA . SER B 1 132 ? 27.172 -5.691 -14.961 1 89.75 132 SER B CA 1
ATOM 3606 C C . SER B 1 132 ? 27.859 -5.039 -13.773 1 89.75 132 SER B C 1
ATOM 3608 O O . SER B 1 132 ? 27.875 -3.814 -13.648 1 89.75 132 SER B O 1
ATOM 3610 N N . ALA B 1 133 ? 28.422 -5.805 -12.969 1 90.06 133 ALA B N 1
ATOM 3611 C CA . ALA B 1 133 ? 29.156 -5.297 -11.812 1 90.06 133 ALA B CA 1
ATOM 3612 C C . ALA B 1 133 ? 30.328 -4.414 -12.25 1 90.06 133 ALA B C 1
ATOM 3614 O O . ALA B 1 133 ? 30.578 -3.369 -11.648 1 90.06 133 ALA B O 1
ATOM 3615 N N . GLY B 1 134 ? 30.953 -4.855 -13.25 1 90.69 134 GLY B N 1
ATOM 3616 C CA . GLY B 1 134 ? 32.062 -4.086 -13.773 1 90.69 134 GLY B CA 1
ATOM 3617 C C . GLY B 1 134 ? 31.641 -2.738 -14.328 1 90.69 134 GLY B C 1
ATOM 3618 O O . GLY B 1 134 ? 32.344 -1.742 -14.164 1 90.69 134 GLY B O 1
ATOM 3619 N N . LEU B 1 135 ? 30.547 -2.709 -14.906 1 88.88 135 LEU B N 1
ATOM 3620 C CA . LEU B 1 135 ? 30.016 -1.469 -15.461 1 88.88 135 LEU B CA 1
ATOM 3621 C C . LEU B 1 135 ? 29.609 -0.504 -14.344 1 88.88 135 LEU B C 1
ATOM 3623 O O . LEU B 1 135 ? 29.812 0.707 -14.469 1 88.88 135 LEU B O 1
ATOM 3627 N N . LEU B 1 136 ? 29.141 -1.078 -13.281 1 87.69 136 LEU B N 1
ATOM 3628 C CA . LEU B 1 136 ? 28.578 -0.248 -12.227 1 87.69 136 LEU B CA 1
ATOM 3629 C C . LEU B 1 136 ? 29.641 0.156 -11.219 1 87.69 136 LEU B C 1
ATOM 3631 O O . LEU B 1 136 ? 29.516 1.174 -10.531 1 87.69 136 LEU B O 1
ATOM 3635 N N . VAL B 1 137 ? 30.672 -0.631 -11.148 1 87.62 137 VAL B N 1
ATOM 3636 C CA . VAL B 1 137 ? 31.672 -0.42 -10.102 1 87.62 137 VAL B CA 1
ATOM 3637 C C . VAL B 1 137 ? 32.281 0.969 -10.25 1 87.62 137 VAL B C 1
ATOM 3639 O O . VAL B 1 137 ? 32.5 1.666 -9.258 1 87.62 137 VAL B O 1
ATOM 3642 N N . GLY B 1 138 ? 32.469 1.406 -11.43 1 85.25 138 GLY B N 1
ATOM 3643 C CA . GLY B 1 138 ? 33.094 2.691 -11.68 1 85.25 138 GLY B CA 1
ATOM 3644 C C . GLY B 1 138 ? 32.188 3.871 -11.375 1 85.25 138 GLY B C 1
ATOM 3645 O O . GLY B 1 138 ? 32.688 4.973 -11.094 1 85.25 138 GLY B O 1
ATOM 3646 N N . VAL B 1 139 ? 30.984 3.6 -11.375 1 83.56 139 VAL B N 1
ATOM 3647 C CA . VAL B 1 139 ? 30.062 4.715 -11.227 1 83.56 139 VAL B CA 1
ATOM 3648 C C . VAL B 1 139 ? 29.266 4.551 -9.938 1 83.56 139 VAL B C 1
ATOM 3650 O O . VAL B 1 139 ? 28.391 5.367 -9.633 1 83.56 139 VAL B O 1
ATOM 3653 N N . SER B 1 140 ? 29.547 3.566 -9.148 1 82.62 140 SER B N 1
ATOM 3654 C CA . SER B 1 140 ? 28.75 3.223 -7.973 1 82.62 140 SER B CA 1
ATOM 3655 C C . SER B 1 140 ? 28.859 4.293 -6.891 1 82.62 140 SER B C 1
ATOM 3657 O O . SER B 1 140 ? 27.984 4.422 -6.043 1 82.62 140 SER B O 1
ATOM 3659 N N . LYS B 1 141 ? 29.875 5.074 -7 1 77.44 141 LYS B N 1
ATOM 3660 C CA . LYS B 1 141 ? 30.094 6.078 -5.961 1 77.44 141 LYS B CA 1
ATOM 3661 C C . LYS B 1 141 ? 29.5 7.426 -6.375 1 77.44 141 LYS B C 1
ATOM 3663 O O . LYS B 1 141 ? 29.531 8.383 -5.598 1 77.44 141 LYS B O 1
ATOM 3668 N N . THR B 1 142 ? 28.969 7.434 -7.594 1 73.06 142 THR B N 1
ATOM 3669 C CA . THR B 1 142 ? 28.484 8.711 -8.125 1 73.06 142 THR B CA 1
ATOM 3670 C C . THR B 1 142 ? 27.094 9.023 -7.617 1 73.06 142 THR B C 1
ATOM 3672 O O . THR B 1 142 ? 26.672 10.18 -7.605 1 73.06 142 THR B O 1
ATOM 3675 N N . SER B 1 143 ? 26.438 8.039 -7.312 1 71.81 143 SER B N 1
ATOM 3676 C CA . SER B 1 143 ? 25.094 8.234 -6.789 1 71.81 143 SER B CA 1
ATOM 3677 C C . SER B 1 143 ? 24.672 7.062 -5.914 1 71.81 143 SER B C 1
ATOM 3679 O O . SER B 1 143 ? 25.203 5.957 -6.047 1 71.81 143 SER B O 1
ATOM 3681 N N . LEU B 1 144 ? 23.781 7.457 -4.984 1 67.69 144 LEU B N 1
ATOM 3682 C CA . LEU B 1 144 ? 23.25 6.422 -4.105 1 67.69 144 LEU B CA 1
ATOM 3683 C C . LEU B 1 144 ? 22.531 5.344 -4.91 1 67.69 144 LEU B C 1
ATOM 3685 O O . LEU B 1 144 ? 22.594 4.16 -4.566 1 67.69 144 LEU B O 1
ATOM 3689 N N . ASN B 1 145 ? 21.953 5.789 -5.922 1 70.5 145 ASN B N 1
ATOM 3690 C CA . ASN B 1 145 ? 21.219 4.848 -6.766 1 70.5 145 ASN B CA 1
ATOM 3691 C C . ASN B 1 145 ? 22.156 3.869 -7.465 1 70.5 145 ASN B C 1
ATOM 3693 O O . ASN B 1 145 ? 21.875 2.672 -7.531 1 70.5 145 ASN B O 1
ATOM 3697 N N . LEU B 1 146 ? 23.203 4.402 -7.871 1 74.81 146 LEU B N 1
ATOM 3698 C CA . LEU B 1 146 ? 24.172 3.549 -8.555 1 74.81 146 LEU B CA 1
ATOM 3699 C C . LEU B 1 146 ? 24.891 2.643 -7.559 1 74.81 146 LEU B C 1
ATOM 3701 O O . LEU B 1 146 ? 25.219 1.5 -7.883 1 74.81 146 LEU B O 1
ATOM 3705 N N . LYS B 1 147 ? 25.062 3.146 -6.434 1 78.56 147 LYS B N 1
ATOM 3706 C CA . LYS B 1 147 ? 25.641 2.314 -5.379 1 78.56 147 LYS B CA 1
ATOM 3707 C C . LYS B 1 147 ? 24.719 1.144 -5.043 1 78.56 147 LYS B C 1
ATOM 3709 O O . LYS B 1 147 ? 25.172 0.001 -4.945 1 78.56 147 LYS B O 1
ATOM 3714 N N . SER B 1 148 ? 23.5 1.403 -4.914 1 76.38 148 SER B N 1
ATOM 3715 C CA . SER B 1 148 ? 22.516 0.369 -4.598 1 76.38 148 SER B CA 1
ATOM 3716 C C . SER B 1 148 ? 22.438 -0.671 -5.707 1 76.38 148 SER B C 1
ATOM 3718 O O . SER B 1 148 ? 22.344 -1.87 -5.438 1 76.38 148 SER B O 1
ATOM 3720 N N . ALA B 1 149 ? 22.438 -0.16 -6.836 1 76.06 149 ALA B N 1
ATOM 3721 C CA . ALA B 1 149 ? 22.406 -1.066 -7.98 1 76.06 149 ALA B CA 1
ATOM 3722 C C . ALA B 1 149 ? 23.609 -1.986 -7.984 1 76.06 149 ALA B C 1
ATOM 3724 O O . ALA B 1 149 ? 23.5 -3.188 -8.242 1 76.06 149 ALA B O 1
ATOM 3725 N N . TYR B 1 150 ? 24.75 -1.38 -7.723 1 81.62 150 TYR B N 1
ATOM 3726 C CA . TYR B 1 150 ? 26 -2.143 -7.672 1 81.62 150 TYR B CA 1
ATOM 3727 C C . TYR B 1 150 ? 25.922 -3.217 -6.594 1 81.62 150 TYR B C 1
ATOM 3729 O O . TYR B 1 150 ? 26.281 -4.375 -6.84 1 81.62 150 TYR B O 1
ATOM 3737 N N . LEU B 1 151 ? 25.438 -2.904 -5.465 1 80.12 151 LEU B N 1
ATOM 3738 C CA . LEU B 1 151 ? 25.328 -3.848 -4.359 1 80.12 151 LEU B CA 1
ATOM 3739 C C . LEU B 1 151 ? 24.344 -4.965 -4.695 1 80.12 151 LEU B C 1
ATOM 3741 O O . LEU B 1 151 ? 24.562 -6.121 -4.312 1 80.12 151 LEU B O 1
ATOM 3745 N N . HIS B 1 152 ? 23.312 -4.586 -5.348 1 79.06 152 HIS B N 1
ATOM 3746 C CA . HIS B 1 152 ? 22.328 -5.578 -5.785 1 79.06 152 HIS B CA 1
ATOM 3747 C C . HIS B 1 152 ? 22.969 -6.602 -6.719 1 79.06 152 HIS B C 1
ATOM 3749 O O . HIS B 1 152 ? 22.797 -7.809 -6.539 1 79.06 152 HIS B O 1
ATOM 3755 N N . VAL B 1 153 ? 23.703 -6.086 -7.633 1 82.75 153 VAL B N 1
ATOM 3756 C CA . VAL B 1 153 ? 24.375 -6.965 -8.586 1 82.75 153 VAL B CA 1
ATOM 3757 C C . VAL B 1 153 ? 25.344 -7.879 -7.844 1 82.75 153 VAL B C 1
ATOM 3759 O O . VAL B 1 153 ? 25.469 -9.062 -8.164 1 82.75 153 VAL B O 1
ATOM 3762 N N . LEU B 1 154 ? 25.969 -7.348 -6.852 1 84.69 154 LEU B N 1
ATOM 3763 C CA . LEU B 1 154 ? 26.891 -8.141 -6.055 1 84.69 154 LEU B CA 1
ATOM 3764 C C . LEU B 1 154 ? 26.156 -9.258 -5.32 1 84.69 154 LEU B C 1
ATOM 3766 O O . LEU B 1 154 ? 26.656 -10.383 -5.238 1 84.69 154 LEU B O 1
ATOM 3770 N N . SER B 1 155 ? 25.078 -8.906 -4.824 1 81.88 155 SER B N 1
ATOM 3771 C CA . SER B 1 155 ? 24.266 -9.906 -4.141 1 81.88 155 SER B CA 1
ATOM 3772 C C . SER B 1 155 ? 23.812 -11 -5.098 1 81.88 155 SER B C 1
ATOM 3774 O O . SER B 1 155 ? 23.844 -12.188 -4.75 1 81.88 155 SER B O 1
ATOM 3776 N N . ASP B 1 156 ? 23.453 -10.578 -6.258 1 84.56 156 ASP B N 1
ATOM 3777 C CA . ASP B 1 156 ? 23.062 -11.547 -7.277 1 84.56 156 ASP B CA 1
ATOM 3778 C C . ASP B 1 156 ? 24.234 -12.453 -7.648 1 84.56 156 ASP B C 1
ATOM 3780 O O . ASP B 1 156 ? 24.047 -13.648 -7.891 1 84.56 156 ASP B O 1
ATOM 3784 N N . LEU B 1 157 ? 25.375 -11.859 -7.68 1 86.69 157 LEU B N 1
ATOM 3785 C CA . LEU B 1 157 ? 26.578 -12.625 -7.984 1 86.69 157 LEU B CA 1
ATOM 3786 C C . LEU B 1 157 ? 26.828 -13.703 -6.934 1 86.69 157 LEU B C 1
ATOM 3788 O O . LEU B 1 157 ? 27.188 -14.836 -7.27 1 86.69 157 LEU B O 1
ATOM 3792 N N . LEU B 1 158 ? 26.562 -13.414 -5.773 1 83.94 158 LEU B N 1
ATOM 3793 C CA . LEU B 1 158 ? 26.75 -14.383 -4.695 1 83.94 158 LEU B CA 1
ATOM 3794 C C . LEU B 1 158 ? 25.734 -15.516 -4.809 1 83.94 158 LEU B C 1
ATOM 3796 O O . LEU B 1 158 ? 26.078 -16.688 -4.59 1 83.94 158 LEU B O 1
ATOM 3800 N N . GLY B 1 159 ? 24.547 -15.156 -5.133 1 82.06 159 GLY B N 1
ATOM 3801 C CA . GLY B 1 159 ? 23.531 -16.172 -5.348 1 82.06 159 GLY B CA 1
ATOM 3802 C C . GLY B 1 159 ? 23.875 -17.141 -6.465 1 82.06 159 GLY B C 1
ATOM 3803 O O . GLY B 1 159 ? 23.766 -18.344 -6.301 1 82.06 159 GLY B O 1
ATOM 3804 N N . THR B 1 160 ? 24.359 -16.547 -7.543 1 86.75 160 THR B N 1
ATOM 3805 C CA . THR B 1 160 ? 24.719 -17.375 -8.68 1 86.75 160 THR B CA 1
ATOM 3806 C C . THR B 1 160 ? 25.953 -18.234 -8.367 1 86.75 160 THR B C 1
ATOM 3808 O O . THR B 1 160 ? 26.062 -19.359 -8.828 1 86.75 160 THR B O 1
ATOM 3811 N N . LEU B 1 161 ? 26.812 -17.672 -7.617 1 88.81 161 LEU B N 1
ATOM 3812 C CA . LEU B 1 161 ? 27.984 -18.422 -7.203 1 88.81 161 LEU B CA 1
ATOM 3813 C C . LEU B 1 161 ? 27.594 -19.656 -6.398 1 88.81 161 LEU B C 1
ATOM 3815 O O . LEU B 1 161 ? 28.188 -20.719 -6.559 1 88.81 161 LEU B O 1
ATOM 3819 N N . ALA B 1 162 ? 26.641 -19.516 -5.562 1 87.94 162 ALA B N 1
ATOM 3820 C CA . ALA B 1 162 ? 26.141 -20.641 -4.785 1 87.94 162 ALA B CA 1
ATOM 3821 C C . ALA B 1 162 ? 25.578 -21.734 -5.699 1 87.94 162 ALA B C 1
ATOM 3823 O O . ALA B 1 162 ? 25.812 -22.922 -5.473 1 87.94 162 ALA B O 1
ATOM 3824 N N . VAL B 1 163 ? 24.906 -21.328 -6.73 1 90.19 163 VAL B N 1
ATOM 3825 C CA . VAL B 1 163 ? 24.328 -22.266 -7.684 1 90.19 163 VAL B CA 1
ATOM 3826 C C . VAL B 1 163 ? 25.438 -22.984 -8.438 1 90.19 163 VAL B C 1
ATOM 3828 O O . VAL B 1 163 ? 25.375 -24.203 -8.664 1 90.19 163 VAL B O 1
ATOM 3831 N N . ILE B 1 164 ? 26.469 -22.25 -8.797 1 92.31 164 ILE B N 1
ATOM 3832 C CA . ILE B 1 164 ? 27.625 -22.812 -9.5 1 92.31 164 ILE B CA 1
ATOM 3833 C C . ILE B 1 164 ? 28.297 -23.859 -8.609 1 92.31 164 ILE B C 1
ATOM 3835 O O . ILE B 1 164 ? 28.594 -24.969 -9.062 1 92.31 164 ILE B O 1
ATOM 3839 N N . PHE B 1 165 ? 28.438 -23.547 -7.402 1 91.12 165 PHE B N 1
ATOM 3840 C CA . PHE B 1 165 ? 29.047 -24.469 -6.461 1 91.12 165 PHE B CA 1
ATOM 3841 C C . PHE B 1 165 ? 28.188 -25.734 -6.316 1 91.12 165 PHE B C 1
ATOM 3843 O O . PHE B 1 165 ? 28.719 -26.844 -6.25 1 91.12 165 PHE B O 1
ATOM 3850 N N . GLY B 1 166 ? 26.969 -25.516 -6.23 1 90.62 166 GLY B N 1
ATOM 3851 C CA . GLY B 1 166 ? 26.078 -26.656 -6.172 1 90.62 166 GLY B CA 1
ATOM 3852 C C . GLY B 1 166 ? 26.156 -27.547 -7.395 1 90.62 166 GLY B C 1
ATOM 3853 O O . GLY B 1 166 ? 26.188 -28.781 -7.277 1 90.62 166 GLY B O 1
ATOM 3854 N N . ALA B 1 167 ? 26.25 -26.953 -8.555 1 92.06 167 ALA B N 1
ATOM 3855 C CA . ALA B 1 167 ? 26.359 -27.703 -9.805 1 92.06 167 ALA B CA 1
ATOM 3856 C C . ALA B 1 167 ? 27.641 -28.531 -9.828 1 92.06 167 ALA B C 1
ATOM 3858 O O . ALA B 1 167 ? 27.641 -29.688 -10.266 1 92.06 167 ALA B O 1
ATOM 3859 N N . LEU B 1 168 ? 28.672 -27.938 -9.375 1 93.31 168 LEU B N 1
ATOM 3860 C CA . LEU B 1 168 ? 29.969 -28.625 -9.344 1 93.31 168 LEU B CA 1
ATOM 3861 C C . LEU B 1 168 ? 29.922 -29.797 -8.367 1 93.31 168 LEU B C 1
ATOM 3863 O O . LEU B 1 168 ? 30.438 -30.875 -8.664 1 93.31 168 LEU B O 1
ATOM 3867 N N . LEU B 1 169 ? 29.281 -29.562 -7.285 1 92.5 169 LEU B N 1
ATOM 3868 C CA . LEU B 1 169 ? 29.172 -30.625 -6.293 1 92.5 169 LEU B CA 1
ATOM 3869 C C . LEU B 1 169 ? 28.359 -31.781 -6.832 1 92.5 169 LEU B C 1
ATOM 3871 O O . LEU B 1 169 ? 28.703 -32.938 -6.613 1 92.5 169 LEU B O 1
ATOM 3875 N N . ILE B 1 170 ? 27.344 -31.5 -7.555 1 90.62 170 ILE B N 1
ATOM 3876 C CA . ILE B 1 170 ? 26.5 -32.531 -8.141 1 90.62 170 ILE B CA 1
ATOM 3877 C C . ILE B 1 170 ? 27.281 -33.281 -9.227 1 90.62 170 ILE B C 1
ATOM 3879 O O . ILE B 1 170 ? 27.219 -34.5 -9.32 1 90.62 170 ILE B O 1
ATOM 3883 N N . ARG B 1 171 ? 28 -32.531 -9.977 1 91 171 ARG B N 1
ATOM 3884 C CA . ARG B 1 171 ? 28.766 -33.094 -11.086 1 91 171 ARG B CA 1
ATOM 3885 C C . ARG B 1 171 ? 29.812 -34.094 -10.586 1 91 171 ARG B C 1
ATOM 3887 O O . ARG B 1 171 ? 29.984 -35.156 -11.172 1 91 171 ARG B O 1
ATOM 3894 N N . PHE B 1 172 ? 30.391 -33.781 -9.5 1 92.88 172 PHE B N 1
ATOM 3895 C CA . PHE B 1 172 ? 31.5 -34.594 -9.031 1 92.88 172 PHE B CA 1
ATOM 3896 C C . PHE B 1 172 ? 31.016 -35.688 -8.078 1 92.88 172 PHE B C 1
ATOM 3898 O O . PHE B 1 172 ? 31.609 -36.75 -8 1 92.88 172 PHE B O 1
ATOM 3905 N N . THR B 1 173 ? 29.984 -35.438 -7.336 1 90.75 173 THR B N 1
ATOM 3906 C CA . THR B 1 173 ? 29.531 -36.375 -6.336 1 90.75 173 THR B CA 1
ATOM 3907 C C . THR B 1 173 ? 28.344 -37.188 -6.848 1 90.75 173 THR B C 1
ATOM 3909 O O . THR B 1 173 ? 28.078 -38.281 -6.352 1 90.75 173 THR B O 1
ATOM 3912 N N . GLY B 1 174 ? 27.562 -36.625 -7.715 1 87.62 174 GLY B N 1
ATOM 3913 C CA . GLY B 1 174 ? 26.359 -37.25 -8.234 1 87.62 174 GLY B CA 1
ATOM 3914 C C . GLY B 1 174 ? 25.172 -37.125 -7.32 1 87.62 174 GLY B C 1
ATOM 3915 O O . GLY B 1 174 ? 24.094 -37.656 -7.602 1 87.62 174 GLY B O 1
ATOM 3916 N N . VAL B 1 175 ? 25.453 -36.438 -6.207 1 87.69 175 VAL B N 1
ATOM 3917 C CA . VAL B 1 175 ? 24.375 -36.281 -5.23 1 87.69 175 VAL B CA 1
ATOM 3918 C C . VAL B 1 175 ? 23.453 -35.125 -5.668 1 87.69 175 VAL B C 1
ATOM 3920 O O . VAL B 1 175 ? 23.766 -33.969 -5.461 1 87.69 175 VAL B O 1
ATOM 3923 N N . LYS B 1 176 ? 22.344 -35.5 -6.164 1 86.62 176 LYS B N 1
ATOM 3924 C CA . LYS B 1 176 ? 21.406 -34.562 -6.73 1 86.62 176 LYS B CA 1
ATOM 3925 C C . LYS B 1 176 ? 20.688 -33.781 -5.633 1 86.62 176 LYS B C 1
ATOM 3927 O O . LYS B 1 176 ? 20.156 -32.688 -5.879 1 86.62 176 LYS B O 1
ATOM 3932 N N . GLN B 1 177 ? 20.719 -34.344 -4.453 1 89.12 177 GLN B N 1
ATOM 3933 C CA . GLN B 1 177 ? 20.078 -33.688 -3.312 1 89.12 177 GLN B CA 1
ATOM 3934 C C . GLN B 1 177 ? 20.75 -32.375 -2.979 1 89.12 177 GLN B C 1
ATOM 3936 O O . GLN B 1 177 ? 20.172 -31.531 -2.271 1 89.12 177 GLN B O 1
ATOM 3941 N N . VAL B 1 178 ? 21.906 -32.219 -3.525 1 89.31 178 VAL B N 1
ATOM 3942 C CA . VAL B 1 178 ? 22.625 -30.969 -3.328 1 89.31 178 VAL B CA 1
ATOM 3943 C C . VAL B 1 178 ? 21.797 -29.812 -3.861 1 89.31 178 VAL B C 1
ATOM 3945 O O . VAL B 1 178 ? 21.719 -28.75 -3.234 1 89.31 178 VAL B O 1
ATOM 3948 N N . ASP B 1 179 ? 21.156 -30.047 -4.945 1 89.81 179 ASP B N 1
ATOM 3949 C CA . ASP B 1 179 ? 20.328 -29 -5.535 1 89.81 179 ASP B CA 1
ATOM 3950 C C . ASP B 1 179 ? 19.172 -28.625 -4.598 1 89.81 179 ASP B C 1
ATOM 3952 O O . ASP B 1 179 ? 18.859 -27.438 -4.438 1 89.81 179 ASP B O 1
ATOM 3956 N N . SER B 1 180 ? 18.578 -29.562 -3.992 1 90 180 SER B N 1
ATOM 3957 C CA . SER B 1 180 ? 17.484 -29.312 -3.068 1 90 180 SER B CA 1
ATOM 3958 C C . SER B 1 180 ? 17.953 -28.547 -1.832 1 90 180 SER B C 1
ATOM 3960 O O . SER B 1 180 ? 17.297 -27.625 -1.373 1 90 180 SER B O 1
ATOM 3962 N N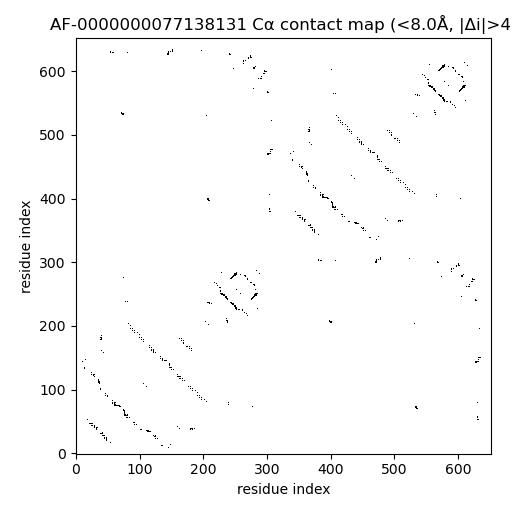 . ILE B 1 181 ? 19.078 -28.906 -1.355 1 90.38 181 ILE B N 1
ATOM 3963 C CA . ILE B 1 181 ? 19.625 -28.25 -0.172 1 90.38 181 ILE B CA 1
ATOM 3964 C C . ILE B 1 181 ? 19.969 -26.797 -0.494 1 90.38 181 ILE B C 1
ATOM 3966 O O . ILE B 1 181 ? 19.625 -25.891 0.276 1 90.38 181 ILE B O 1
ATOM 3970 N N . LEU B 1 182 ? 20.594 -26.672 -1.604 1 89.19 182 LEU B N 1
ATOM 3971 C CA . LEU B 1 182 ? 20.922 -25.312 -2.035 1 89.19 182 LEU B CA 1
ATOM 3972 C C . LEU B 1 182 ? 19.656 -24.484 -2.244 1 89.19 182 LEU B C 1
ATOM 3974 O O . LEU B 1 182 ? 19.625 -23.297 -1.918 1 89.19 182 LEU B O 1
ATOM 3978 N N . SER B 1 183 ? 18.672 -25.109 -2.785 1 89.06 183 SER B N 1
ATOM 3979 C CA . SER B 1 183 ? 17.406 -24.422 -3.018 1 89.06 183 SER B CA 1
ATOM 3980 C C . SER B 1 183 ? 16.75 -24.016 -1.705 1 89.06 183 SER B C 1
ATOM 3982 O O . SER B 1 183 ? 16.141 -22.938 -1.609 1 89.06 183 SER B O 1
ATOM 3984 N N . ILE B 1 184 ? 16.891 -24.797 -0.743 1 91.31 184 ILE B N 1
ATOM 3985 C CA . ILE B 1 184 ? 16.328 -24.484 0.567 1 91.31 184 ILE B CA 1
ATOM 3986 C C . ILE B 1 184 ? 17.062 -23.281 1.168 1 91.31 184 ILE B C 1
ATOM 3988 O O . ILE B 1 184 ? 16.422 -22.359 1.674 1 91.31 184 ILE B O 1
ATOM 3992 N N . LEU B 1 185 ? 18.328 -23.297 1.052 1 90.69 185 LEU B N 1
ATOM 3993 C CA . LEU B 1 185 ? 19.141 -22.203 1.581 1 90.69 185 LEU B CA 1
ATOM 3994 C C . LEU B 1 185 ? 18.812 -20.891 0.864 1 90.69 185 LEU B C 1
ATOM 3996 O O . LEU B 1 185 ? 18.578 -19.875 1.507 1 90.69 185 LEU B O 1
ATOM 4000 N N . LEU B 1 186 ? 18.75 -21.016 -0.385 1 87.56 186 LEU B N 1
ATOM 4001 C CA . LEU B 1 186 ? 18.438 -19.828 -1.171 1 87.56 186 LEU B CA 1
ATOM 4002 C C . LEU B 1 186 ? 17 -19.359 -0.909 1 87.56 186 LEU B C 1
ATOM 4004 O O . LEU B 1 186 ? 16.75 -18.172 -0.791 1 87.56 186 LEU B O 1
ATOM 4008 N N . GLY B 1 187 ? 16.141 -20.312 -0.843 1 90.44 187 GLY B N 1
ATOM 4009 C CA . GLY B 1 187 ? 14.758 -19.984 -0.547 1 90.44 187 GLY B CA 1
ATOM 4010 C C . GLY B 1 187 ? 14.578 -19.281 0.785 1 90.44 187 GLY B C 1
ATOM 4011 O O . GLY B 1 187 ? 13.836 -18.312 0.883 1 90.44 187 GLY B O 1
ATOM 4012 N N . LEU B 1 188 ? 15.305 -19.719 1.751 1 92.19 188 LEU B N 1
ATOM 4013 C CA . LEU B 1 188 ? 15.227 -19.109 3.076 1 92.19 188 LEU B CA 1
ATOM 4014 C C . LEU B 1 188 ? 15.828 -17.703 3.064 1 92.19 188 LEU B C 1
ATOM 4016 O O . LEU B 1 188 ? 15.305 -16.797 3.721 1 92.19 188 LEU B O 1
ATOM 4020 N N . PHE B 1 189 ? 16.859 -17.625 2.377 1 87.94 189 PHE B N 1
ATOM 4021 C CA . PHE B 1 189 ? 17.5 -16.312 2.248 1 87.94 189 PHE B CA 1
ATOM 4022 C C . PHE B 1 189 ? 16.562 -15.32 1.564 1 87.94 189 PHE B C 1
ATOM 4024 O O . PHE B 1 189 ? 16.391 -14.195 2.033 1 87.94 189 PHE B O 1
ATOM 4031 N N . ILE B 1 190 ? 15.93 -15.711 0.494 1 86.75 190 ILE B N 1
ATOM 4032 C CA . ILE B 1 190 ? 15 -14.867 -0.25 1 86.75 190 ILE B CA 1
ATOM 4033 C C . ILE B 1 190 ? 13.797 -14.531 0.626 1 86.75 190 ILE B C 1
ATOM 4035 O O . ILE B 1 190 ? 13.312 -13.398 0.625 1 86.75 190 ILE B O 1
ATOM 4039 N N . LEU B 1 191 ? 13.375 -15.453 1.359 1 91.94 191 LEU B N 1
ATOM 4040 C CA . LEU B 1 191 ? 12.227 -15.25 2.234 1 91.94 191 LEU B CA 1
ATOM 4041 C C . LEU B 1 191 ? 12.539 -14.203 3.299 1 91.94 191 LEU B C 1
ATOM 4043 O O . LEU B 1 191 ? 11.727 -13.312 3.553 1 91.94 191 LEU B O 1
ATOM 4047 N N . LYS B 1 192 ? 13.703 -14.289 3.861 1 91.62 192 LYS B N 1
ATOM 4048 C CA . LYS B 1 192 ? 14.102 -13.344 4.898 1 91.62 192 LYS B CA 1
ATOM 4049 C C . LYS B 1 192 ? 14.203 -11.922 4.336 1 91.62 192 LYS B C 1
ATOM 4051 O O . LYS B 1 192 ? 13.672 -10.984 4.922 1 91.62 192 LYS B O 1
ATOM 4056 N N . THR B 1 193 ? 14.852 -11.812 3.266 1 86.38 193 THR B N 1
ATOM 4057 C CA . THR B 1 193 ? 15.055 -10.5 2.66 1 86.38 193 THR B CA 1
ATOM 4058 C C . THR B 1 193 ? 13.727 -9.914 2.186 1 86.38 193 THR B C 1
ATOM 4060 O O . THR B 1 193 ? 13.461 -8.727 2.377 1 86.38 193 THR B O 1
ATOM 4063 N N . SER B 1 194 ? 12.961 -10.727 1.577 1 90.06 194 SER B N 1
ATOM 4064 C CA . SER B 1 194 ? 11.68 -10.25 1.076 1 90.06 194 SER B CA 1
ATOM 4065 C C . SER B 1 194 ? 10.75 -9.859 2.221 1 90.06 194 SER B C 1
ATOM 4067 O O . SER B 1 194 ? 9.969 -8.914 2.1 1 90.06 194 SER B O 1
ATOM 4069 N N . TYR B 1 195 ? 10.844 -10.516 3.287 1 91.62 195 TYR B N 1
ATOM 4070 C CA . TYR B 1 195 ? 10.078 -10.141 4.473 1 91.62 195 TYR B CA 1
ATOM 4071 C C . TYR B 1 195 ? 10.461 -8.75 4.957 1 91.62 195 TYR B C 1
ATOM 4073 O O . TYR B 1 195 ? 9.594 -7.953 5.324 1 91.62 195 TYR B O 1
ATOM 4081 N N . GLY B 1 196 ? 11.719 -8.531 5.004 1 90.69 196 GLY B N 1
ATOM 4082 C CA . GLY B 1 196 ? 12.195 -7.207 5.371 1 90.69 196 GLY B CA 1
ATOM 4083 C C . GLY B 1 196 ? 11.656 -6.113 4.469 1 90.69 196 GLY B C 1
ATOM 4084 O O . GLY B 1 196 ? 11.234 -5.059 4.945 1 90.69 196 GLY B O 1
ATOM 4085 N N . ILE B 1 197 ? 11.602 -6.395 3.238 1 85.88 197 ILE B N 1
ATOM 4086 C CA . ILE B 1 197 ? 11.117 -5.441 2.25 1 85.88 197 ILE B CA 1
ATOM 4087 C C . ILE B 1 197 ? 9.633 -5.164 2.479 1 85.88 197 ILE B C 1
ATOM 4089 O O . ILE B 1 197 ? 9.203 -4.012 2.49 1 85.88 197 ILE B O 1
ATOM 4093 N N . VAL B 1 198 ? 8.914 -6.234 2.66 1 90.56 198 VAL B N 1
ATOM 4094 C CA . VAL B 1 198 ? 7.477 -6.098 2.883 1 90.56 198 VAL B CA 1
ATOM 4095 C C . VAL B 1 198 ? 7.223 -5.328 4.176 1 90.56 198 VAL B C 1
ATOM 4097 O O . VAL B 1 198 ? 6.41 -4.402 4.207 1 90.56 198 VAL B O 1
ATOM 4100 N N . LYS B 1 199 ? 7.941 -5.645 5.176 1 90.5 199 LYS B N 1
ATOM 4101 C CA . LYS B 1 199 ? 7.785 -4.988 6.469 1 90.5 199 LYS B CA 1
ATOM 4102 C C . LYS B 1 199 ? 8.07 -3.492 6.363 1 90.5 199 LYS B C 1
ATOM 4104 O O . LYS B 1 199 ? 7.285 -2.67 6.844 1 90.5 199 LYS B O 1
ATOM 4109 N N . GLU B 1 200 ? 9.102 -3.195 5.754 1 88.56 200 GLU B N 1
ATOM 4110 C CA . GLU B 1 200 ? 9.469 -1.792 5.602 1 88.56 200 GLU B CA 1
ATOM 4111 C C . GLU B 1 200 ? 8.445 -1.04 4.762 1 88.56 200 GLU B C 1
ATOM 4113 O O . GLU B 1 200 ? 8.062 0.084 5.094 1 88.56 200 GLU B O 1
ATOM 4118 N N . SER B 1 201 ? 8.047 -1.645 3.701 1 89.5 201 SER B N 1
ATOM 4119 C CA . SER B 1 201 ? 7.062 -1.015 2.828 1 89.5 201 SER B CA 1
ATOM 4120 C C . SER B 1 201 ? 5.75 -0.771 3.562 1 89.5 201 SER B C 1
ATOM 4122 O O . SER B 1 201 ? 5.152 0.301 3.439 1 89.5 201 SER B O 1
ATOM 4124 N N . VAL B 1 202 ? 5.332 -1.728 4.348 1 89.25 202 VAL B N 1
ATOM 4125 C CA . VAL B 1 202 ? 4.098 -1.595 5.117 1 89.25 202 VAL B CA 1
ATOM 4126 C C . VAL B 1 202 ? 4.238 -0.456 6.125 1 89.25 202 VAL B C 1
ATOM 4128 O O . VAL B 1 202 ? 3.326 0.362 6.277 1 89.25 202 VAL B O 1
ATOM 4131 N N . GLN B 1 203 ? 5.316 -0.371 6.758 1 88.69 203 GLN B N 1
ATOM 4132 C CA . GLN B 1 203 ? 5.559 0.684 7.738 1 88.69 203 GLN B CA 1
ATOM 4133 C C . GLN B 1 203 ? 5.445 2.064 7.098 1 88.69 203 GLN B C 1
ATOM 4135 O O . GLN B 1 203 ? 4.895 2.99 7.699 1 88.69 203 GLN B O 1
ATOM 4140 N N . ILE B 1 204 ? 5.91 2.17 5.914 1 88.81 204 ILE B N 1
ATOM 4141 C CA . ILE B 1 204 ? 5.852 3.443 5.207 1 88.81 204 ILE B CA 1
ATOM 4142 C C . ILE B 1 204 ? 4.41 3.742 4.801 1 88.81 204 ILE B C 1
ATOM 4144 O O . ILE B 1 204 ? 3.922 4.859 4.996 1 88.81 204 ILE B O 1
ATOM 4148 N N . LEU B 1 205 ? 3.797 2.723 4.305 1 88.62 205 LEU B N 1
ATOM 4149 C CA . LEU B 1 205 ? 2.451 2.904 3.77 1 88.62 205 LEU B CA 1
ATOM 4150 C C . LEU B 1 205 ? 1.461 3.219 4.887 1 88.62 205 LEU B C 1
ATOM 4152 O O . LEU B 1 205 ? 0.493 3.953 4.672 1 88.62 205 LEU B O 1
ATOM 4156 N N . ILE B 1 206 ? 1.732 2.695 6.07 1 85.31 206 ILE B N 1
ATOM 4157 C CA . ILE B 1 206 ? 0.81 2.969 7.164 1 85.31 206 ILE B CA 1
ATOM 4158 C C . ILE B 1 206 ? 1.261 4.215 7.922 1 85.31 206 ILE B C 1
ATOM 4160 O O . ILE B 1 206 ? 0.673 4.574 8.945 1 85.31 206 ILE B O 1
ATOM 4164 N N . GLU B 1 207 ? 2.311 4.789 7.453 1 87.88 207 GLU B N 1
ATOM 4165 C CA . GLU B 1 207 ? 2.836 6.035 8 1 87.88 207 GLU B CA 1
ATOM 4166 C C . GLU B 1 207 ? 3.285 5.855 9.445 1 87.88 207 GLU B C 1
ATOM 4168 O O . GLU B 1 207 ? 2.973 6.684 10.305 1 87.88 207 GLU B O 1
ATOM 4173 N N . ALA B 1 208 ? 3.916 4.812 9.672 1 85.81 208 ALA B N 1
ATOM 4174 C CA . ALA B 1 208 ? 4.547 4.602 10.969 1 85.81 208 ALA B CA 1
ATOM 4175 C C . ALA B 1 208 ? 5.723 5.555 11.172 1 85.81 208 ALA B C 1
ATOM 4177 O O . ALA B 1 208 ? 6.355 5.984 10.203 1 85.81 208 ALA B O 1
ATOM 4178 N N . ASP B 1 209 ? 5.871 5.855 12.391 1 88.25 209 ASP B N 1
ATOM 4179 C CA . ASP B 1 209 ? 7.031 6.68 12.711 1 88.25 209 ASP B CA 1
ATOM 4180 C C . ASP B 1 209 ? 8.328 5.996 12.273 1 88.25 209 ASP B C 1
ATOM 4182 O O . ASP B 1 209 ? 8.383 4.77 12.164 1 88.25 209 ASP B O 1
ATOM 4186 N N . THR B 1 210 ? 9.305 6.777 11.961 1 86.38 210 THR B N 1
ATOM 4187 C CA . THR B 1 210 ? 10.555 6.219 11.445 1 86.38 210 THR B CA 1
ATOM 4188 C C . THR B 1 210 ? 11.742 6.676 12.289 1 86.38 210 THR B C 1
ATOM 4190 O O . THR B 1 210 ? 11.781 7.82 12.742 1 86.38 210 THR B O 1
ATOM 4193 N N . SER B 1 211 ? 12.617 5.824 12.469 1 85.38 211 SER B N 1
ATOM 4194 C CA . SER B 1 211 ? 13.859 6.145 13.172 1 85.38 211 SER B CA 1
ATOM 4195 C C . SER B 1 211 ? 14.914 6.664 12.203 1 85.38 211 SER B C 1
ATOM 4197 O O . SER B 1 211 ? 15.992 7.102 12.633 1 85.38 211 SER B O 1
ATOM 4199 N N . GLU B 1 212 ? 14.609 6.66 10.992 1 84.69 212 GLU B N 1
ATOM 4200 C CA . GLU B 1 212 ? 15.562 7.102 9.969 1 84.69 212 GLU B CA 1
ATOM 4201 C C . GLU B 1 212 ? 15.742 8.617 10.008 1 84.69 212 GLU B C 1
ATOM 4203 O O . GLU B 1 212 ? 16.781 9.133 9.602 1 84.69 212 GLU B O 1
ATOM 4208 N N . PHE B 1 213 ? 14.688 9.312 10.398 1 89.44 213 PHE B N 1
ATOM 4209 C CA . PHE B 1 213 ? 14.75 10.758 10.539 1 89.44 213 PHE B CA 1
ATOM 4210 C C . PHE B 1 213 ? 15.234 11.148 11.93 1 89.44 213 PHE B C 1
ATOM 4212 O O . PHE B 1 213 ? 14.703 10.664 12.938 1 89.44 213 PHE B O 1
ATOM 4219 N N . ASP B 1 214 ? 16.203 11.93 12.031 1 90.25 214 ASP B N 1
ATOM 4220 C CA . ASP B 1 214 ? 16.797 12.32 13.305 1 90.25 214 ASP B CA 1
ATOM 4221 C C . ASP B 1 214 ? 15.969 13.398 13.992 1 90.25 214 ASP B C 1
ATOM 4223 O O . ASP B 1 214 ? 16.297 14.586 13.938 1 90.25 214 ASP B O 1
ATOM 4227 N N . LYS B 1 215 ? 15.023 13.016 14.703 1 92.19 215 LYS B N 1
ATOM 4228 C CA . LYS B 1 215 ? 14.117 13.938 15.391 1 92.19 215 LYS B CA 1
ATOM 4229 C C . LYS B 1 215 ? 14.836 14.688 16.516 1 92.19 215 LYS B C 1
ATOM 4231 O O . LYS B 1 215 ? 14.547 15.859 16.766 1 92.19 215 LYS B O 1
ATOM 4236 N N . VAL B 1 216 ? 15.75 14.039 17.125 1 92.31 216 VAL B N 1
ATOM 4237 C CA . VAL B 1 216 ? 16.469 14.633 18.25 1 92.31 216 VAL B CA 1
ATOM 4238 C C . VAL B 1 216 ? 17.281 15.828 17.75 1 92.31 216 VAL B C 1
ATOM 4240 O O . VAL B 1 216 ? 17.234 16.906 18.328 1 92.31 216 VAL B O 1
ATOM 4243 N N . HIS B 1 217 ? 17.969 15.57 16.656 1 93.31 217 HIS B N 1
ATOM 4244 C CA . HIS B 1 217 ? 18.75 16.641 16.062 1 93.31 217 HIS B CA 1
ATOM 4245 C C . HIS B 1 217 ? 17.859 17.812 15.648 1 93.31 217 HIS B C 1
ATOM 4247 O O . HIS B 1 217 ? 18.203 18.969 15.852 1 93.31 217 HIS B O 1
ATOM 4253 N N . LEU B 1 218 ? 16.703 17.516 15.055 1 93.75 218 LEU B N 1
ATOM 4254 C CA . LEU B 1 218 ? 15.758 18.547 14.664 1 93.75 218 LEU B CA 1
ATOM 4255 C C . LEU B 1 218 ? 15.273 19.328 15.883 1 93.75 218 LEU B C 1
ATOM 4257 O O . LEU B 1 218 ? 15.234 20.562 15.859 1 93.75 218 LEU B O 1
ATOM 4261 N N . LEU B 1 219 ? 14.906 18.641 16.938 1 94.06 219 LEU B N 1
ATOM 4262 C CA . LEU B 1 219 ? 14.398 19.266 18.156 1 94.06 219 LEU B CA 1
ATOM 4263 C C . LEU B 1 219 ? 15.43 20.203 18.766 1 94.06 219 LEU B C 1
ATOM 4265 O O . LEU B 1 219 ? 15.086 21.266 19.281 1 94.06 219 LEU B O 1
ATOM 4269 N N . GLU B 1 220 ? 16.672 19.828 18.703 1 93.81 220 GLU B N 1
ATOM 4270 C CA . GLU B 1 220 ? 17.766 20.672 19.203 1 93.81 220 GLU B CA 1
ATOM 4271 C C . GLU B 1 220 ? 17.828 22 18.438 1 93.81 220 GLU B C 1
ATOM 4273 O O . GLU B 1 220 ? 17.984 23.062 19.031 1 93.81 220 GLU B O 1
ATOM 4278 N N . HIS B 1 221 ? 17.688 21.938 17.141 1 93.06 221 HIS B N 1
ATOM 4279 C CA . HIS B 1 221 ? 17.703 23.125 16.312 1 93.06 221 HIS B CA 1
ATOM 4280 C C . HIS B 1 221 ? 16.516 24.031 16.625 1 93.06 221 HIS B C 1
ATOM 4282 O O . HIS B 1 221 ? 16.672 25.25 16.75 1 93.06 221 HIS B O 1
ATOM 4288 N N . ILE B 1 222 ? 15.367 23.422 16.781 1 94.06 222 ILE B N 1
ATOM 4289 C CA . ILE B 1 222 ? 14.141 24.172 16.984 1 94.06 222 ILE B CA 1
ATOM 4290 C C . ILE B 1 222 ? 14.156 24.812 18.375 1 94.06 222 ILE B C 1
ATOM 4292 O O . ILE B 1 222 ? 13.789 25.984 18.531 1 94.06 222 ILE B O 1
ATOM 4296 N N . ASN B 1 223 ? 14.57 24.094 19.344 1 93.31 223 ASN B N 1
ATOM 4297 C CA . ASN B 1 223 ? 14.602 24.594 20.719 1 93.31 223 ASN B CA 1
ATOM 4298 C C . ASN B 1 223 ? 15.609 25.734 20.875 1 93.31 223 ASN B C 1
ATOM 4300 O O . ASN B 1 223 ? 15.516 26.531 21.812 1 93.31 223 ASN B O 1
ATOM 4304 N N . ALA B 1 224 ? 16.562 25.844 20.016 1 92.62 224 ALA B N 1
ATOM 4305 C CA . ALA B 1 224 ? 17.578 26.891 20.047 1 92.62 224 ALA B CA 1
ATOM 4306 C C . ALA B 1 224 ? 17.016 28.203 19.531 1 92.62 224 ALA B C 1
ATOM 4308 O O . ALA B 1 224 ? 17.609 29.266 19.734 1 92.62 224 ALA B O 1
ATOM 4309 N N . LEU B 1 225 ? 15.914 28.125 18.859 1 92.25 225 LEU B N 1
ATOM 4310 C CA . LEU B 1 225 ? 15.305 29.344 18.328 1 92.25 225 LEU B CA 1
ATOM 4311 C C . LEU B 1 225 ? 14.703 30.188 19.438 1 92.25 225 LEU B C 1
ATOM 4313 O O . LEU B 1 225 ? 14.148 29.656 20.406 1 92.25 225 LEU B O 1
ATOM 4317 N N . SER B 1 226 ? 14.734 31.469 19.297 1 90.69 226 SER B N 1
ATOM 4318 C CA . SER B 1 226 ? 14.18 32.375 20.281 1 90.69 226 SER B CA 1
ATOM 4319 C C . SER B 1 226 ? 12.656 32.375 20.25 1 90.69 226 SER B C 1
ATOM 4321 O O . SER B 1 226 ? 12.055 32.375 19.172 1 90.69 226 SER B O 1
ATOM 4323 N N . GLY B 1 227 ? 12.016 32.312 21.438 1 92 227 GLY B N 1
ATOM 4324 C CA . GLY B 1 227 ? 10.57 32.469 21.531 1 92 227 GLY B CA 1
ATOM 4325 C C . GLY B 1 227 ? 9.844 31.156 21.656 1 92 227 GLY B C 1
ATOM 4326 O O . GLY B 1 227 ? 8.617 31.125 21.781 1 92 227 GLY B O 1
ATOM 4327 N N . ILE B 1 228 ? 10.633 30.078 21.594 1 93.12 228 ILE B N 1
ATOM 4328 C CA . ILE B 1 228 ? 10.023 28.766 21.688 1 93.12 228 ILE B CA 1
ATOM 4329 C C . ILE B 1 228 ? 9.781 28.406 23.141 1 93.12 228 ILE B C 1
ATOM 4331 O O . ILE B 1 228 ? 10.68 28.531 23.984 1 93.12 228 ILE B O 1
ATOM 4335 N N . HIS B 1 229 ? 8.609 28.016 23.484 1 93.25 229 HIS B N 1
ATOM 4336 C CA . HIS B 1 229 ? 8.281 27.516 24.812 1 93.25 229 HIS B CA 1
ATOM 4337 C C . HIS B 1 229 ? 8.391 25.984 24.859 1 93.25 229 HIS B C 1
ATOM 4339 O O . HIS B 1 229 ? 9.047 25.438 25.734 1 93.25 229 HIS B O 1
ATOM 4345 N N . SER B 1 230 ? 7.75 25.344 23.875 1 93.12 230 SER B N 1
ATOM 4346 C CA . SER B 1 230 ? 7.785 23.891 23.797 1 93.12 230 SER B CA 1
ATOM 4347 C C . SER B 1 230 ? 7.383 23.406 22.406 1 93.12 230 SER B C 1
ATOM 4349 O O . SER B 1 230 ? 6.863 24.188 21.594 1 93.12 230 SER B O 1
ATOM 4351 N N . VAL B 1 231 ? 7.727 22.156 22.156 1 94.62 231 VAL B N 1
ATOM 4352 C CA . VAL B 1 231 ? 7.336 21.469 20.922 1 94.62 231 VAL B CA 1
ATOM 4353 C C . VAL B 1 231 ? 6.488 20.25 21.25 1 94.62 231 VAL B C 1
ATOM 4355 O O . VAL B 1 231 ? 7.004 19.125 21.328 1 94.62 231 VAL B O 1
ATOM 4358 N N . PRO B 1 232 ? 5.219 20.391 21.312 1 90.62 232 PRO B N 1
ATOM 4359 C CA . PRO B 1 232 ? 4.344 19.312 21.812 1 90.62 232 PRO B CA 1
ATOM 4360 C C . PRO B 1 232 ? 4.273 18.125 20.859 1 90.62 232 PRO B C 1
ATOM 4362 O O . PRO B 1 232 ? 4.109 16.984 21.297 1 90.62 232 PRO B O 1
ATOM 4365 N N . LYS B 1 233 ? 4.359 18.406 19.578 1 91.31 233 LYS B N 1
ATOM 4366 C CA . LYS B 1 233 ? 4.117 17.312 18.625 1 91.31 233 LYS B CA 1
ATOM 4367 C C . LYS B 1 233 ? 4.988 17.469 17.391 1 91.31 233 LYS B C 1
ATOM 4369 O O . LYS B 1 233 ? 5.105 18.562 16.828 1 91.31 233 LYS B O 1
ATOM 4374 N N . ILE B 1 234 ? 5.66 16.406 17.047 1 92.81 234 ILE B N 1
ATOM 4375 C CA . ILE B 1 234 ? 6.375 16.281 15.773 1 92.81 234 ILE B CA 1
ATOM 4376 C C . ILE B 1 234 ? 5.949 15 15.07 1 92.81 234 ILE B C 1
ATOM 4378 O O . ILE B 1 234 ? 6.055 13.906 15.633 1 92.81 234 ILE B O 1
ATOM 4382 N N . THR B 1 235 ? 5.434 15.141 13.891 1 91.38 235 THR B N 1
ATOM 4383 C CA . THR B 1 235 ? 5.043 13.984 13.094 1 91.38 235 THR B CA 1
ATOM 4384 C C . THR B 1 235 ? 5.887 13.898 11.82 1 91.38 235 THR B C 1
ATOM 4386 O O . THR B 1 235 ? 5.906 14.836 11.016 1 91.38 235 THR B O 1
ATOM 4389 N N . VAL B 1 236 ? 6.602 12.844 11.727 1 92.25 236 VAL B N 1
ATOM 4390 C CA . VAL B 1 236 ? 7.422 12.609 10.539 1 92.25 236 VAL B CA 1
ATOM 4391 C C . VAL B 1 236 ? 6.828 11.477 9.711 1 92.25 236 VAL B C 1
ATOM 4393 O O . VAL B 1 236 ? 6.566 10.391 10.234 1 92.25 236 VAL B O 1
ATOM 4396 N N . ARG B 1 237 ? 6.602 11.758 8.461 1 89.81 237 ARG B N 1
ATOM 4397 C CA . ARG B 1 237 ? 6.117 10.758 7.52 1 89.81 237 ARG B CA 1
ATOM 4398 C C . ARG B 1 237 ? 7.168 10.445 6.461 1 89.81 237 ARG B C 1
ATOM 4400 O O . ARG B 1 237 ? 7.684 11.352 5.805 1 89.81 237 ARG B O 1
ATOM 4407 N N . LYS B 1 238 ? 7.438 9.242 6.391 1 87.69 238 LYS B N 1
ATOM 4408 C CA . LYS B 1 238 ? 8.305 8.812 5.297 1 87.69 238 LYS B CA 1
ATOM 4409 C C . LYS B 1 238 ? 7.5 8.531 4.031 1 87.69 238 LYS B C 1
ATOM 4411 O O . LYS B 1 238 ? 6.652 7.641 4.012 1 87.69 238 LYS B O 1
ATOM 4416 N N . LEU B 1 239 ? 7.711 9.297 3.045 1 84.5 239 LEU B N 1
ATOM 4417 C CA . LEU B 1 239 ? 6.984 9.117 1.792 1 84.5 239 LEU B CA 1
ATOM 4418 C C . LEU B 1 239 ? 7.625 8.016 0.947 1 84.5 239 LEU B C 1
ATOM 4420 O O . LEU B 1 239 ? 6.922 7.207 0.338 1 84.5 239 LEU B O 1
ATOM 4424 N N . THR B 1 240 ? 8.859 8.047 0.86 1 80.88 240 THR B N 1
ATOM 4425 C CA . THR B 1 240 ? 9.711 7.043 0.232 1 80.88 240 THR B CA 1
ATOM 4426 C C . THR B 1 240 ? 11.133 7.125 0.781 1 80.88 240 THR B C 1
ATOM 4428 O O . THR B 1 240 ? 11.414 7.91 1.689 1 80.88 240 THR B O 1
ATOM 4431 N N . SER B 1 241 ? 11.953 6.316 0.281 1 77.38 241 SER B N 1
ATOM 4432 C CA . SER B 1 241 ? 13.328 6.324 0.776 1 77.38 241 SER B CA 1
ATOM 4433 C C . SER B 1 241 ? 13.961 7.707 0.638 1 77.38 241 SER B C 1
ATOM 4435 O O . SER B 1 241 ? 14.07 8.234 -0.47 1 77.38 241 SER B O 1
ATOM 4437 N N . GLY B 1 242 ? 14.242 8.312 1.784 1 78.81 242 GLY B N 1
ATOM 4438 C CA . GLY B 1 242 ? 14.977 9.562 1.795 1 78.81 242 GLY B CA 1
ATOM 4439 C C . GLY B 1 242 ? 14.086 10.789 1.665 1 78.81 242 GLY B C 1
ATOM 4440 O O . GLY B 1 242 ? 14.57 11.922 1.665 1 78.81 242 GLY B O 1
ATOM 4441 N N . VAL B 1 243 ? 12.867 10.602 1.451 1 83.75 243 VAL B N 1
ATOM 4442 C CA . VAL B 1 243 ? 11.945 11.734 1.342 1 83.75 243 VAL B CA 1
ATOM 4443 C C . VAL B 1 243 ? 10.953 11.703 2.5 1 83.75 243 VAL B C 1
ATOM 4445 O O . VAL B 1 243 ? 10.25 10.711 2.699 1 83.75 243 VAL B O 1
ATOM 4448 N N . PHE B 1 244 ? 10.914 12.852 3.188 1 90.19 244 PHE B N 1
ATOM 4449 C CA . PHE B 1 244 ? 10.094 12.922 4.387 1 90.19 244 PHE B CA 1
ATOM 4450 C C . PHE B 1 244 ? 9.133 14.109 4.324 1 90.19 244 PHE B C 1
ATOM 4452 O O . PHE B 1 244 ? 9.375 15.062 3.582 1 90.19 244 PHE B O 1
ATOM 4459 N N . SER B 1 245 ? 8.078 13.984 4.93 1 91.44 245 SER B N 1
ATOM 4460 C CA . SER B 1 245 ? 7.176 15.07 5.273 1 91.44 245 SER B CA 1
ATOM 4461 C C . SER B 1 245 ? 7.102 15.273 6.785 1 91.44 245 SER B C 1
ATOM 4463 O O . SER B 1 245 ? 7.035 14.305 7.543 1 91.44 245 SER B O 1
ATOM 4465 N N . VAL B 1 246 ? 7.195 16.516 7.234 1 94 246 VAL B N 1
ATOM 4466 C CA . VAL B 1 246 ? 7.25 16.766 8.672 1 94 246 VAL B CA 1
ATOM 4467 C C . VAL B 1 246 ? 6.176 17.781 9.055 1 94 246 VAL B C 1
ATOM 4469 O O . VAL B 1 246 ? 6.027 18.828 8.406 1 94 246 VAL B O 1
ATOM 4472 N N . GLU B 1 247 ? 5.449 17.469 9.953 1 93.69 247 GLU B N 1
ATOM 4473 C CA . GLU B 1 247 ? 4.5 18.359 10.609 1 93.69 247 GLU B CA 1
ATOM 4474 C C . GLU B 1 247 ? 4.918 18.641 12.055 1 93.69 247 GLU B C 1
ATOM 4476 O O . GLU B 1 247 ? 5.152 17.703 12.828 1 93.69 247 GLU B O 1
ATOM 4481 N N . ILE B 1 248 ? 5.004 19.906 12.391 1 95.12 248 ILE B N 1
ATOM 4482 C CA . ILE B 1 248 ? 5.469 20.266 13.727 1 95.12 248 ILE B CA 1
ATOM 4483 C C . ILE B 1 248 ? 4.484 21.25 14.367 1 95.12 248 ILE B C 1
ATOM 4485 O O . ILE B 1 248 ? 3.977 22.156 13.703 1 95.12 248 ILE B O 1
ATOM 4489 N N . GLN B 1 249 ? 4.156 20.984 15.539 1 95.19 249 GLN B N 1
ATOM 4490 C CA . GLN B 1 249 ? 3.41 21.922 16.375 1 95.19 249 GLN B CA 1
ATOM 4491 C C . GLN B 1 249 ? 4.309 22.547 17.438 1 95.19 249 GLN B C 1
ATOM 4493 O O . GLN B 1 249 ? 5.012 21.844 18.172 1 95.19 249 GLN B O 1
ATOM 4498 N N . VAL B 1 250 ? 4.266 23.859 17.516 1 95.06 250 VAL B N 1
ATOM 4499 C CA . VAL B 1 250 ? 5.152 24.578 18.422 1 95.06 250 VAL B CA 1
ATOM 4500 C C . VAL B 1 250 ? 4.336 25.531 19.297 1 95.06 250 VAL B C 1
ATOM 4502 O O . VAL B 1 250 ? 3.414 26.188 18.812 1 95.06 250 VAL B O 1
ATOM 4505 N N . ALA B 1 251 ? 4.652 25.547 20.531 1 94.25 251 ALA B N 1
ATOM 4506 C CA . ALA B 1 251 ? 4.125 26.547 21.453 1 94.25 251 ALA B CA 1
ATOM 4507 C C . ALA B 1 251 ? 5.137 27.656 21.703 1 94.25 251 ALA B C 1
ATOM 4509 O O . ALA B 1 251 ? 6.289 27.391 22.047 1 94.25 251 ALA B O 1
ATOM 4510 N N . THR B 1 252 ? 4.676 28.844 21.5 1 93.62 252 THR B N 1
ATOM 4511 C CA . THR B 1 252 ? 5.59 29.984 21.641 1 93.62 252 THR B CA 1
ATOM 4512 C C . THR B 1 252 ? 5.293 30.766 22.922 1 93.62 252 THR B C 1
ATOM 4514 O O . THR B 1 252 ? 4.215 30.625 23.5 1 93.62 252 THR B O 1
ATOM 4517 N N . LYS B 1 253 ? 6.281 31.594 23.234 1 90.94 253 LYS B N 1
ATOM 4518 C CA . LYS B 1 253 ? 6.09 32.594 24.281 1 90.94 253 LYS B CA 1
ATOM 4519 C C . LYS B 1 253 ? 5.18 33.719 23.812 1 90.94 253 LYS B C 1
ATOM 4521 O O . LYS B 1 253 ? 4.969 33.906 22.609 1 90.94 253 LYS B O 1
ATOM 4526 N N . ASP B 1 254 ? 4.594 34.469 24.672 1 84.62 254 ASP B N 1
ATOM 4527 C CA . ASP B 1 254 ? 3.572 35.469 24.391 1 84.62 254 ASP B CA 1
ATOM 4528 C C . ASP B 1 254 ? 4.113 36.531 23.453 1 84.62 254 ASP B C 1
ATOM 4530 O O . ASP B 1 254 ? 3.406 37 22.547 1 84.62 254 ASP B O 1
ATOM 4534 N N . ASN B 1 255 ? 5.371 36.969 23.531 1 83.69 255 ASN B N 1
ATOM 4535 C CA . ASN B 1 255 ? 5.891 38.094 22.766 1 83.69 255 ASN B CA 1
ATOM 4536 C C . ASN B 1 255 ? 6.785 37.594 21.625 1 83.69 255 ASN B C 1
ATOM 4538 O O . ASN B 1 255 ? 7.531 38.406 21.031 1 83.69 255 ASN B O 1
ATOM 4542 N N . ALA B 1 256 ? 6.492 36.406 21.234 1 89.75 256 ALA B N 1
ATOM 4543 C CA . ALA B 1 256 ? 7.375 35.875 20.203 1 89.75 256 ALA B CA 1
ATOM 4544 C C . ALA B 1 256 ? 6.867 36.25 18.812 1 89.75 256 ALA B C 1
ATOM 4546 O O . ALA B 1 256 ? 5.66 36.375 18.609 1 89.75 256 ALA B O 1
ATOM 4547 N N . ASN B 1 257 ? 7.832 36.469 17.922 1 91 257 ASN B N 1
ATOM 4548 C CA . ASN B 1 257 ? 7.492 36.656 16.516 1 91 257 ASN B CA 1
ATOM 4549 C C . ASN B 1 257 ? 7.184 35.344 15.812 1 91 257 ASN B C 1
ATOM 4551 O O . ASN B 1 257 ? 8.086 34.688 15.297 1 91 257 ASN B O 1
ATOM 4555 N N . ARG B 1 258 ? 5.98 35.062 15.656 1 92 258 ARG B N 1
ATOM 4556 C CA . ARG B 1 258 ? 5.539 33.75 15.172 1 92 258 ARG B CA 1
ATOM 4557 C C . ARG B 1 258 ? 5.898 33.562 13.695 1 92 258 ARG B C 1
ATOM 4559 O O . ARG B 1 258 ? 6.207 32.469 13.266 1 92 258 ARG B O 1
ATOM 4566 N N . ASP B 1 259 ? 5.82 34.625 12.945 1 92.25 259 ASP B N 1
ATOM 4567 C CA . ASP B 1 259 ? 6.188 34.562 11.531 1 92.25 259 ASP B CA 1
ATOM 4568 C C . ASP B 1 259 ? 7.66 34.188 11.367 1 92.25 259 ASP B C 1
ATOM 4570 O O . ASP B 1 259 ? 8 33.344 10.539 1 92.25 259 ASP B O 1
ATOM 4574 N N . GLN B 1 260 ? 8.43 34.812 12.148 1 92.38 260 GLN B N 1
ATOM 4575 C CA . GLN B 1 260 ? 9.859 34.531 12.078 1 92.38 260 GLN B CA 1
ATOM 4576 C C . GLN B 1 260 ? 10.164 33.094 12.5 1 92.38 260 GLN B C 1
ATOM 4578 O O . GLN B 1 260 ? 11.008 32.438 11.898 1 92.38 260 GLN B O 1
ATOM 4583 N N . ILE B 1 261 ? 9.516 32.656 13.508 1 94.12 261 ILE B N 1
ATOM 4584 C CA . ILE B 1 261 ? 9.703 31.312 13.992 1 94.12 261 ILE B CA 1
ATOM 4585 C C . ILE B 1 261 ? 9.297 30.312 12.914 1 94.12 261 ILE B C 1
ATOM 4587 O O . ILE B 1 261 ? 10.023 29.359 12.633 1 94.12 261 ILE B O 1
ATOM 4591 N N . THR B 1 262 ? 8.133 30.5 12.32 1 94.69 262 THR B N 1
ATOM 4592 C CA . THR B 1 262 ? 7.648 29.641 11.258 1 94.69 262 THR B CA 1
ATOM 4593 C C . THR B 1 262 ? 8.648 29.578 10.102 1 94.69 262 THR B C 1
ATOM 4595 O O . THR B 1 262 ? 8.977 28.5 9.609 1 94.69 262 THR B O 1
ATOM 4598 N N . LEU B 1 263 ? 9.156 30.734 9.75 1 93.88 263 LEU B N 1
ATOM 4599 C CA . LEU B 1 263 ? 10.117 30.828 8.656 1 93.88 263 LEU B CA 1
ATOM 4600 C C . LEU B 1 263 ? 11.391 30.062 8.984 1 93.88 263 LEU B C 1
ATOM 4602 O O . LEU B 1 263 ? 11.914 29.328 8.148 1 93.88 263 LEU B O 1
ATOM 4606 N N . GLN B 1 264 ? 11.867 30.281 10.102 1 94.19 264 GLN B N 1
ATOM 4607 C CA . GLN B 1 264 ? 13.117 29.641 10.516 1 94.19 264 GLN B CA 1
ATOM 4608 C C . GLN B 1 264 ? 12.969 28.125 10.555 1 94.19 264 GLN B C 1
ATOM 4610 O O . GLN B 1 264 ? 13.883 27.391 10.164 1 94.19 264 GLN B O 1
ATOM 4615 N N . ILE B 1 265 ? 11.867 27.656 11.023 1 95.56 265 ILE B N 1
ATOM 4616 C CA . ILE B 1 265 ? 11.633 26.219 11.086 1 95.56 265 ILE B CA 1
ATOM 4617 C C . ILE B 1 265 ? 11.594 25.641 9.672 1 95.56 265 ILE B C 1
ATOM 4619 O O . ILE B 1 265 ? 12.195 24.594 9.398 1 95.56 265 ILE B O 1
ATOM 4623 N N . HIS B 1 266 ? 10.898 26.312 8.805 1 95.56 266 HIS B N 1
ATOM 4624 C CA . HIS B 1 266 ? 10.883 25.891 7.41 1 95.56 266 HIS B CA 1
ATOM 4625 C C . HIS B 1 266 ? 12.297 25.844 6.828 1 95.56 266 HIS B C 1
ATOM 4627 O O . HIS B 1 266 ? 12.648 24.906 6.117 1 95.56 266 HIS B O 1
ATOM 4633 N N . GLN B 1 267 ? 13.055 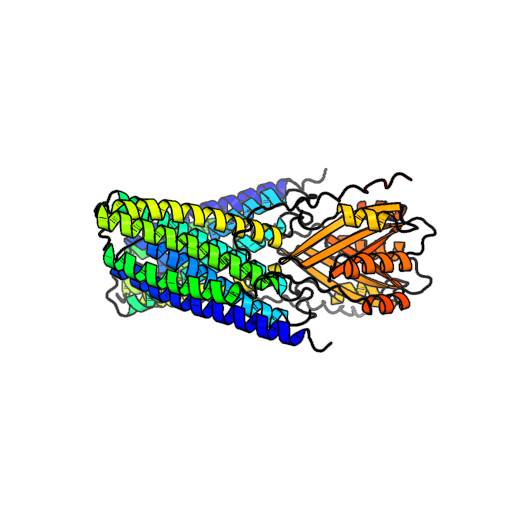26.828 7.125 1 93.94 267 GLN B N 1
ATOM 4634 C CA . GLN B 1 267 ? 14.422 26.922 6.617 1 93.94 267 GLN B CA 1
ATOM 4635 C C . GLN B 1 267 ? 15.266 25.75 7.105 1 93.94 267 GLN B C 1
ATOM 4637 O O . GLN B 1 267 ? 15.969 25.109 6.316 1 93.94 267 GLN B O 1
ATOM 4642 N N . VAL B 1 268 ? 15.195 25.5 8.375 1 93.56 268 VAL B N 1
ATOM 4643 C CA . VAL B 1 268 ? 15.953 24.391 8.953 1 93.56 268 VAL B CA 1
ATOM 4644 C C . VAL B 1 268 ? 15.555 23.078 8.281 1 93.56 268 VAL B C 1
ATOM 4646 O O . VAL B 1 268 ? 16.422 22.312 7.844 1 93.56 268 VAL B O 1
ATOM 4649 N N . LEU B 1 269 ? 14.297 22.844 8.156 1 95 269 LEU B N 1
ATOM 4650 C CA . LEU B 1 269 ? 13.805 21.578 7.625 1 95 269 LEU B CA 1
ATOM 4651 C C . LEU B 1 269 ? 14.109 21.453 6.137 1 95 269 LEU B C 1
ATOM 4653 O O . LEU B 1 269 ? 14.57 20.406 5.684 1 95 269 LEU B O 1
ATOM 4657 N N . LYS B 1 270 ? 13.938 22.516 5.398 1 92.81 270 LYS B N 1
ATOM 4658 C CA . LYS B 1 270 ? 14.109 22.453 3.949 1 92.81 270 LYS B CA 1
ATOM 4659 C C . LYS B 1 270 ? 15.586 22.516 3.566 1 92.81 270 LYS B C 1
ATOM 4661 O O . LYS B 1 270 ? 16.062 21.688 2.787 1 92.81 270 LYS B O 1
ATOM 4666 N N . GLU B 1 271 ? 16.281 23.391 4.145 1 90.62 271 GLU B N 1
ATOM 4667 C CA . GLU B 1 271 ? 17.641 23.672 3.689 1 90.62 271 GLU B CA 1
ATOM 4668 C C . GLU B 1 271 ? 18.656 22.781 4.398 1 90.62 271 GLU B C 1
ATOM 4670 O O . GLU B 1 271 ? 19.688 22.422 3.822 1 90.62 271 GLU B O 1
ATOM 4675 N N . GLU B 1 272 ? 18.422 22.484 5.613 1 88.94 272 GLU B N 1
ATOM 4676 C CA . GLU B 1 272 ? 19.406 21.688 6.359 1 88.94 272 GLU B CA 1
ATOM 4677 C C . GLU B 1 272 ? 19.047 20.203 6.344 1 88.94 272 GLU B C 1
ATOM 4679 O O . GLU B 1 272 ? 19.906 19.359 6.102 1 88.94 272 GLU B O 1
ATOM 4684 N N . PHE B 1 273 ? 17.812 19.922 6.57 1 91.69 273 PHE B N 1
ATOM 4685 C CA . PHE B 1 273 ? 17.406 18.531 6.68 1 91.69 273 PHE B CA 1
ATOM 4686 C C . PHE B 1 273 ? 16.922 18 5.336 1 91.69 273 PHE B C 1
ATOM 4688 O O . PHE B 1 273 ? 16.75 16.797 5.168 1 91.69 273 PHE B O 1
ATOM 4695 N N . GLY B 1 274 ? 16.594 18.875 4.363 1 90.31 274 GLY B N 1
ATOM 4696 C CA . GLY B 1 274 ? 16.188 18.484 3.027 1 90.31 274 GLY B CA 1
ATOM 4697 C C . GLY B 1 274 ? 14.766 17.953 2.973 1 90.31 274 GLY B C 1
ATOM 4698 O O . GLY B 1 274 ? 14.461 17.047 2.203 1 90.31 274 GLY B O 1
ATOM 4699 N N . VAL B 1 275 ? 13.883 18.438 3.77 1 91.5 275 VAL B N 1
ATOM 4700 C CA . VAL B 1 275 ? 12.484 18.016 3.811 1 91.5 275 VAL B CA 1
ATOM 4701 C C . VAL B 1 275 ? 11.648 18.891 2.887 1 91.5 275 VAL B C 1
ATOM 4703 O O . VAL B 1 275 ? 11.445 20.078 3.162 1 91.5 275 VAL B O 1
ATOM 4706 N N . PRO B 1 276 ? 11.125 18.344 1.878 1 87.56 276 PRO B N 1
ATOM 4707 C CA . PRO B 1 276 ? 10.398 19.156 0.911 1 87.56 276 PRO B CA 1
ATOM 4708 C C . PRO B 1 276 ? 9.016 19.578 1.411 1 87.56 276 PRO B C 1
ATOM 4710 O O . PRO B 1 276 ? 8.484 20.609 0.999 1 87.56 276 PRO B O 1
ATOM 4713 N N . PHE B 1 277 ? 8.367 18.781 2.232 1 90.56 277 PHE B N 1
ATOM 4714 C CA . PHE B 1 277 ? 7.016 19.047 2.707 1 90.56 277 PHE B CA 1
ATOM 4715 C C . PHE B 1 277 ? 7.012 19.328 4.203 1 90.56 277 PHE B C 1
ATOM 4717 O O . PHE B 1 277 ? 7.262 18.438 5.016 1 90.56 277 PHE B O 1
ATOM 4724 N N . VAL B 1 278 ? 6.691 20.609 4.527 1 94.19 278 VAL B N 1
ATOM 4725 C CA . VAL B 1 278 ? 6.773 21.047 5.918 1 94.19 278 VAL B CA 1
ATOM 4726 C C . VAL B 1 278 ? 5.492 21.781 6.301 1 94.19 278 VAL B C 1
ATOM 4728 O O . VAL B 1 278 ? 4.965 22.578 5.52 1 94.19 278 VAL B O 1
ATOM 4731 N N . SER B 1 279 ? 4.961 21.422 7.371 1 93.88 279 SER B N 1
ATOM 4732 C CA . SER B 1 279 ? 3.848 22.141 7.973 1 93.88 279 SER B CA 1
ATOM 4733 C C . SER B 1 279 ? 4.152 22.516 9.422 1 93.88 279 SER B C 1
ATOM 4735 O O . SER B 1 279 ? 4.559 21.672 10.219 1 93.88 279 SER B O 1
ATOM 4737 N N . VAL B 1 280 ? 3.973 23.828 9.734 1 96.25 280 VAL B N 1
ATOM 4738 C CA . VAL B 1 280 ? 4.301 24.328 11.062 1 96.25 280 VAL B CA 1
ATOM 4739 C C . VAL B 1 280 ? 3.08 25 11.68 1 96.25 280 VAL B C 1
ATOM 4741 O O . VAL B 1 280 ? 2.584 26 11.141 1 96.25 280 VAL B O 1
ATOM 4744 N N . GLU B 1 281 ? 2.623 24.469 12.656 1 95.62 281 GLU B N 1
ATOM 4745 C CA . GLU B 1 281 ? 1.551 25.094 13.43 1 95.62 281 GLU B CA 1
ATOM 4746 C C . GLU B 1 281 ? 2.094 25.75 14.688 1 95.62 281 GLU B C 1
ATOM 4748 O O . GLU B 1 281 ? 2.67 25.078 15.555 1 95.62 281 GLU B O 1
ATOM 4753 N N . VAL B 1 282 ? 1.898 27.031 14.773 1 94.25 282 VAL B N 1
ATOM 4754 C CA . VAL B 1 282 ? 2.412 27.797 15.906 1 94.25 282 VAL B CA 1
ATOM 4755 C C . VAL B 1 282 ? 1.249 28.328 16.75 1 94.25 282 VAL B C 1
ATOM 4757 O O . VAL B 1 282 ? 0.338 28.969 16.219 1 94.25 282 VAL B O 1
ATOM 4760 N N . LEU B 1 283 ? 1.379 28.031 18.016 1 92.25 283 LEU B N 1
ATOM 4761 C CA . LEU B 1 283 ? 0.354 28.5 18.938 1 92.25 283 LEU B CA 1
ATOM 4762 C C . LEU B 1 283 ? 0.974 28.938 20.266 1 92.25 283 LEU B C 1
ATOM 4764 O O . LEU B 1 283 ? 2.127 28.609 20.547 1 92.25 283 LEU B O 1
ATOM 4768 N N . THR B 1 284 ? 0.177 29.766 20.953 1 90.5 284 THR B N 1
ATOM 4769 C CA . THR B 1 284 ? 0.586 30.078 22.312 1 90.5 284 THR B CA 1
ATOM 4770 C C . THR B 1 284 ? 0.285 28.922 23.25 1 90.5 284 THR B C 1
ATOM 4772 O O . THR B 1 284 ? -0.575 28.094 22.953 1 90.5 284 THR B O 1
ATOM 4775 N N . TYR B 1 285 ? 0.938 28.859 24.328 1 86.5 285 TYR B N 1
ATOM 4776 C CA . TYR B 1 285 ? 0.826 27.734 25.25 1 86.5 285 TYR B CA 1
ATOM 4777 C C . TYR B 1 285 ? -0.599 27.594 25.781 1 86.5 285 TYR B C 1
ATOM 4779 O O . TYR B 1 285 ? -1.156 26.5 25.797 1 86.5 285 TYR B O 1
ATOM 4787 N N . PRO B 1 286 ? -1.313 28.672 26.141 1 85.62 286 PRO B N 1
ATOM 4788 C CA . PRO B 1 286 ? -2.688 28.531 26.625 1 85.62 286 PRO B CA 1
ATOM 4789 C C . PRO B 1 286 ? -3.635 27.969 25.562 1 85.62 286 PRO B C 1
ATOM 4791 O O . PRO B 1 286 ? -4.57 27.234 25.891 1 85.62 286 PRO B O 1
ATOM 4794 N N . MET B 1 287 ? -3.328 28.297 24.359 1 88.06 287 MET B N 1
ATOM 4795 C CA . MET B 1 287 ? -4.191 27.844 23.281 1 88.06 287 MET B CA 1
ATOM 4796 C C . MET B 1 287 ? -3.992 26.344 23.016 1 88.06 287 MET B C 1
ATOM 4798 O O . MET B 1 287 ? -4.918 25.656 22.578 1 88.06 287 MET B O 1
ATOM 4802 N N . LEU B 1 288 ? -2.855 25.875 23.297 1 88.75 288 LEU B N 1
ATOM 4803 C CA . LEU B 1 288 ? -2.564 24.469 23.141 1 88.75 288 LEU B CA 1
ATOM 4804 C C . LEU B 1 288 ? -3.498 23.609 24 1 88.75 288 LEU B C 1
ATOM 4806 O O . LEU B 1 288 ? -3.979 22.562 23.547 1 88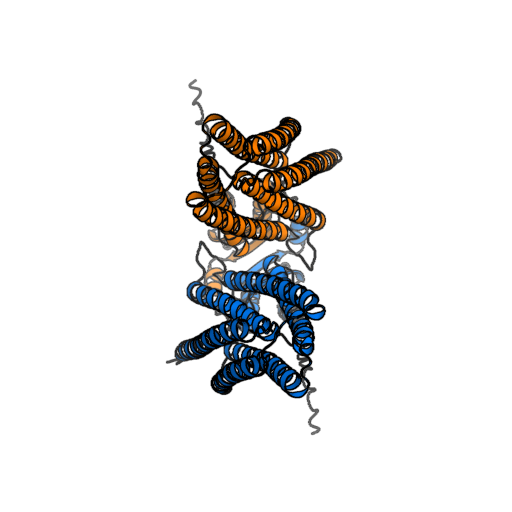.75 288 LEU B O 1
ATOM 4810 N N . GLN B 1 289 ? -3.783 24.016 25.156 1 86.12 289 GLN B N 1
ATOM 4811 C CA . GLN B 1 289 ? -4.656 23.281 26.062 1 86.12 289 GLN B CA 1
ATOM 4812 C C . GLN B 1 289 ? -6.098 23.266 25.562 1 86.12 289 GLN B C 1
ATOM 4814 O O . GLN B 1 289 ? -6.797 22.266 25.688 1 86.12 289 GLN B O 1
ATOM 4819 N N . LYS B 1 290 ? -6.48 24.328 25 1 88.62 290 LYS B N 1
ATOM 4820 C CA . LYS B 1 290 ? -7.828 24.422 24.453 1 88.62 290 LYS B CA 1
ATOM 4821 C C . LYS B 1 290 ? -7.996 23.484 23.25 1 88.62 290 LYS B C 1
ATOM 4823 O O . LYS B 1 290 ? -9.062 22.875 23.078 1 88.62 290 LYS B O 1
ATOM 4828 N N . LEU B 1 291 ? -6.98 23.391 22.5 1 89.56 291 LEU B N 1
ATOM 4829 C CA . LEU B 1 291 ? -7.02 22.531 21.328 1 89.56 291 LEU B CA 1
ATOM 4830 C C . LEU B 1 291 ? -7.191 21.078 21.734 1 89.56 291 LEU B C 1
ATOM 4832 O O . LEU B 1 291 ? -7.91 20.328 21.078 1 89.56 291 LEU B O 1
ATOM 4836 N N . GLU B 1 292 ? -6.48 20.688 22.766 1 85 292 GLU B N 1
ATOM 4837 C CA . GLU B 1 292 ? -6.496 19.297 23.219 1 85 292 GLU B CA 1
ATOM 4838 C C . GLU B 1 292 ? -7.867 18.906 23.766 1 85 292 GLU B C 1
ATOM 4840 O O . GLU B 1 292 ? -8.203 17.734 23.812 1 85 292 GLU B O 1
ATOM 4845 N N . SER B 1 293 ? -8.672 19.875 24.078 1 84.94 293 SER B N 1
ATOM 4846 C CA . SER B 1 293 ? -9.977 19.625 24.672 1 84.94 293 SER B CA 1
ATOM 4847 C C . SER B 1 293 ? -11.055 19.469 23.609 1 84.94 293 SER B C 1
ATOM 4849 O O . SER B 1 293 ? -12.188 19.078 23.906 1 84.94 293 SER B O 1
ATOM 4851 N N . LEU B 1 294 ? -10.688 19.719 22.422 1 87.75 294 LEU B N 1
ATOM 4852 C CA . LEU B 1 294 ? -11.664 19.594 21.344 1 87.75 294 LEU B CA 1
ATOM 4853 C C . LEU B 1 294 ? -12.023 18.141 21.094 1 87.75 294 LEU B C 1
ATOM 4855 O O . LEU B 1 294 ? -11.164 17.25 21.188 1 87.75 294 LEU B O 1
ATOM 4859 N N . THR B 1 295 ? -13.281 17.891 20.828 1 82.56 295 THR B N 1
ATOM 4860 C CA . THR B 1 295 ? -13.75 16.531 20.531 1 82.56 295 THR B CA 1
ATOM 4861 C C . THR B 1 295 ? -13.977 16.359 19.031 1 82.56 295 THR B C 1
ATOM 4863 O O . THR B 1 295 ? -14.258 17.312 18.328 1 82.56 295 THR B O 1
ATOM 4866 N N . VAL B 1 296 ? -13.766 15.234 18.578 1 83.38 296 VAL B N 1
ATOM 4867 C CA . VAL B 1 296 ? -14 14.898 17.188 1 83.38 296 VAL B CA 1
ATOM 4868 C C . VAL B 1 296 ? -15.383 14.273 17.016 1 83.38 296 VAL B C 1
ATOM 4870 O O . VAL B 1 296 ? -15.742 13.344 17.75 1 83.38 296 VAL B O 1
ATOM 4873 N N . ARG B 1 297 ? -16.094 14.844 16.172 1 77.19 297 ARG B N 1
ATOM 4874 C CA . ARG B 1 297 ? -17.391 14.25 15.875 1 77.19 297 ARG B CA 1
ATOM 4875 C C . ARG B 1 297 ? -17.234 12.828 15.344 1 77.19 297 ARG B C 1
ATOM 4877 O O . ARG B 1 297 ? -16.438 12.578 14.445 1 77.19 297 ARG B O 1
ATOM 4884 N N . GLU B 1 298 ? -17.797 11.891 16.062 1 65.75 298 GLU B N 1
ATOM 4885 C CA . GLU B 1 298 ? -17.688 10.492 15.641 1 65.75 298 GLU B CA 1
ATOM 4886 C C . GLU B 1 298 ? -18.484 10.242 14.359 1 65.75 298 GLU B C 1
ATOM 4888 O O . GLU B 1 298 ? -19.641 10.656 14.242 1 65.75 298 GLU B O 1
ATOM 4893 N N . SER B 1 299 ? -17.828 10.18 13.242 1 59.38 299 SER B N 1
ATOM 4894 C CA . SER B 1 299 ? -18.516 9.727 12.039 1 59.38 299 SER B CA 1
ATOM 4895 C C . SER B 1 299 ? -18.453 8.203 11.914 1 59.38 299 SER B C 1
ATOM 4897 O O . SER B 1 299 ? -17.484 7.578 12.336 1 59.38 299 SER B O 1
ATOM 4899 N N . GLU B 1 300 ? -19.688 7.527 11.891 1 57.78 300 GLU B N 1
ATOM 4900 C CA . GLU B 1 300 ? -19.688 6.086 11.664 1 57.78 300 GLU B CA 1
ATOM 4901 C C . GLU B 1 300 ? -18.844 5.723 10.438 1 57.78 300 GLU B C 1
ATOM 4903 O O . GLU B 1 300 ? -18.984 6.336 9.375 1 57.78 300 GLU B O 1
ATOM 4908 N N . ARG B 1 301 ? -17.781 5.16 10.695 1 59.88 301 ARG B N 1
ATOM 4909 C CA . ARG B 1 301 ? -16.906 4.801 9.578 1 59.88 301 ARG B CA 1
ATOM 4910 C C . ARG B 1 301 ? -17.203 3.393 9.078 1 59.88 301 ARG B C 1
ATOM 4912 O O . ARG B 1 301 ? -17.688 2.547 9.844 1 59.88 301 ARG B O 1
ATOM 4919 N N . GLU B 1 302 ? -17.297 3.252 7.707 1 58.28 302 GLU B N 1
ATOM 4920 C CA . GLU B 1 302 ? -17.438 1.939 7.082 1 58.28 302 GLU B CA 1
ATOM 4921 C C . GLU B 1 302 ? -16.141 1.146 7.176 1 58.28 302 GLU B C 1
ATOM 4923 O O . GLU B 1 302 ? -15.062 1.665 6.871 1 58.28 302 GLU B O 1
ATOM 4928 N N . PHE B 1 303 ? -16.062 0.122 8.023 1 53.22 303 PHE B N 1
ATOM 4929 C CA . PHE B 1 303 ? -14.875 -0.734 8.078 1 53.22 303 PHE B CA 1
ATOM 4930 C C . PHE B 1 303 ? -14.922 -1.785 6.977 1 53.22 303 PHE B C 1
ATOM 4932 O O . PHE B 1 303 ? -15.969 -2.381 6.719 1 53.22 303 PHE B O 1
ATOM 4939 N N . GLY B 1 304 ? -13.836 -2.127 6.309 1 52.12 304 GLY B N 1
ATOM 4940 C CA . GLY B 1 304 ? -13.617 -3.35 5.555 1 52.12 304 GLY B CA 1
ATOM 4941 C C . GLY B 1 304 ? -14.227 -3.316 4.168 1 52.12 304 GLY B C 1
ATOM 4942 O O . GLY B 1 304 ? -13.812 -4.062 3.279 1 52.12 304 GLY B O 1
ATOM 4943 N N . HIS B 1 305 ? -15.539 -2.875 4.004 1 47.97 305 HIS B N 1
ATOM 4944 C CA . HIS B 1 305 ? -16.281 -3.314 2.824 1 47.97 305 HIS B CA 1
ATOM 4945 C C . HIS B 1 305 ? -16 -2.398 1.635 1 47.97 305 HIS B C 1
ATOM 4947 O O . HIS B 1 305 ? -16.672 -1.378 1.467 1 47.97 305 HIS B O 1
ATOM 4953 N N . HIS B 1 306 ? -14.859 -2.234 1.207 1 47.66 306 HIS B N 1
ATOM 4954 C CA . HIS B 1 306 ? -14.625 -1.436 0.008 1 47.66 306 HIS B CA 1
ATOM 4955 C C . HIS B 1 306 ? -15.383 -2.008 -1.188 1 47.66 306 HIS B C 1
ATOM 4957 O O . HIS B 1 306 ? -14.961 -1.825 -2.334 1 47.66 306 HIS B O 1
ATOM 4963 N N . GLY B 1 307 ? -16.281 -2.934 -1.022 1 40.94 307 GLY B N 1
ATOM 4964 C CA . GLY B 1 307 ? -16.844 -3.488 -2.238 1 40.94 307 GLY B CA 1
ATOM 4965 C C . GLY B 1 307 ? -17.453 -2.434 -3.145 1 40.94 307 GLY B C 1
ATOM 4966 O O . GLY B 1 307 ? -17.016 -1.285 -3.156 1 40.94 307 GLY B O 1
ATOM 4967 N N . HIS B 1 308 ? -18.797 -2.73 -3.566 1 38.19 308 HIS B N 1
ATOM 4968 C CA . HIS B 1 308 ? -19.547 -2.336 -4.758 1 38.19 308 HIS B CA 1
ATOM 4969 C C . HIS B 1 308 ? -20.016 -0.891 -4.656 1 38.19 308 HIS B C 1
ATOM 4971 O O . HIS B 1 308 ? -21.047 -0.617 -4.035 1 38.19 308 HIS B O 1
ATOM 4977 N N . GLU B 1 309 ? -19.219 -0.065 -4.438 1 37.31 309 GLU B N 1
ATOM 4978 C CA . GLU B 1 309 ? -19.891 1.227 -4.562 1 37.31 309 GLU B CA 1
ATOM 4979 C C . GLU B 1 309 ? -20.703 1.307 -5.855 1 37.31 309 GLU B C 1
ATOM 4981 O O . GLU B 1 309 ? -20.141 1.226 -6.949 1 37.31 309 GLU B O 1
ATOM 4986 N N . HIS B 1 310 ? -21.875 0.866 -5.902 1 35.66 310 HIS B N 1
ATOM 4987 C CA . HIS B 1 310 ? -22.734 1.54 -6.867 1 35.66 310 HIS B CA 1
ATOM 4988 C C . HIS B 1 310 ? -22.625 3.055 -6.738 1 35.66 310 HIS B C 1
ATOM 4990 O O . HIS B 1 310 ? -22.5 3.58 -5.629 1 35.66 310 HIS B O 1
ATOM 4996 N N . GLY B 1 311 ? -22.078 3.73 -7.723 1 34.06 311 GLY B N 1
ATOM 4997 C CA . GLY B 1 311 ? -22.016 5.156 -8.008 1 34.06 311 GLY B CA 1
ATOM 4998 C C . GLY B 1 311 ? -23.25 5.902 -7.535 1 34.06 311 GLY B C 1
ATOM 4999 O O . GLY B 1 311 ? -24.016 6.441 -8.344 1 34.06 311 GLY B O 1
ATOM 5000 N N . HIS B 1 312 ? -24 5.543 -6.621 1 33.22 312 HIS B N 1
ATOM 5001 C CA . HIS B 1 312 ? -25.062 6.535 -6.438 1 33.22 312 HIS B CA 1
ATOM 5002 C C . HIS B 1 312 ? -24.5 7.832 -5.863 1 33.22 312 HIS B C 1
ATOM 5004 O O . HIS B 1 312 ? -24.031 7.859 -4.723 1 33.22 312 HIS B O 1
ATOM 5010 N N . SER B 1 313 ? -23.922 8.68 -6.727 1 31.8 313 SER B N 1
ATOM 5011 C CA . SER B 1 313 ? -23.859 10.109 -6.441 1 31.8 313 SER B CA 1
ATOM 5012 C C . SER B 1 313 ? -25.141 10.602 -5.777 1 31.8 313 SER B C 1
ATOM 5014 O O . SER B 1 313 ? -26.188 10.656 -6.41 1 31.8 313 SER B O 1
ATOM 5016 N N . HIS B 1 314 ? -25.406 10.367 -4.652 1 32.03 314 HIS B N 1
ATOM 5017 C CA . HIS B 1 314 ? -26.484 11.102 -4.004 1 32.03 314 HIS B CA 1
ATOM 5018 C C . HIS B 1 314 ? -26.312 12.602 -4.191 1 32.03 314 HIS B C 1
ATOM 5020 O O . HIS B 1 314 ? -25.359 13.195 -3.682 1 32.03 314 HIS B O 1
ATOM 5026 N N . ASP B 1 315 ? -26.672 13.117 -5.328 1 30.88 315 ASP B N 1
ATOM 5027 C CA . ASP B 1 315 ? -27.016 14.523 -5.539 1 30.88 315 ASP B CA 1
ATOM 5028 C C . ASP B 1 315 ? -27.906 15.047 -4.422 1 30.88 315 ASP B C 1
ATOM 5030 O O . ASP B 1 315 ? -29.109 14.734 -4.383 1 30.88 315 ASP B O 1
ATOM 5034 N N . HIS B 1 316 ? -27.516 15.094 -3.285 1 31.84 316 HIS B N 1
ATOM 5035 C CA . HIS B 1 316 ? -28.312 15.883 -2.354 1 31.84 316 HIS B CA 1
ATOM 5036 C C . HIS B 1 316 ? -28.516 17.297 -2.871 1 31.84 316 HIS B C 1
ATOM 5038 O O . HIS B 1 316 ? -27.609 18.141 -2.791 1 31.84 316 HIS B O 1
ATOM 5044 N N . LYS B 1 317 ? -29.391 17.609 -3.918 1 31.72 317 LYS B N 1
ATOM 5045 C CA . LYS B 1 317 ? -29.938 18.938 -4.207 1 31.72 317 LYS B CA 1
ATOM 5046 C C . LYS B 1 317 ? -30.578 19.547 -2.967 1 31.72 317 LYS B C 1
ATOM 5048 O O . LYS B 1 317 ? -31.359 18.891 -2.273 1 31.72 317 LYS B O 1
ATOM 5053 N N . PRO B 1 318 ? -29.969 20.562 -2.504 1 32.66 318 PRO B N 1
ATOM 5054 C CA . PRO B 1 318 ? -30.594 21.312 -1.418 1 32.66 318 PRO B CA 1
ATOM 5055 C C . PRO B 1 318 ? -32.094 21.531 -1.647 1 32.66 318 PRO B C 1
ATOM 5057 O O . PRO B 1 318 ? -32.531 21.703 -2.789 1 32.66 318 PRO B O 1
ATOM 5060 N N . ASN B 1 319 ? -32.969 20.875 -0.97 1 29.36 319 ASN B N 1
ATOM 5061 C CA . ASN B 1 319 ? -34.406 21.125 -0.95 1 29.36 319 ASN B CA 1
ATOM 5062 C C . ASN B 1 319 ? -34.719 22.625 -0.987 1 29.36 319 ASN B C 1
ATOM 5064 O O . ASN B 1 319 ? -34.125 23.391 -0.229 1 29.36 319 ASN B O 1
ATOM 5068 N N . GLU B 1 320 ? -35.188 23.156 -2.119 1 30.67 320 GLU B N 1
ATOM 5069 C CA . GLU B 1 320 ? -35.812 24.469 -2.359 1 30.67 320 GLU B CA 1
ATOM 5070 C C . GLU B 1 320 ? -36.75 24.844 -1.229 1 30.67 320 GLU B C 1
ATOM 5072 O O . GLU B 1 320 ? -37.562 24.016 -0.782 1 30.67 320 GLU B O 1
ATOM 5077 N N . LYS B 1 321 ? -36.531 25.938 -0.376 1 31.72 321 LYS B N 1
ATOM 5078 C CA . LYS B 1 321 ? -37.375 26.672 0.552 1 31.72 321 LYS B CA 1
ATOM 5079 C C . LYS B 1 321 ? -38.75 26.922 -0.04 1 31.72 321 LYS B C 1
ATOM 5081 O O . LYS B 1 321 ? -38.875 27.453 -1.14 1 31.72 321 LYS B O 1
ATOM 5086 N N . HIS B 1 322 ? -39.688 26.031 0.147 1 28.2 322 HIS B N 1
ATOM 5087 C CA . HIS B 1 322 ? -41.094 26.359 -0.119 1 28.2 322 HIS B CA 1
ATOM 5088 C C . HIS B 1 322 ? -41.438 27.734 0.444 1 28.2 322 HIS B C 1
ATOM 5090 O O . HIS B 1 322 ? -41.188 28.016 1.614 1 28.2 322 HIS B O 1
ATOM 5096 N N . LYS B 1 323 ? -41.5 28.828 -0.375 1 31.89 323 LYS B N 1
ATOM 5097 C CA . LYS B 1 323 ? -42.156 30.125 -0.182 1 31.89 323 LYS B CA 1
ATOM 5098 C C . LYS B 1 323 ? -43.594 29.938 0.36 1 31.89 323 LYS B C 1
ATOM 5100 O O . LYS B 1 323 ? -44.438 29.422 -0.333 1 31.89 323 LYS B O 1
ATOM 5105 N N . HIS B 1 324 ? -43.656 29.422 1.661 1 23.89 324 HIS B N 1
ATOM 5106 C CA . HIS B 1 324 ? -45 29.594 2.217 1 23.89 324 HIS B CA 1
ATOM 5107 C C . HIS B 1 324 ? -45.531 31.016 2.006 1 23.89 324 HIS B C 1
ATOM 5109 O O . HIS B 1 324 ? -44.812 31.984 2.303 1 23.89 324 HIS B O 1
ATOM 5115 N N . SER B 1 325 ? -46.281 31.25 0.966 1 27.41 325 SER B N 1
ATOM 5116 C CA . SER B 1 325 ? -47.219 32.344 0.734 1 27.41 325 SER B CA 1
ATOM 5117 C C . SER B 1 325 ? -48.031 32.656 1.988 1 27.41 325 SER B C 1
ATOM 5119 O O . SER B 1 325 ? -48.719 31.781 2.518 1 27.41 325 SER B O 1
ATOM 5121 N N . HIS B 1 326 ? -47.5 33.375 3.018 1 23.45 326 HIS B N 1
ATOM 5122 C CA . HIS B 1 326 ? -48.562 34.125 3.629 1 23.45 326 HIS B CA 1
ATOM 5123 C C . HIS B 1 326 ? -49.094 35.219 2.676 1 23.45 326 HIS B C 1
ATOM 5125 O O . HIS B 1 326 ? -48.312 35.781 1.906 1 23.45 326 HIS B O 1
#

Solvent-accessible surface area (backbone atoms only — not comparable to full-atom values): 33290 Å² total; per-residue (Å²): 137,83,78,66,68,62,57,54,54,53,48,50,48,55,51,50,49,46,48,50,51,46,52,51,35,25,53,46,23,44,51,27,14,69,74,10,48,35,57,34,41,36,50,51,20,50,53,44,49,35,48,51,51,25,42,52,44,21,52,50,25,47,65,53,29,72,37,70,59,38,85,54,24,63,72,26,34,44,32,46,37,37,50,28,44,28,52,26,14,50,51,36,36,53,52,19,52,51,40,39,52,52,22,57,56,38,51,77,44,88,61,65,58,40,29,67,49,38,31,53,34,32,50,51,38,40,49,53,39,49,50,44,37,59,63,28,60,80,45,18,83,76,34,57,38,38,31,43,51,32,51,48,40,50,51,50,42,51,54,36,48,53,47,36,51,37,20,51,48,21,62,74,68,64,46,54,53,43,42,26,53,50,18,37,53,50,19,52,52,43,33,54,54,19,47,50,31,32,51,53,29,48,39,38,64,38,36,26,47,60,82,85,57,63,58,66,63,50,50,55,58,54,66,68,41,83,42,60,67,46,69,86,42,76,47,54,33,46,50,35,69,82,36,42,34,38,38,36,36,36,22,30,43,93,88,40,61,60,61,59,49,51,51,50,52,51,44,47,37,12,51,71,68,31,29,77,43,74,45,54,24,74,35,42,58,76,54,52,57,56,58,72,68,58,60,55,36,84,65,86,49,50,62,72,64,68,66,81,70,71,80,70,75,77,75,79,71,79,80,78,81,77,77,79,78,129,137,72,77,64,55,59,53,48,52,54,48,50,47,54,51,49,49,47,48,50,50,47,51,52,35,26,53,47,24,44,52,27,14,69,74,10,48,34,57,34,42,36,50,52,20,50,53,43,48,35,48,53,52,25,43,52,43,21,51,50,24,47,67,54,28,72,38,71,58,38,84,55,24,63,70,28,35,44,31,46,37,37,50,26,44,30,53,28,15,49,50,35,36,53,52,19,52,50,40,39,52,52,23,57,56,38,51,78,43,87,63,65,57,40,29,66,49,38,32,53,33,33,48,50,39,40,50,51,40,49,49,45,34,60,66,27,60,79,45,19,82,76,34,59,38,37,30,43,52,31,51,48,39,50,51,51,43,52,54,36,48,51,48,36,51,38,20,52,47,22,60,74,67,64,46,53,53,44,41,26,52,50,19,38,54,51,19,51,52,44,34,54,54,20,47,52,34,31,52,52,28,49,38,38,62,39,36,27,49,60,84,86,58,62,57,66,64,50,49,55,59,54,65,68,41,84,42,59,68,46,70,86,42,75,46,55,33,46,52,35,70,83,38,41,34,40,39,38,37,35,22,30,42,92,89,38,62,61,62,58,48,50,48,50,50,50,44,47,37,12,50,71,69,30,31,77,42,75,44,53,25,75,35,42,57,74,53,52,58,56,57,71,67,58,62,54,36,83,66,85,50,51,63,69,64,66,64,82,71,71,78,72,73,76,74,77,69,79,78,77,79,76,79,76,80,125

InterPro domains:
  IPR002524 Cation efflux [TIGR01297] (17-283)
  IPR027469 Cation efflux transmembrane domain superfamily [G3DSA:1.20.1510.10] (14-206)
  IPR027469 Cation efflux transmembrane domain superfamily [SSF161111] (9-207)
  IPR050681 Cation Diffusion Facilitator/SLC30A [PTHR11562] (14-284)
  IPR058533 Cation efflux protein, transmembrane domain [PF01545] (17-206)

Sequence (652 aa):
MSNKRPKRKKLIFYLSLSGLLSILIFCIEWVGSKESGSLALFADAGHIFADIFAHLISLFALLIASKKPSSKYPFGFHRFEVIAAFLNGLLLIGISLFILYESYERYYGNATVEADTMLVYSLIGFGINLISAGLLVGVSKTSLNLKSAYLHVLSDLLGTLAVIFGALLIRFTGVKQVDSILSILLGLFILKTSYGIVKESVQILIEADTSEFDKVHLLEHINALSGIHSVPKITVRKLTSGVFSVEIQVATKDNANRDQITLQIHQVLKEEFGVPFVSVEVLTYPMLQKLESLTVRESEREFGHHGHEHGHSHDHKPNEKHKHSHMSNKRPKRKKLIFYLSLSGLLSILIFCIEWVGSKESGSLALFADAGHIFADIFAHLISLFALLIASKKPSSKYPFGFHRFEVIAAFLNGLLLIGISLFILYESYERYYGNATVEADTMLVYSLIGFGINLISAGLLVGVSKTSLNLKSAYLHVLSDLLGTLAVIFGALLIRFTGVKQVDSILSILLGLFILKTSYGIVKESVQILIEADTSEFDKVHLLEHINALSGIHSVPKITVRKLTSGVFSVEIQVATKDNANRDQITLQIHQVLKEEFGVPFVSVEVLTYPMLQKLESLTVRESEREFGHHGHEHGHSHDHKPNEKHKHSH

Nearest PDB structures (foldseek):
  8xn1-assembly1_A  TM=8.437E-01  e=9.457E-17  Homo sapiens
  8xn1-assembly1_B  TM=8.453E-01  e=4.557E-16  Homo sapiens
  8j80-assembly1_B  TM=7.670E-01  e=2.928E-16  Homo sapiens
  8j80-assembly1_A  TM=7.278E-01  e=9.133E-15  Homo sapiens
  7y5h-assembly1_A  TM=7.482E-01  e=1.066E-13  Xenopus tropicalis